Protein AF-0000000068716658 (afdb_homodimer)

Solvent-accessible surface area (backbone atoms only — not comparable to full-atom values): 37260 Å² total; per-residue (Å²): 125,42,76,25,36,26,77,72,32,27,64,42,40,68,68,18,52,50,45,22,52,50,31,42,68,74,45,41,39,39,51,56,35,86,40,67,56,8,45,54,25,34,50,51,48,51,49,38,37,43,51,46,14,58,77,61,71,52,54,46,90,22,57,33,74,37,54,16,35,30,50,24,37,24,38,53,53,52,8,37,49,64,59,41,45,89,74,23,48,32,34,38,37,45,64,56,44,58,47,23,50,44,40,38,53,53,54,40,41,77,72,68,34,46,76,45,67,38,68,40,41,72,54,55,34,56,51,63,65,58,53,60,69,66,60,53,93,35,37,41,38,38,41,46,52,33,26,34,85,56,37,10,20,46,36,60,54,48,62,43,17,57,61,43,66,78,37,81,77,41,42,33,35,32,43,29,41,67,18,62,69,60,48,92,75,56,46,72,86,18,52,46,38,29,38,18,28,27,21,25,52,50,20,8,53,65,46,18,20,33,25,40,39,36,85,89,68,74,56,40,46,73,31,33,34,34,55,32,60,87,43,46,40,26,40,81,70,33,53,28,49,50,48,10,28,40,48,16,47,52,59,45,54,53,64,30,68,61,40,36,51,51,30,36,52,49,43,50,51,51,50,58,55,45,71,72,37,88,60,44,44,72,68,35,39,71,94,42,35,42,43,39,36,41,17,36,12,46,51,86,41,56,30,69,60,52,40,50,58,37,40,77,74,40,32,40,46,36,44,59,52,43,63,47,54,87,47,98,58,65,47,59,47,42,50,54,24,64,46,54,66,62,40,39,56,7,31,31,22,41,15,51,53,72,85,63,48,69,68,53,51,52,52,48,51,54,49,48,67,60,48,51,61,54,54,53,55,68,75,98,125,43,76,24,36,26,76,71,32,27,64,41,39,68,68,18,52,50,45,22,52,50,32,42,69,74,44,42,39,39,52,55,35,88,40,66,54,7,46,53,24,34,50,51,49,52,50,37,36,42,52,47,15,57,76,61,70,55,54,42,91,22,58,32,74,37,55,16,35,29,50,23,38,26,39,53,52,54,8,38,49,63,60,40,46,88,73,23,48,31,35,37,37,47,63,57,45,57,48,23,49,46,40,38,51,53,53,40,41,77,72,68,33,46,75,46,68,39,67,40,40,72,54,55,32,57,51,61,65,60,52,60,70,66,60,53,93,36,38,41,37,40,41,47,51,34,25,33,83,56,36,11,20,46,35,61,54,50,62,43,17,56,61,42,66,80,36,80,75,41,43,35,36,33,43,30,41,67,19,62,68,58,48,93,77,58,46,72,86,18,52,48,38,30,37,18,27,29,22,26,54,50,19,8,54,64,48,19,21,34,27,38,38,36,87,90,68,73,58,40,45,72,32,33,33,34,56,34,61,86,42,47,40,26,41,81,74,34,54,28,50,50,47,9,28,42,49,15,49,52,58,43,56,52,64,30,68,60,40,37,51,50,29,37,53,51,44,50,52,51,50,58,56,45,72,72,38,88,60,44,46,72,67,35,37,70,95,42,36,42,44,38,36,41,18,35,12,46,52,86,40,56,30,69,59,53,38,50,57,37,40,77,73,39,31,40,45,36,45,57,53,43,62,48,53,86,47,99,60,64,46,58,49,42,50,54,23,64,46,54,65,63,40,40,55,7,30,32,23,41,14,50,52,72,85,62,49,66,66,54,50,53,51,49,51,52,49,47,68,62,48,48,63,55,53,54,54,68,75,99

Foldseek 3Di:
DAEQALLQFAAADPVLVVLLVCCVPPLVDFCPDPDVSVVVLVVLVQVLLCLLCVLLVHDSLQKFKFQFQLQQLLLVPVFQCVVCVVQAQEEEEALQDDPSNVVSVVVSVVVPGHYHHAFDALQLEGDLVSVVVSDDRRYQEYEYEQARSAQQFGYPLLSNLVVCVVVVRHAYEYECAQPQLFPDDRCVSSNHQKYKYGQRSQNADHRIIMMGGHPPDGTHAPAADDCPRNRNHDDGDSSSRSSSSSVSSVVSSVVSVVLNVQLQVLQVVLVVLQVPPPQKDWSNDSVRGTSFKTKMFSFLDAQVVVQVLLVVVPYHWAFGNPVCRPPQDFNSSNVSSVNDPRRSRGMIMGGHGSVRDSVSSVVSSVSCVVRSVVRVVVSD/DAEQALLQFAAADPVLVVLLVCCVPPLVDFCPDPDVSVVVLVVLVQVLLCLLCVLLVHDSLQKFKFQFQLQQLLLVPVFQQVVCVVQAQEEEEALQDDPSNVVSVVVSVVVPGHYHHAFDALQLEGDLVSVVVSDDSRYQEYEYEQARSAQQFGYPLLSNLVVCVVVVRHAYEYECAQPQLFPDDRCVSSNHQKYKYGQRSQNADHRIIMMGGHPPDGTHAPAADDCPRNRNHDDGDSSSRSSSSSVSSVVSSVVSVVLNVQLQVLQVVLVVLQVPPPQKAWSNDSVRGTSFKTKMFSFPDAQVVVQVLLVVVPYHWAFENPVCRPPQDFNSSNVSSVNDPRRSRGMIMGGHGSVDDSVSSVVSSVSCVVRSVVRVVVSD

Organism: Bacillus thuringiensis (NCBI:txid1428)

Structure (mmCIF, N/CA/C/O backbone):
data_AF-0000000068716658-model_v1
#
loop_
_entity.id
_entity.type
_entity.pdbx_description
1 polymer 'Cysteine desulfurase NifS'
#
loop_
_atom_site.group_PDB
_atom_site.id
_atom_site.type_symbol
_atom_site.label_atom_id
_atom_site.label_alt_id
_atom_site.label_comp_id
_atom_site.label_asym_id
_atom_site.label_entity_id
_atom_site.label_seq_id
_atom_site.pdbx_PDB_ins_code
_atom_site.Cartn_x
_atom_site.Cartn_y
_atom_site.Cartn_z
_atom_site.occupancy
_atom_site.B_iso_or_equiv
_atom_site.auth_seq_id
_atom_site.auth_comp_id
_atom_site.auth_asym_id
_atom_site.auth_atom_id
_atom_site.pdbx_PDB_model_num
ATOM 1 N N . MET A 1 1 ? -21.547 -16.422 -17.953 1 92.25 1 MET A N 1
ATOM 2 C CA . MET A 1 1 ? -20.172 -16.031 -17.688 1 92.25 1 MET A CA 1
ATOM 3 C C . MET A 1 1 ? -19.438 -17.109 -16.891 1 92.25 1 MET A C 1
ATOM 5 O O . MET A 1 1 ? -19.922 -17.547 -15.844 1 92.25 1 MET A O 1
ATOM 9 N N . ILE A 1 2 ? -18.406 -17.719 -17.469 1 98.12 2 ILE A N 1
ATOM 10 C CA . ILE A 1 2 ? -17.531 -18.672 -16.812 1 98.12 2 ILE A CA 1
ATOM 11 C C . ILE A 1 2 ? -16.172 -18.016 -16.516 1 98.12 2 ILE A C 1
ATOM 13 O O . ILE A 1 2 ? -15.414 -17.719 -17.453 1 98.12 2 ILE A O 1
ATOM 17 N N . TYR A 1 3 ? -15.891 -17.781 -15.242 1 98.06 3 TYR A N 1
ATOM 18 C CA . TYR A 1 3 ? -14.672 -17.094 -14.852 1 98.06 3 TYR A CA 1
ATOM 19 C C . TYR A 1 3 ? -13.633 -18.078 -14.328 1 98.06 3 TYR A C 1
ATOM 21 O O . TYR A 1 3 ? -13.711 -18.531 -13.18 1 98.06 3 TYR A O 1
ATOM 29 N N . PHE A 1 4 ? -12.586 -18.375 -15.141 1 98.5 4 PHE A N 1
ATOM 30 C CA . PHE A 1 4 ? -11.516 -19.297 -14.836 1 98.5 4 PHE A CA 1
ATOM 31 C C . PHE A 1 4 ? -10.172 -18.578 -14.773 1 98.5 4 PHE A C 1
ATOM 33 O O . PHE A 1 4 ? -9.148 -19.125 -15.211 1 98.5 4 PHE A O 1
ATOM 40 N N . ASP A 1 5 ? -10.156 -17.328 -14.32 1 97.81 5 ASP A N 1
ATOM 41 C CA . ASP A 1 5 ? -8.945 -16.531 -14.148 1 97.81 5 ASP A CA 1
ATOM 42 C C . ASP A 1 5 ? -8.805 -16.062 -12.695 1 97.81 5 ASP A C 1
ATOM 44 O O . ASP A 1 5 ? -8.391 -14.93 -12.445 1 97.81 5 ASP A O 1
ATOM 48 N N . ASN A 1 6 ? -9.109 -16.922 -11.742 1 98 6 ASN A N 1
ATOM 49 C CA . ASN A 1 6 ? -9.164 -16.578 -10.328 1 98 6 ASN A CA 1
ATOM 50 C C . ASN A 1 6 ? -7.766 -16.406 -9.734 1 98 6 ASN A C 1
ATOM 52 O O . ASN A 1 6 ? -7.605 -15.828 -8.656 1 98 6 ASN A O 1
ATOM 56 N N . SER A 1 7 ? -6.707 -16.859 -10.422 1 97.38 7 SER A N 1
ATOM 57 C CA . SER A 1 7 ? -5.344 -16.656 -9.945 1 97.38 7 SER A CA 1
ATOM 58 C C . SER A 1 7 ? -4.84 -15.258 -10.289 1 97.38 7 SER A C 1
ATOM 60 O O . SER A 1 7 ? -3.84 -14.797 -9.742 1 97.38 7 SER A O 1
ATOM 62 N N . ALA A 1 8 ? -5.484 -14.594 -11.289 1 96.88 8 ALA A N 1
ATOM 63 C CA . ALA A 1 8 ? -5.223 -13.172 -11.508 1 96.88 8 ALA A CA 1
ATOM 64 C C . ALA A 1 8 ? -5.906 -12.32 -10.438 1 96.88 8 ALA A C 1
ATOM 66 O O . ALA A 1 8 ? -5.289 -11.406 -9.875 1 96.88 8 ALA A O 1
ATOM 67 N N . THR A 1 9 ? -7.145 -12.625 -10.25 1 97.62 9 THR A N 1
ATOM 68 C CA . THR A 1 9 ? -7.898 -11.984 -9.18 1 97.62 9 THR A CA 1
ATOM 69 C C . THR A 1 9 ? -9.258 -12.656 -8.984 1 97.62 9 THR A C 1
ATOM 71 O O . THR A 1 9 ? -9.789 -13.25 -9.922 1 97.62 9 THR A O 1
ATOM 74 N N . THR A 1 10 ? -9.766 -12.633 -7.812 1 98.31 10 THR A N 1
ATOM 75 C CA . THR A 1 10 ? -11.094 -13.148 -7.516 1 98.31 10 THR A CA 1
ATOM 76 C C . THR A 1 10 ? -12.094 -12.008 -7.32 1 98.31 10 THR A C 1
ATOM 78 O O . THR A 1 10 ? -11.695 -10.875 -7.055 1 98.31 10 THR A O 1
ATOM 81 N N . LYS A 1 11 ? -13.336 -12.328 -7.543 1 97.94 11 LYS A N 1
ATOM 82 C CA . LYS A 1 11 ? -14.406 -11.398 -7.184 1 97.94 11 LYS A CA 1
ATOM 83 C C . LYS A 1 11 ? -14.625 -11.359 -5.676 1 97.94 11 LYS A C 1
ATOM 85 O O . LYS A 1 11 ? -14.742 -12.406 -5.035 1 97.94 11 LYS A O 1
ATOM 90 N N . PRO A 1 12 ? -14.68 -10.172 -5.074 1 98.5 12 PRO A N 1
ATOM 91 C CA . PRO A 1 12 ? -14.883 -10.133 -3.625 1 98.5 12 PRO A CA 1
ATOM 92 C C . PRO A 1 12 ? -16.234 -10.727 -3.201 1 98.5 12 PRO A C 1
ATOM 94 O O . PRO A 1 12 ? -17.234 -10.555 -3.9 1 98.5 12 PRO A O 1
ATOM 97 N N . TYR A 1 13 ? -16.188 -11.398 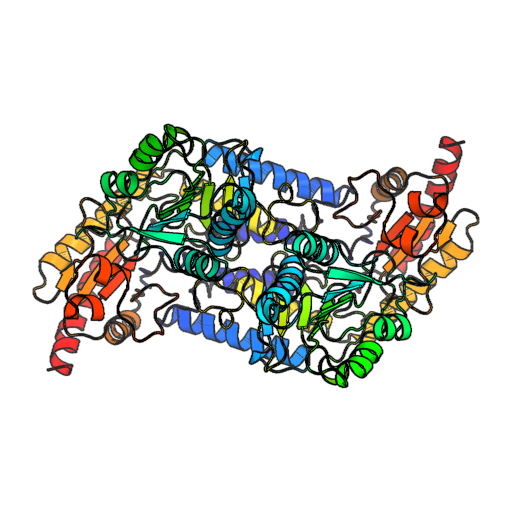-2.01 1 98.5 13 TYR A N 1
ATOM 98 C CA . TYR A 1 13 ? -17.469 -11.773 -1.41 1 98.5 13 TYR A CA 1
ATOM 99 C C . TYR A 1 13 ? -18.328 -10.539 -1.159 1 98.5 13 TYR A C 1
ATOM 101 O O . TYR A 1 13 ? -17.844 -9.516 -0.675 1 98.5 13 TYR A O 1
ATOM 109 N N . PRO A 1 14 ? -19.609 -10.633 -1.474 1 98.12 14 PRO A N 1
ATOM 110 C CA . PRO A 1 14 ? -20.5 -9.508 -1.158 1 98.12 14 PRO A CA 1
ATOM 111 C C . PRO A 1 14 ? -20.469 -9.133 0.321 1 98.12 14 PRO A C 1
ATOM 113 O O . PRO A 1 14 ? -20.547 -7.945 0.661 1 98.12 14 PRO A O 1
ATOM 116 N N . GLU A 1 15 ? -20.359 -10.125 1.189 1 98.5 15 GLU A N 1
ATOM 117 C CA . GLU A 1 15 ? -20.312 -9.883 2.629 1 98.5 15 GLU A CA 1
ATOM 118 C C . GLU A 1 15 ? -19.047 -9.117 3.021 1 98.5 15 GLU A C 1
ATOM 120 O O . GLU A 1 15 ? -19.094 -8.266 3.912 1 98.5 15 GLU A O 1
ATOM 125 N N . ALA A 1 16 ? -17.922 -9.43 2.385 1 98.56 16 ALA A N 1
ATOM 126 C CA . ALA A 1 16 ? -16.688 -8.695 2.633 1 98.56 16 ALA A CA 1
ATOM 127 C C . ALA A 1 16 ? -16.812 -7.242 2.178 1 98.56 16 ALA A C 1
ATOM 129 O O . ALA A 1 16 ? -16.375 -6.324 2.873 1 98.56 16 ALA A O 1
ATOM 130 N N . LEU A 1 17 ? -17.438 -7.012 1.02 1 98.5 17 LEU A N 1
ATOM 131 C CA . LEU A 1 17 ? -17.656 -5.668 0.499 1 98.5 17 LEU A CA 1
ATOM 132 C C . LEU A 1 17 ? -18.562 -4.867 1.42 1 98.5 17 LEU A C 1
ATOM 134 O O . LEU A 1 17 ? -18.344 -3.67 1.63 1 98.5 17 LEU A O 1
ATOM 138 N N . GLN A 1 18 ? -19.562 -5.516 1.939 1 98.38 18 GLN A N 1
ATOM 139 C CA . GLN A 1 18 ? -20.469 -4.855 2.877 1 98.38 18 GLN A CA 1
ATOM 140 C C . GLN A 1 18 ? -19.719 -4.426 4.141 1 98.38 18 GLN A C 1
ATOM 142 O O . GLN A 1 18 ? -19.984 -3.346 4.68 1 98.38 18 GLN A O 1
ATOM 147 N N . SER A 1 19 ? -18.875 -5.301 4.625 1 98.56 19 SER A N 1
ATOM 148 C CA . SER A 1 19 ? -18.047 -4.941 5.777 1 98.56 19 SER A CA 1
ATOM 149 C C . SER A 1 19 ? -17.172 -3.73 5.473 1 98.56 19 SER A C 1
ATOM 151 O O . SER A 1 19 ? -17 -2.859 6.328 1 98.56 19 SER A O 1
ATOM 153 N N . TYR A 1 20 ? -16.656 -3.686 4.258 1 98.75 20 TYR A N 1
ATOM 154 C CA . TYR A 1 20 ? -15.844 -2.545 3.838 1 98.75 20 TYR A CA 1
ATOM 155 C C . TYR A 1 20 ? -16.641 -1.249 3.943 1 98.75 20 TYR A C 1
ATOM 157 O O . TYR A 1 20 ? -16.172 -0.265 4.516 1 98.75 20 TYR A O 1
ATOM 165 N N . VAL A 1 21 ? -17.797 -1.248 3.42 1 98.38 21 VAL A N 1
ATOM 166 C CA . VAL A 1 21 ? -18.656 -0.063 3.354 1 98.38 21 VAL A CA 1
ATOM 167 C C . VAL A 1 21 ? -19 0.403 4.766 1 98.38 21 VAL A C 1
ATOM 169 O O . VAL A 1 21 ? -18.922 1.596 5.066 1 98.38 21 VAL A O 1
ATOM 172 N N . THR A 1 22 ? -19.344 -0.533 5.594 1 98.38 22 THR A N 1
ATOM 173 C CA . THR A 1 22 ? -19.75 -0.213 6.961 1 98.38 22 THR A CA 1
ATOM 174 C C . THR A 1 22 ? -18.594 0.446 7.715 1 98.38 22 THR A C 1
ATOM 176 O O . THR A 1 22 ? -18.781 1.48 8.359 1 98.38 22 THR A O 1
ATOM 179 N N . VAL A 1 23 ? -17.469 -0.123 7.605 1 98.69 23 VAL A N 1
ATOM 180 C CA . VAL A 1 23 ? -16.328 0.365 8.367 1 98.69 23 VAL A CA 1
ATOM 181 C C . VAL A 1 23 ? -15.867 1.707 7.805 1 98.69 23 VAL A C 1
ATOM 183 O O . VAL A 1 23 ? -15.547 2.629 8.562 1 98.69 23 VAL A O 1
ATOM 186 N N . ALA A 1 24 ? -15.836 1.852 6.477 1 98.5 24 ALA A N 1
ATOM 187 C CA . ALA A 1 24 ? -15.398 3.09 5.836 1 98.5 24 ALA A CA 1
ATOM 188 C C . ALA A 1 24 ? -16.328 4.246 6.191 1 98.5 24 ALA A C 1
ATOM 190 O O . ALA A 1 24 ? -15.891 5.391 6.316 1 98.5 24 ALA A O 1
ATOM 191 N N . GLY A 1 25 ? -17.531 3.969 6.363 1 97 25 GLY A N 1
ATOM 192 C CA . GLY A 1 25 ? -18.531 4.996 6.629 1 97 25 GLY A CA 1
ATOM 193 C C . GLY A 1 25 ? -18.703 5.293 8.109 1 97 25 GLY A C 1
ATOM 194 O O . GLY A 1 25 ? -18.688 6.457 8.516 1 97 25 GLY A O 1
ATOM 195 N N . LYS A 1 26 ? -18.734 4.258 8.977 1 96.62 26 LYS A N 1
ATOM 196 C CA . LYS A 1 26 ? -19.125 4.418 10.367 1 96.62 26 LYS A CA 1
ATOM 197 C C . LYS A 1 26 ? -17.906 4.457 11.281 1 96.62 26 LYS A C 1
ATOM 199 O O . LYS A 1 26 ? -17.938 5.078 12.352 1 96.62 26 LYS A O 1
ATOM 204 N N . TYR A 1 27 ? -16.906 3.799 10.969 1 97.38 27 TYR A N 1
ATOM 205 C CA . TYR A 1 27 ? -15.703 3.701 11.789 1 97.38 27 TYR A CA 1
ATOM 206 C C . TYR A 1 27 ? -14.516 4.324 11.07 1 97.38 27 TYR A C 1
ATOM 208 O O . TYR A 1 27 ? -13.453 3.705 10.977 1 97.38 27 TYR A O 1
ATOM 216 N N . PHE A 1 28 ? -14.711 5.559 10.609 1 95.38 28 PHE A N 1
ATOM 217 C CA . PHE A 1 28 ? -13.758 6.184 9.695 1 95.38 28 PHE A CA 1
ATOM 218 C C . PHE A 1 28 ? -12.578 6.77 10.469 1 95.38 28 PHE A C 1
ATOM 220 O O . PHE A 1 28 ? -11.57 7.148 9.875 1 95.38 28 PHE A O 1
ATOM 227 N N . GLY A 1 29 ? -12.609 6.836 11.781 1 95.56 29 GLY A N 1
ATOM 228 C CA . GLY A 1 29 ? -11.57 7.473 12.562 1 95.56 29 GLY A CA 1
ATOM 229 C C . GLY A 1 29 ? -10.203 6.852 12.352 1 95.56 29 GLY A C 1
ATOM 230 O O . GLY A 1 29 ? -10.094 5.695 11.938 1 95.56 29 GLY A O 1
ATOM 231 N N . ASN A 1 30 ? -9.188 7.598 12.57 1 95.19 30 ASN A N 1
ATOM 232 C CA . ASN A 1 30 ? -7.812 7.105 12.555 1 95.19 30 ASN A CA 1
ATOM 233 C C . ASN A 1 30 ? -7.504 6.266 13.797 1 95.19 30 ASN A C 1
ATOM 235 O O . ASN A 1 30 ? -7.598 6.754 14.922 1 95.19 30 ASN A O 1
ATOM 239 N N . PRO A 1 31 ? -7.066 5.066 13.602 1 94.88 31 PRO A N 1
ATOM 240 C CA . PRO A 1 31 ? -6.773 4.227 14.766 1 94.88 31 PRO A CA 1
ATOM 241 C C . PRO A 1 31 ? -5.734 4.855 15.695 1 94.88 31 PRO A C 1
ATOM 243 O O . PRO A 1 31 ? -5.668 4.504 16.875 1 94.88 31 PRO A O 1
ATOM 246 N N . SER A 1 32 ? -4.977 5.789 15.219 1 90.94 32 SER A N 1
ATOM 247 C CA . SER A 1 32 ? -3.916 6.414 16 1 90.94 32 SER A CA 1
ATOM 248 C C . SER A 1 32 ? -4.441 7.602 16.797 1 90.94 32 SER A C 1
ATOM 250 O O . SER A 1 32 ? -3.729 8.156 17.641 1 90.94 32 SER A O 1
ATOM 252 N N . SER A 1 33 ? -5.641 8.047 16.516 1 92.12 33 SER A N 1
ATOM 253 C CA . SER A 1 33 ? -6.211 9.164 17.266 1 92.12 33 SER A CA 1
ATOM 254 C C . SER A 1 33 ? -6.629 8.727 18.672 1 92.12 33 SER A C 1
ATOM 256 O O . SER A 1 33 ? -7.148 7.625 18.859 1 92.12 33 SER A O 1
ATOM 258 N N . ILE A 1 34 ? -6.504 9.578 19.641 1 90.5 34 ILE A N 1
ATOM 259 C CA . ILE A 1 34 ? -6.676 9.18 21.031 1 90.5 34 ILE A CA 1
ATOM 260 C C . ILE A 1 34 ? -8.133 9.359 21.438 1 90.5 34 ILE A C 1
ATOM 262 O O . ILE A 1 34 ? -8.562 8.844 22.469 1 90.5 34 ILE A O 1
ATOM 266 N N . HIS A 1 35 ? -8.898 10.148 20.688 1 93.19 35 HIS A N 1
ATOM 267 C CA . HIS A 1 35 ? -10.305 10.32 21.031 1 93.19 35 HIS A CA 1
ATOM 268 C C . HIS A 1 35 ? -11.102 9.055 20.719 1 93.19 35 HIS A C 1
ATOM 270 O O . HIS A 1 35 ? -10.57 8.109 20.141 1 93.19 35 HIS A O 1
ATOM 276 N N . SER A 1 36 ? -12.359 8.969 20.984 1 93.56 36 SER A N 1
ATOM 277 C CA . SER A 1 36 ? -13.172 7.754 21 1 93.56 36 SER A CA 1
ATOM 278 C C . SER A 1 36 ? -13.336 7.191 19.594 1 93.56 36 SER A C 1
ATOM 280 O O . SER A 1 36 ? -13.398 5.977 19.406 1 93.56 36 SER A O 1
ATOM 282 N N . LEU A 1 37 ? -13.453 8.062 18.578 1 95.06 37 LEU A N 1
ATOM 283 C CA . LEU A 1 37 ? -13.562 7.566 17.219 1 95.06 37 LEU A CA 1
ATOM 284 C C . LEU A 1 37 ? -12.312 6.789 16.828 1 95.06 37 LEU A C 1
ATOM 286 O O . LEU A 1 37 ? -12.406 5.758 16.156 1 95.06 37 LEU A O 1
ATOM 290 N N . GLY A 1 38 ? -11.164 7.285 17.219 1 95.25 38 GLY A N 1
ATOM 291 C CA . GLY A 1 38 ? -9.922 6.547 17.031 1 95.25 38 GLY A CA 1
ATOM 292 C C . GLY A 1 38 ? -9.867 5.258 17.828 1 95.25 38 GLY A C 1
ATOM 293 O O . GLY A 1 38 ? -9.406 4.234 17.328 1 95.25 38 GLY A O 1
ATOM 294 N N . GLY A 1 39 ? -10.359 5.363 19.047 1 95.75 39 GLY A N 1
ATOM 295 C CA . GLY A 1 39 ? -10.398 4.18 19.891 1 95.75 39 GLY A CA 1
ATOM 296 C C . GLY A 1 39 ? -11.25 3.062 19.312 1 95.75 39 GLY A C 1
ATOM 297 O O . GLY A 1 39 ? -10.875 1.89 19.391 1 95.75 39 GLY A O 1
ATOM 298 N N . GLU A 1 40 ? -12.367 3.42 18.766 1 97.06 40 GLU A N 1
ATOM 299 C CA . GLU A 1 40 ? -13.234 2.439 18.141 1 97.06 40 GLU A CA 1
ATOM 300 C C . GLU A 1 40 ? -12.555 1.798 16.922 1 97.06 40 GLU A C 1
ATOM 302 O O . GLU A 1 40 ? -12.625 0.582 16.734 1 97.06 40 GLU A O 1
ATOM 307 N N . ALA A 1 41 ? -11.945 2.633 16.172 1 97.56 41 ALA A N 1
ATOM 308 C CA . ALA A 1 41 ? -11.203 2.143 15.016 1 97.56 41 ALA A CA 1
ATOM 309 C C . ALA A 1 41 ? -10.062 1.222 15.445 1 97.56 41 ALA A C 1
ATOM 311 O O . ALA A 1 41 ? -9.844 0.176 14.836 1 97.56 41 ALA A O 1
ATOM 312 N N . GLU A 1 42 ? -9.367 1.592 16.469 1 97.25 42 GLU A N 1
ATOM 313 C CA . GLU A 1 42 ? -8.266 0.788 16.984 1 97.25 42 GLU A CA 1
ATOM 314 C C . GLU A 1 42 ? -8.758 -0.563 17.5 1 97.25 42 GLU A C 1
ATOM 316 O O . GLU A 1 42 ? -8.094 -1.585 17.297 1 97.25 42 GLU A O 1
ATOM 321 N N . ARG A 1 43 ? -9.867 -0.545 18.172 1 98 43 ARG A N 1
ATOM 322 C CA . ARG A 1 43 ? -10.461 -1.788 18.656 1 98 43 ARG A CA 1
ATOM 323 C C . ARG A 1 43 ? -10.773 -2.734 17.5 1 98 43 ARG A C 1
ATOM 325 O O . ARG A 1 43 ? -10.508 -3.934 17.578 1 98 43 ARG A O 1
ATOM 332 N N . LEU A 1 44 ? -11.312 -2.188 16.453 1 98.38 44 LEU A N 1
ATOM 333 C CA . LEU A 1 44 ? -11.633 -2.99 15.281 1 98.38 44 LEU A CA 1
ATOM 334 C C . LEU A 1 44 ? -10.367 -3.529 14.625 1 98.38 44 LEU A C 1
ATOM 336 O O . LEU A 1 44 ? -10.344 -4.664 14.141 1 98.38 44 LEU A O 1
ATOM 340 N N . LEU A 1 45 ? -9.359 -2.727 14.547 1 98.62 45 LEU A N 1
ATOM 341 C CA . LEU A 1 45 ? -8.07 -3.148 14.023 1 98.62 45 LEU A CA 1
ATOM 342 C C . LEU A 1 45 ? -7.504 -4.309 14.828 1 98.62 45 LEU A C 1
ATOM 344 O O . LEU A 1 45 ? -7.059 -5.309 14.266 1 98.62 45 LEU A O 1
ATOM 348 N N . THR A 1 46 ? -7.539 -4.184 16.125 1 98.56 46 THR A N 1
ATOM 349 C CA . THR A 1 46 ? -7.027 -5.207 17.031 1 98.56 46 THR A CA 1
ATOM 350 C C . THR A 1 46 ? -7.828 -6.496 16.891 1 98.56 46 THR A C 1
ATOM 352 O O . THR A 1 46 ? -7.258 -7.59 16.859 1 98.56 46 THR A O 1
ATOM 355 N N . GLN A 1 47 ? -9.102 -6.359 16.828 1 98.75 47 GLN A N 1
ATOM 356 C CA . GLN A 1 47 ? -9.961 -7.523 16.656 1 98.75 47 GLN A CA 1
ATOM 357 C C . GLN A 1 47 ? -9.65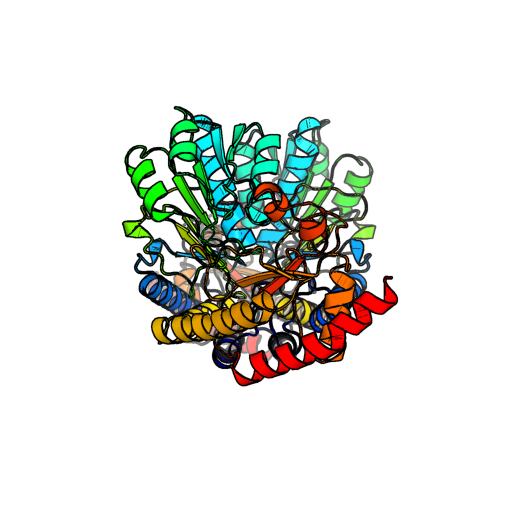6 -8.234 15.336 1 98.75 47 GLN A C 1
ATOM 359 O O . GLN A 1 47 ? -9.594 -9.461 15.289 1 98.75 47 GLN A O 1
ATOM 364 N N . SER A 1 48 ? -9.516 -7.457 14.312 1 98.88 48 SER A N 1
ATOM 365 C CA . SER A 1 48 ? -9.18 -8.023 13.008 1 98.88 48 SER A CA 1
ATOM 366 C C . SER A 1 48 ? -7.852 -8.781 13.055 1 98.88 48 SER A C 1
ATOM 368 O O . SER A 1 48 ? -7.73 -9.867 12.492 1 98.88 48 SER A O 1
ATOM 370 N N . ARG A 1 49 ? -6.875 -8.164 13.672 1 98.81 49 ARG A N 1
ATOM 371 C CA . ARG A 1 49 ? -5.566 -8.797 13.828 1 98.81 49 ARG A CA 1
ATOM 372 C C . ARG A 1 49 ? -5.676 -10.109 14.594 1 98.81 49 ARG A C 1
ATOM 374 O O . ARG A 1 49 ? -5.047 -11.102 14.219 1 98.81 49 ARG A O 1
ATOM 381 N N . THR A 1 50 ? -6.469 -10.156 15.602 1 98.88 50 THR A N 1
ATOM 382 C CA . THR A 1 50 ? -6.676 -11.344 16.422 1 98.88 50 THR A CA 1
ATOM 383 C C . THR A 1 50 ? -7.336 -12.453 15.617 1 98.88 50 THR A C 1
ATOM 385 O O . THR A 1 50 ? -6.914 -13.609 15.68 1 98.88 50 THR A O 1
ATOM 388 N N . ILE A 1 51 ? -8.352 -12.109 14.875 1 98.88 51 ILE A N 1
ATOM 389 C CA . ILE A 1 51 ? -9.07 -13.086 14.07 1 98.88 51 ILE A CA 1
ATOM 390 C C . ILE A 1 51 ? -8.141 -13.648 12.992 1 98.88 51 ILE A C 1
ATOM 392 O O . ILE A 1 51 ? -8.102 -14.867 12.773 1 98.88 51 ILE A O 1
ATOM 396 N N . ALA A 1 52 ? -7.391 -12.781 12.344 1 98.88 52 ALA A N 1
ATOM 397 C CA . ALA A 1 52 ? -6.434 -13.242 11.336 1 98.88 52 ALA A CA 1
ATOM 398 C C . ALA A 1 52 ? -5.426 -14.219 11.945 1 98.88 52 ALA A C 1
ATOM 400 O O . ALA A 1 52 ? -5.117 -15.25 11.352 1 98.88 52 ALA A O 1
ATOM 401 N N . ALA A 1 53 ? -4.914 -13.852 13.102 1 98.88 53 ALA A N 1
ATOM 402 C CA . ALA A 1 53 ? -3.943 -14.688 13.805 1 98.88 53 ALA A CA 1
ATOM 403 C C . ALA A 1 53 ? -4.535 -16.062 14.125 1 98.88 53 ALA A C 1
ATOM 405 O O . ALA A 1 53 ? -3.869 -17.078 13.961 1 98.88 53 ALA A O 1
ATOM 406 N N . GLN A 1 54 ? -5.754 -16.062 14.555 1 98.75 54 GLN A N 1
ATOM 407 C CA . GLN A 1 54 ? -6.438 -17.312 14.875 1 98.75 54 GLN A CA 1
ATOM 408 C C . GLN A 1 54 ? -6.586 -18.188 13.641 1 98.75 54 GLN A C 1
ATOM 410 O O . GLN A 1 54 ? -6.34 -19.391 13.688 1 98.75 54 GLN A O 1
ATOM 415 N N . LEU A 1 55 ? -6.961 -17.578 12.562 1 98.56 55 LEU A N 1
ATOM 416 C CA . LEU A 1 55 ? -7.184 -18.312 11.32 1 98.56 55 LEU A CA 1
ATOM 417 C C . LEU A 1 55 ? -5.883 -18.906 10.797 1 98.56 55 LEU A C 1
ATOM 419 O O . LEU A 1 55 ? -5.891 -19.984 10.18 1 98.56 55 LEU A O 1
ATOM 423 N N . LEU A 1 56 ? -4.754 -18.25 11.086 1 98.56 56 LEU A N 1
ATOM 424 C CA . LEU A 1 56 ? -3.453 -18.703 10.602 1 98.56 56 LEU A CA 1
ATOM 425 C C . LEU A 1 56 ? -2.719 -19.484 11.68 1 98.56 56 LEU A C 1
ATOM 427 O O . LEU A 1 56 ? -1.613 -19.984 11.445 1 98.56 56 LEU A O 1
ATOM 431 N N . HIS A 1 57 ? -3.285 -19.609 12.891 1 98.44 57 HIS A N 1
ATOM 432 C CA . HIS A 1 57 ? -2.736 -20.328 14.031 1 98.44 57 HIS A CA 1
ATOM 433 C C . HIS A 1 57 ? -1.394 -19.75 14.453 1 98.44 57 HIS A C 1
ATOM 435 O O . HIS A 1 57 ? -0.42 -20.484 14.633 1 98.44 57 HIS A O 1
ATOM 441 N N . VAL A 1 58 ? -1.365 -18.438 14.562 1 98.75 58 VAL A N 1
ATOM 442 C CA . VAL A 1 58 ? -0.187 -17.719 15.031 1 98.75 58 VAL A CA 1
ATOM 443 C C . VAL A 1 58 ? -0.599 -16.672 16.062 1 98.75 58 VAL A C 1
ATOM 445 O O . VAL A 1 58 ? -1.756 -16.641 16.484 1 98.75 58 VAL A O 1
ATOM 448 N N . LYS A 1 59 ? 0.352 -15.797 16.531 1 98.75 59 LYS A N 1
ATOM 449 C CA . LYS A 1 59 ? 0.069 -14.75 17.516 1 98.75 59 LYS A CA 1
ATOM 450 C C . LYS A 1 59 ? -0.34 -13.453 16.812 1 98.75 59 LYS A C 1
ATOM 452 O O . LYS A 1 59 ? 0.174 -13.125 15.75 1 98.75 59 LYS A O 1
ATOM 457 N N . PRO A 1 60 ? -1.254 -12.727 17.438 1 98.62 60 PRO A N 1
ATOM 458 C CA . PRO A 1 60 ? -1.634 -11.43 16.859 1 98.62 60 PRO A CA 1
ATOM 459 C C . PRO A 1 60 ? -0.433 -10.531 16.594 1 98.62 60 PRO A C 1
ATOM 461 O O . PRO A 1 60 ? -0.409 -9.805 15.594 1 98.62 60 PRO A O 1
ATOM 464 N N . SER A 1 61 ? 0.608 -10.594 17.406 1 98.19 61 SER A N 1
ATOM 465 C CA . SER A 1 61 ? 1.793 -9.758 17.266 1 98.19 61 SER A CA 1
ATOM 466 C C . SER A 1 61 ? 2.59 -10.125 16.016 1 98.19 61 SER A C 1
ATOM 468 O O . SER A 1 61 ? 3.48 -9.383 15.602 1 98.19 61 SER A O 1
ATOM 470 N N . GLU A 1 62 ? 2.23 -11.227 15.391 1 98.81 62 GLU A N 1
ATOM 471 C CA . GLU A 1 62 ? 2.965 -11.719 14.227 1 98.81 62 GLU A CA 1
ATOM 472 C C . GLU A 1 62 ? 2.258 -11.344 12.93 1 98.81 62 GLU A C 1
ATOM 474 O O . GLU A 1 62 ? 2.697 -11.727 11.844 1 98.81 62 GLU A O 1
ATOM 479 N N . ILE A 1 63 ? 1.179 -10.609 13.055 1 98.88 63 ILE A N 1
ATOM 480 C CA . ILE A 1 63 ? 0.375 -10.211 11.906 1 98.88 63 ILE A CA 1
ATOM 481 C C . ILE A 1 63 ? 0.681 -8.766 11.531 1 98.88 63 ILE A C 1
ATOM 483 O O . ILE A 1 63 ? 0.469 -7.852 12.336 1 98.88 63 ILE A O 1
ATOM 487 N N . ILE A 1 64 ? 1.134 -8.523 10.266 1 98.88 64 ILE A N 1
ATOM 488 C CA . ILE A 1 64 ? 1.335 -7.191 9.719 1 98.88 64 ILE A CA 1
ATOM 489 C C . ILE A 1 64 ? 0.463 -7 8.477 1 98.88 64 ILE A C 1
ATOM 491 O O . ILE A 1 64 ? 0.601 -7.738 7.496 1 98.88 64 ILE A O 1
ATOM 495 N N . PHE A 1 65 ? -0.394 -6.043 8.5 1 98.88 65 PHE A N 1
ATOM 496 C CA . PHE A 1 65 ? -1.252 -5.789 7.344 1 98.88 65 PHE A CA 1
ATOM 497 C C . PHE A 1 65 ? -0.518 -4.961 6.297 1 98.88 65 PHE A C 1
ATOM 499 O O . PHE A 1 65 ? 0.225 -4.035 6.637 1 98.88 65 PHE A O 1
ATOM 506 N N . THR A 1 66 ? -0.642 -5.32 5.031 1 98.69 66 THR A N 1
ATOM 507 C CA . THR A 1 66 ? -0.017 -4.648 3.895 1 98.69 66 THR A CA 1
ATOM 508 C C . THR A 1 66 ? -1.052 -4.328 2.82 1 98.69 66 THR A C 1
ATOM 510 O O . THR A 1 66 ? -2.24 -4.605 2.992 1 98.69 66 THR A O 1
ATOM 513 N N . SER A 1 67 ? -0.6 -3.746 1.737 1 98.62 67 SER A N 1
ATOM 514 C CA . SER A 1 67 ? -1.522 -3.367 0.672 1 98.62 67 SER A CA 1
ATOM 515 C C . SER A 1 67 ? -1.643 -4.469 -0.374 1 98.62 67 SER A C 1
ATOM 517 O O . SER A 1 67 ? -2.318 -4.297 -1.39 1 98.62 67 SER A O 1
ATOM 519 N N . GLY A 1 68 ? -0.998 -5.633 -0.176 1 98.44 68 GLY A N 1
ATOM 520 C CA . GLY A 1 68 ? -1.085 -6.734 -1.122 1 98.44 68 GLY A CA 1
ATOM 521 C C . GLY A 1 68 ? 0.088 -7.691 -1.033 1 98.44 68 GLY A C 1
ATOM 522 O O . GLY A 1 68 ? 1.02 -7.469 -0.257 1 98.44 68 GLY A O 1
ATOM 523 N N . GLY A 1 69 ? 0.023 -8.711 -1.834 1 98.56 69 GLY A N 1
ATOM 524 C CA . GLY A 1 69 ? 1.078 -9.711 -1.856 1 98.56 69 GLY A CA 1
ATOM 525 C C . GLY A 1 69 ? 2.418 -9.148 -2.299 1 98.56 69 GLY A C 1
ATOM 526 O O . GLY A 1 69 ? 3.461 -9.516 -1.75 1 98.56 69 GLY A O 1
ATOM 527 N N . THR A 1 70 ? 2.418 -8.234 -3.273 1 98.69 70 THR A N 1
ATOM 528 C CA . THR A 1 70 ? 3.646 -7.617 -3.76 1 98.69 70 THR A CA 1
ATOM 529 C C . THR A 1 70 ? 4.34 -6.84 -2.646 1 98.69 70 THR A C 1
ATOM 531 O O . THR A 1 70 ? 5.551 -6.969 -2.449 1 98.69 70 THR A O 1
ATOM 534 N N . GLU A 1 71 ? 3.57 -6.086 -1.899 1 98.81 71 GLU A N 1
ATOM 535 C CA . GLU A 1 71 ? 4.164 -5.348 -0.789 1 98.81 71 GLU A CA 1
ATOM 536 C C . GLU A 1 71 ? 4.695 -6.297 0.283 1 98.81 71 GLU A C 1
ATOM 538 O O . GLU A 1 71 ? 5.777 -6.082 0.829 1 98.81 71 GLU A O 1
ATOM 543 N N . GLY A 1 72 ? 3.912 -7.328 0.615 1 98.88 72 GLY A N 1
ATOM 544 C CA . GLY A 1 72 ? 4.371 -8.312 1.583 1 98.88 72 GLY A CA 1
ATOM 545 C C . GLY A 1 72 ? 5.68 -8.969 1.188 1 98.88 72 GLY A C 1
ATOM 546 O O . GLY A 1 72 ? 6.594 -9.086 2.006 1 98.88 72 GLY A O 1
ATOM 547 N N . ASN A 1 73 ? 5.801 -9.414 -0.086 1 98.94 73 ASN A N 1
ATOM 548 C CA . ASN A 1 73 ? 7.012 -10.055 -0.592 1 98.94 73 ASN A CA 1
ATOM 549 C C . ASN A 1 73 ? 8.211 -9.109 -0.54 1 98.94 73 ASN A C 1
ATOM 551 O O . ASN A 1 73 ? 9.289 -9.492 -0.089 1 98.94 73 ASN A O 1
ATOM 555 N N . ASN A 1 74 ? 7.992 -7.891 -1.012 1 98.94 74 ASN A N 1
ATOM 556 C CA . ASN A 1 74 ? 9.086 -6.926 -1.004 1 98.94 74 ASN A CA 1
ATOM 557 C C . ASN A 1 74 ? 9.547 -6.605 0.417 1 98.94 74 ASN A C 1
ATOM 559 O O . ASN A 1 74 ? 10.742 -6.535 0.689 1 98.94 74 ASN A O 1
ATOM 563 N N . LEU A 1 75 ? 8.578 -6.363 1.32 1 98.88 75 LEU A N 1
ATOM 564 C CA . LEU A 1 75 ? 8.914 -6.066 2.709 1 98.88 75 LEU A CA 1
ATOM 565 C C . LEU A 1 75 ? 9.695 -7.211 3.336 1 98.88 75 LEU A C 1
ATOM 567 O O . LEU A 1 75 ? 10.703 -6.984 4.012 1 98.88 75 LEU A O 1
ATOM 571 N N . ALA A 1 76 ? 9.258 -8.438 3.127 1 98.94 76 ALA A N 1
ATOM 572 C CA . ALA A 1 76 ? 9.922 -9.609 3.695 1 98.94 76 ALA A CA 1
ATOM 573 C C . ALA A 1 76 ? 11.352 -9.742 3.168 1 98.94 76 ALA A C 1
ATOM 575 O O . ALA A 1 76 ? 12.297 -9.852 3.947 1 98.94 76 ALA A O 1
ATOM 576 N N . ILE A 1 77 ? 11.492 -9.695 1.881 1 98.94 77 ILE A N 1
ATOM 577 C CA . ILE A 1 77 ? 12.758 -10.016 1.22 1 98.94 77 ILE A CA 1
ATOM 578 C C . ILE A 1 77 ? 13.75 -8.875 1.417 1 98.94 77 ILE A C 1
ATOM 580 O O . ILE A 1 77 ? 14.844 -9.078 1.955 1 98.94 77 ILE A O 1
ATOM 584 N N . LYS A 1 78 ? 13.375 -7.695 1.058 1 98.81 78 LYS A N 1
ATOM 585 C CA . LYS A 1 78 ? 14.281 -6.559 1.172 1 98.81 78 LYS A CA 1
ATOM 586 C C . LYS A 1 78 ? 14.523 -6.191 2.633 1 98.81 78 LYS A C 1
ATOM 588 O O . LYS A 1 78 ? 15.633 -5.812 3.012 1 98.81 78 LYS A O 1
ATOM 593 N N . GLY A 1 79 ? 13.453 -6.254 3.43 1 98.69 79 GLY A N 1
ATOM 594 C CA . GLY A 1 79 ? 13.602 -5.953 4.844 1 98.69 79 GLY A CA 1
ATOM 595 C C . GLY A 1 79 ? 14.602 -6.848 5.543 1 98.69 79 GLY A C 1
ATOM 596 O O . GLY A 1 79 ? 15.453 -6.363 6.301 1 98.69 79 GLY A O 1
ATOM 597 N N . ILE A 1 80 ? 14.508 -8.156 5.273 1 98.81 80 ILE A N 1
ATOM 598 C CA . ILE A 1 80 ? 15.422 -9.109 5.898 1 98.81 80 ILE A CA 1
ATOM 599 C C . ILE A 1 80 ? 16.828 -8.906 5.352 1 98.81 80 ILE A C 1
ATOM 601 O O . ILE A 1 80 ? 17.797 -8.898 6.113 1 98.81 80 ILE A O 1
ATOM 605 N N . ALA A 1 81 ? 16.969 -8.773 4.031 1 98.75 81 ALA A N 1
ATOM 606 C CA . ALA A 1 81 ? 18.281 -8.602 3.41 1 98.75 81 ALA A CA 1
ATOM 607 C C . ALA A 1 81 ? 19 -7.395 3.988 1 98.75 81 ALA A C 1
ATOM 609 O O . ALA A 1 81 ? 20.156 -7.5 4.402 1 98.75 81 ALA A O 1
ATOM 610 N N . MET A 1 82 ? 18.312 -6.273 4.109 1 97.88 82 MET A N 1
ATOM 611 C CA . MET A 1 82 ? 18.938 -5.039 4.574 1 97.88 82 MET A CA 1
ATOM 612 C C . MET A 1 82 ? 19.266 -5.113 6.062 1 97.88 82 MET A C 1
ATOM 614 O O . MET A 1 82 ? 20.328 -4.668 6.5 1 97.88 82 MET A O 1
ATOM 618 N N . ARG A 1 83 ? 18.359 -5.676 6.797 1 97.56 83 ARG A N 1
ATOM 619 C CA . ARG A 1 83 ? 18.547 -5.785 8.242 1 97.56 83 ARG A CA 1
ATOM 620 C C . ARG A 1 83 ? 19.781 -6.617 8.562 1 97.56 83 ARG A C 1
ATOM 622 O O . ARG A 1 83 ? 20.484 -6.352 9.547 1 97.56 83 ARG A O 1
ATOM 629 N N . ASN A 1 84 ? 20.047 -7.605 7.762 1 97.94 84 ASN A N 1
ATOM 630 C CA . ASN A 1 84 ? 21.094 -8.57 8.086 1 97.94 84 ASN A CA 1
ATOM 631 C C . ASN A 1 84 ? 22.297 -8.422 7.16 1 97.94 84 ASN A C 1
ATOM 633 O O . ASN A 1 84 ? 23.125 -9.32 7.074 1 97.94 84 ASN A O 1
ATOM 637 N N . ARG A 1 85 ? 22.391 -7.305 6.484 1 96.25 85 ARG A N 1
ATOM 638 C CA . ARG A 1 85 ? 23.391 -7.125 5.422 1 96.25 85 ARG A CA 1
ATOM 639 C C . ARG A 1 85 ? 24.797 -7.188 5.977 1 96.25 85 ARG A C 1
ATOM 641 O O . ARG A 1 85 ? 25.75 -7.508 5.25 1 96.25 85 ARG A O 1
ATOM 648 N N . SER A 1 86 ? 25.016 -6.902 7.242 1 96.5 86 SER A N 1
ATOM 649 C CA . SER A 1 86 ? 26.344 -6.949 7.859 1 96.5 86 SER A CA 1
ATOM 650 C C . SER A 1 86 ? 26.766 -8.383 8.164 1 96.5 86 SER A C 1
ATOM 652 O O . SER A 1 86 ? 27.953 -8.68 8.242 1 96.5 86 SER A O 1
ATOM 654 N N . ARG A 1 87 ? 25.828 -9.25 8.289 1 97 87 ARG A N 1
ATOM 655 C CA . ARG A 1 87 ? 26.109 -10.641 8.617 1 97 87 ARG A CA 1
ATOM 656 C C . ARG A 1 87 ? 26.438 -11.445 7.367 1 97 87 ARG A C 1
ATOM 658 O O . ARG A 1 87 ? 27.266 -12.359 7.406 1 97 87 ARG A O 1
ATOM 665 N N . GLY A 1 88 ? 25.734 -11.156 6.285 1 97.81 88 GLY A N 1
ATOM 666 C CA . GLY A 1 88 ? 25.938 -11.859 5.027 1 97.81 88 GLY A CA 1
ATOM 667 C C . GLY A 1 88 ? 25.219 -11.211 3.859 1 97.81 88 GLY A C 1
ATOM 668 O O . GLY A 1 88 ? 24.297 -10.406 4.055 1 97.81 88 GLY A O 1
ATOM 669 N N . LYS A 1 89 ? 25.625 -11.633 2.699 1 98.06 89 LYS A N 1
ATOM 670 C CA . LYS A 1 89 ? 25.047 -11.031 1.506 1 98.06 89 LYS A CA 1
ATOM 671 C C . LYS A 1 89 ? 24.547 -12.094 0.537 1 98.06 89 LYS A C 1
ATOM 673 O O . LYS A 1 89 ? 24.109 -11.781 -0.574 1 98.06 89 LYS A O 1
ATOM 678 N N . HIS A 1 90 ? 24.594 -13.367 0.972 1 98.88 90 HIS A N 1
ATOM 679 C CA . HIS A 1 90 ? 24.094 -14.438 0.116 1 98.88 90 HIS A CA 1
ATOM 680 C C . HIS A 1 90 ? 22.625 -14.742 0.418 1 98.88 90 HIS A C 1
ATOM 682 O O . HIS A 1 90 ? 22.25 -14.906 1.581 1 98.88 90 HIS A O 1
ATOM 688 N N . ILE A 1 91 ? 21.812 -14.781 -0.604 1 98.94 91 ILE A N 1
ATOM 689 C CA . ILE A 1 91 ? 20.391 -15.078 -0.478 1 98.94 91 ILE A CA 1
ATOM 690 C C . ILE A 1 91 ? 19.969 -16.062 -1.561 1 98.94 91 ILE A C 1
ATOM 692 O O . ILE A 1 91 ? 20.578 -16.125 -2.631 1 98.94 91 ILE A O 1
ATOM 696 N N . ILE A 1 92 ? 18.938 -16.891 -1.303 1 98.94 92 ILE A N 1
ATOM 697 C CA . ILE A 1 92 ? 18.547 -18 -2.168 1 98.94 92 ILE A CA 1
ATOM 698 C C . ILE A 1 92 ? 17.078 -17.875 -2.531 1 98.94 92 ILE A C 1
ATOM 700 O O . ILE A 1 92 ? 16.234 -17.562 -1.678 1 98.94 92 ILE A O 1
ATOM 704 N N . THR A 1 93 ? 16.75 -18.094 -3.738 1 98.88 93 THR A N 1
ATOM 705 C CA . THR A 1 93 ? 15.391 -18.203 -4.234 1 98.88 93 THR A CA 1
ATOM 706 C C . THR A 1 93 ? 15.312 -19.188 -5.395 1 98.88 93 THR A C 1
ATOM 708 O O . THR A 1 93 ? 16.172 -20.047 -5.535 1 98.88 93 THR A O 1
ATOM 711 N N . THR A 1 94 ? 14.227 -19.188 -6.148 1 98.56 94 THR A N 1
ATOM 712 C CA . THR A 1 94 ? 14.086 -20.125 -7.258 1 98.56 94 THR A CA 1
ATOM 713 C C . THR A 1 94 ? 13.844 -19.375 -8.57 1 98.56 94 THR A C 1
ATOM 715 O O . THR A 1 94 ? 13.492 -18.188 -8.555 1 98.56 94 THR A O 1
ATOM 718 N N . ASN A 1 95 ? 13.977 -20.062 -9.633 1 96.44 95 ASN A N 1
ATOM 719 C CA . ASN A 1 95 ? 13.781 -19.484 -10.961 1 96.44 95 ASN A CA 1
ATOM 720 C C . ASN A 1 95 ? 12.305 -19.375 -11.32 1 96.44 95 ASN A C 1
ATOM 722 O O . ASN A 1 95 ? 11.953 -18.797 -12.344 1 96.44 95 ASN A O 1
ATOM 726 N N . ILE A 1 96 ? 11.43 -19.781 -10.453 1 97.38 96 ILE A N 1
ATOM 727 C CA . ILE A 1 96 ? 10.023 -19.859 -10.852 1 97.38 96 ILE A CA 1
ATOM 728 C C . ILE A 1 96 ? 9.188 -18.938 -9.977 1 97.38 96 ILE A C 1
ATOM 730 O O . ILE A 1 96 ? 7.961 -19.062 -9.93 1 97.38 96 ILE A O 1
ATOM 734 N N . GLU A 1 97 ? 9.852 -18.047 -9.305 1 98.19 97 GLU A N 1
ATOM 735 C CA . GLU A 1 97 ? 9.156 -17.172 -8.375 1 98.19 97 GLU A CA 1
ATOM 736 C C . GLU A 1 97 ? 8.227 -16.219 -9.109 1 98.19 97 GLU A C 1
ATOM 738 O O . GLU A 1 97 ? 8.461 -15.891 -10.281 1 98.19 97 GLU A O 1
ATOM 743 N N . HIS A 1 98 ? 7.152 -15.828 -8.414 1 97.5 98 HIS A N 1
ATOM 744 C CA . HIS A 1 98 ? 6.344 -14.711 -8.891 1 97.5 98 HIS A CA 1
ATOM 745 C C . HIS A 1 98 ? 7.203 -13.469 -9.125 1 97.5 98 HIS A C 1
ATOM 747 O O . HIS A 1 98 ? 8.242 -13.297 -8.484 1 97.5 98 HIS A O 1
ATOM 753 N N . ALA A 1 99 ? 6.777 -12.617 -9.984 1 96.62 99 ALA A N 1
ATOM 754 C CA . ALA A 1 99 ? 7.52 -11.414 -10.367 1 96.62 99 ALA A CA 1
ATOM 755 C C . ALA A 1 99 ? 7.867 -10.57 -9.141 1 96.62 99 ALA A C 1
ATOM 757 O O . ALA A 1 99 ? 8.938 -9.969 -9.086 1 96.62 99 ALA A O 1
ATOM 758 N N . SER A 1 100 ? 6.98 -10.453 -8.156 1 97.94 100 SER A N 1
ATOM 759 C CA . SER A 1 100 ? 7.195 -9.617 -6.98 1 97.94 100 SER A CA 1
ATOM 760 C C . SER A 1 100 ? 8.344 -10.148 -6.125 1 97.94 100 SER A C 1
ATOM 762 O O . SER A 1 100 ? 8.922 -9.406 -5.328 1 97.94 100 SER A O 1
ATOM 764 N N . VAL A 1 101 ? 8.641 -11.422 -6.219 1 98.69 101 VAL A N 1
ATOM 765 C CA . VAL A 1 101 ? 9.789 -12 -5.535 1 98.69 101 VAL A CA 1
ATOM 766 C C . VAL A 1 101 ? 11.016 -11.93 -6.438 1 98.69 101 VAL A C 1
ATOM 768 O O . VAL A 1 101 ? 12.07 -11.445 -6.023 1 98.69 101 VAL A O 1
ATOM 771 N N . PHE A 1 102 ? 10.859 -12.367 -7.652 1 98 102 PHE A N 1
ATOM 772 C CA . PHE A 1 102 ? 11.961 -12.453 -8.602 1 98 102 PHE A CA 1
ATOM 773 C C . PHE A 1 102 ? 12.617 -11.086 -8.789 1 98 102 PHE A C 1
ATOM 775 O O . PHE A 1 102 ? 13.844 -10.961 -8.719 1 98 102 PHE A O 1
ATOM 782 N N . GLU A 1 103 ? 11.844 -10.055 -8.992 1 97.75 103 GLU A N 1
ATOM 783 C CA . GLU A 1 103 ? 12.367 -8.719 -9.25 1 97.75 103 GLU A CA 1
ATOM 784 C C . GLU A 1 103 ? 12.953 -8.102 -7.988 1 97.75 103 GLU A C 1
ATOM 786 O O . GLU A 1 103 ? 13.883 -7.297 -8.055 1 97.75 103 GLU A O 1
ATOM 791 N N . ALA A 1 104 ? 12.422 -8.422 -6.836 1 98.56 104 ALA A N 1
ATOM 792 C CA . ALA A 1 104 ? 13.023 -7.977 -5.582 1 98.56 104 ALA A CA 1
ATOM 793 C C . ALA A 1 104 ? 14.453 -8.492 -5.445 1 98.56 104 ALA A C 1
ATOM 795 O O . ALA A 1 104 ? 15.359 -7.75 -5.055 1 98.56 104 ALA A O 1
ATOM 796 N N . TYR A 1 105 ? 14.633 -9.773 -5.781 1 98.75 105 TYR A N 1
ATOM 797 C CA . TYR A 1 105 ? 15.969 -10.359 -5.719 1 98.75 105 TYR A CA 1
ATOM 798 C C . TYR A 1 105 ? 16.891 -9.719 -6.75 1 98.75 105 TYR A C 1
ATOM 800 O O . TYR A 1 105 ? 18.078 -9.477 -6.473 1 98.75 105 TYR A O 1
ATOM 808 N N . LYS A 1 106 ? 16.375 -9.438 -7.941 1 98.19 106 LYS A N 1
ATOM 809 C CA . LYS A 1 106 ? 17.172 -8.766 -8.961 1 98.19 106 LYS A CA 1
ATOM 810 C C . LYS A 1 106 ? 17.656 -7.398 -8.469 1 98.19 106 LYS A C 1
ATOM 812 O O . LYS A 1 106 ? 18.797 -7.02 -8.695 1 98.19 106 LYS A O 1
ATOM 817 N N . GLN A 1 107 ? 16.812 -6.672 -7.809 1 97.69 107 GLN A N 1
ATOM 818 C CA . GLN A 1 107 ? 17.188 -5.367 -7.266 1 97.69 107 GLN A CA 1
ATOM 819 C C . GLN A 1 107 ? 18.266 -5.504 -6.195 1 97.69 107 GLN A C 1
ATOM 821 O O . GLN A 1 107 ? 19.156 -4.66 -6.098 1 97.69 107 GLN A O 1
ATOM 826 N N . LEU A 1 108 ? 18.094 -6.508 -5.391 1 98.44 108 LEU A N 1
ATOM 827 C CA . LEU A 1 108 ? 19.078 -6.723 -4.34 1 98.44 108 LEU A CA 1
ATOM 828 C C . LEU A 1 108 ? 20.438 -7.078 -4.934 1 98.44 108 LEU A C 1
ATOM 830 O O . LEU A 1 108 ? 21.484 -6.699 -4.387 1 98.44 108 LEU A O 1
ATOM 834 N N . GLU A 1 109 ? 20.453 -7.801 -6.094 1 98.5 109 GLU A N 1
ATOM 835 C CA . GLU A 1 109 ? 21.719 -8.047 -6.797 1 98.5 109 GLU A CA 1
ATOM 836 C C . GLU A 1 109 ? 22.406 -6.734 -7.172 1 98.5 109 GLU A C 1
ATOM 838 O O . GLU A 1 109 ? 23.625 -6.602 -7.027 1 98.5 109 GLU A O 1
ATOM 843 N N . GLU A 1 110 ? 21.625 -5.785 -7.574 1 95.88 110 GLU A N 1
ATOM 844 C CA . GLU A 1 110 ? 22.156 -4.48 -7.945 1 95.88 110 GLU A CA 1
ATOM 845 C C . GLU A 1 110 ? 22.75 -3.762 -6.738 1 95.88 110 GLU A C 1
ATOM 847 O O . GLU A 1 110 ? 23.594 -2.869 -6.895 1 95.88 110 GLU A O 1
ATOM 852 N N . LEU A 1 111 ? 22.344 -4.18 -5.594 1 94.81 111 LEU A N 1
ATOM 853 C CA . LEU A 1 111 ? 22.812 -3.541 -4.371 1 94.81 111 LEU A CA 1
ATOM 854 C C . LEU A 1 111 ? 23.969 -4.336 -3.754 1 94.81 111 LEU A C 1
ATOM 856 O O . LEU A 1 111 ? 24.359 -4.074 -2.617 1 94.81 111 LEU A O 1
ATOM 860 N N . GLY A 1 112 ? 24.375 -5.402 -4.438 1 96.94 112 GLY A N 1
ATOM 861 C CA . GLY A 1 112 ? 25.594 -6.082 -4.027 1 96.94 112 GLY A CA 1
ATOM 862 C C . GLY A 1 112 ? 25.344 -7.426 -3.373 1 96.94 112 GLY A C 1
ATOM 863 O O . GLY A 1 112 ? 26.281 -8.086 -2.918 1 96.94 112 GLY A O 1
ATOM 864 N N . PHE A 1 113 ? 24.125 -7.879 -3.322 1 98.69 113 PHE A N 1
ATOM 865 C CA . PHE A 1 113 ? 23.844 -9.203 -2.789 1 98.69 113 PHE A CA 1
ATOM 866 C C . PHE A 1 113 ? 24.141 -10.281 -3.824 1 98.69 113 PHE A C 1
ATOM 868 O O . PHE A 1 113 ? 24.078 -10.031 -5.027 1 98.69 113 PHE A O 1
ATOM 875 N N . ASP A 1 114 ? 24.516 -11.391 -3.338 1 98.81 114 ASP A N 1
ATOM 876 C CA . ASP A 1 114 ? 24.734 -12.57 -4.168 1 98.81 114 ASP A CA 1
ATOM 877 C C . ASP A 1 114 ? 23.531 -13.5 -4.133 1 98.81 114 ASP A C 1
ATOM 879 O O . ASP A 1 114 ? 23.188 -14.047 -3.084 1 98.81 114 ASP A O 1
ATOM 883 N N . VAL A 1 115 ? 22.938 -13.719 -5.266 1 98.88 115 VAL A N 1
ATOM 884 C CA . VAL A 1 115 ? 21.688 -14.477 -5.301 1 98.88 115 VAL A CA 1
ATOM 885 C C . VAL A 1 115 ? 21.922 -15.836 -5.961 1 98.88 115 VAL A C 1
ATOM 887 O O . VAL A 1 115 ? 22.516 -15.914 -7.031 1 98.88 115 VAL A O 1
ATOM 890 N N . THR A 1 116 ? 21.5 -16.875 -5.355 1 98.88 116 THR A N 1
ATOM 891 C CA . THR A 1 116 ? 21.406 -18.188 -5.98 1 98.88 116 THR A CA 1
ATOM 892 C C . THR A 1 116 ? 19.969 -18.484 -6.41 1 98.88 116 THR A C 1
ATOM 894 O O . THR A 1 116 ? 19.062 -18.5 -5.578 1 98.88 116 THR A O 1
ATOM 897 N N . TYR A 1 117 ? 19.797 -18.672 -7.645 1 98.69 117 TYR A N 1
ATOM 898 C CA . TYR A 1 117 ? 18.516 -19.109 -8.195 1 98.69 117 TYR A CA 1
ATOM 899 C C . TYR A 1 117 ? 18.5 -20.609 -8.391 1 98.69 117 TYR A C 1
ATOM 901 O O . TYR A 1 117 ? 19.172 -21.141 -9.266 1 98.69 117 TYR A O 1
ATOM 909 N N . LEU A 1 118 ? 17.672 -21.281 -7.664 1 98.81 118 LEU A N 1
ATOM 910 C CA . LEU A 1 118 ? 17.609 -22.734 -7.715 1 98.81 118 LEU A CA 1
ATOM 911 C C . LEU A 1 118 ? 16.781 -23.203 -8.914 1 98.81 118 LEU A C 1
ATOM 913 O O . LEU A 1 118 ? 15.766 -22.594 -9.242 1 98.81 118 LEU A O 1
ATOM 917 N N . PRO A 1 119 ? 17.203 -24.219 -9.586 1 98.25 119 PRO A N 1
ATOM 918 C CA . PRO A 1 119 ? 16.391 -24.828 -10.641 1 98.25 119 PRO A CA 1
ATOM 919 C C . PRO A 1 119 ? 15.242 -25.656 -10.086 1 98.25 119 PRO A C 1
ATOM 921 O O . PRO A 1 119 ? 15.164 -25.891 -8.883 1 98.25 119 PRO A O 1
ATOM 924 N N . VAL A 1 120 ? 14.352 -26 -10.945 1 98.56 120 VAL A N 1
ATOM 925 C CA . VAL A 1 120 ? 13.266 -26.922 -10.609 1 98.56 120 VAL A CA 1
ATOM 926 C C . VAL A 1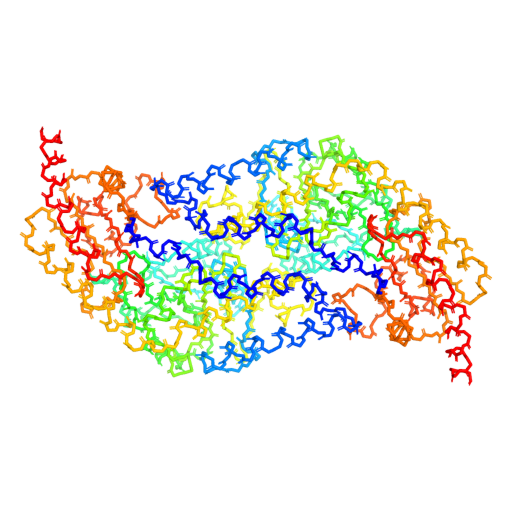 120 ? 13.297 -28.125 -11.547 1 98.56 120 VAL A C 1
ATOM 928 O O . VAL A 1 120 ? 13.953 -28.094 -12.594 1 98.56 120 VAL A O 1
ATOM 931 N N . ASN A 1 121 ? 12.633 -29.219 -11.156 1 98.44 121 ASN A N 1
ATOM 932 C CA . ASN A 1 121 ? 12.5 -30.391 -12.016 1 98.44 121 ASN A CA 1
ATOM 933 C C . ASN A 1 121 ? 11.359 -30.219 -13.016 1 98.44 121 ASN A C 1
ATOM 935 O O . ASN A 1 121 ? 10.766 -29.141 -13.117 1 98.44 121 ASN A O 1
ATOM 939 N N . GLU A 1 122 ? 11.047 -31.25 -13.758 1 97.5 122 GLU A N 1
ATOM 940 C CA . GLU A 1 122 ? 10.047 -31.203 -14.82 1 97.5 122 GLU A CA 1
ATOM 941 C C . GLU A 1 122 ? 8.648 -30.984 -14.25 1 97.5 122 GLU A C 1
ATOM 943 O O . GLU A 1 122 ? 7.719 -30.641 -14.992 1 97.5 122 GLU A O 1
ATOM 948 N N . HIS A 1 123 ? 8.508 -31.125 -12.914 1 97.94 123 HIS A N 1
ATOM 949 C CA . HIS A 1 123 ? 7.219 -30.922 -12.25 1 97.94 123 HIS A CA 1
ATOM 950 C C . HIS A 1 123 ? 7.117 -29.531 -11.664 1 97.94 123 HIS A C 1
ATOM 952 O O . HIS A 1 123 ? 6.105 -29.172 -11.047 1 97.94 123 HIS A O 1
ATOM 958 N N . GLY A 1 124 ? 8.195 -28.688 -11.828 1 98.31 124 GLY A N 1
ATOM 959 C CA . GLY A 1 124 ? 8.219 -27.344 -11.297 1 98.31 124 GLY A CA 1
ATOM 960 C C . GLY A 1 124 ? 8.508 -27.297 -9.805 1 98.31 124 GLY A C 1
ATOM 961 O O . GLY A 1 124 ? 8.117 -26.344 -9.125 1 98.31 124 GLY A O 1
ATOM 962 N N . VAL A 1 125 ? 9.156 -28.281 -9.273 1 98.69 125 VAL A N 1
ATOM 963 C CA . VAL A 1 125 ? 9.375 -28.406 -7.832 1 98.69 125 VAL A CA 1
ATOM 964 C C . VAL A 1 125 ? 10.867 -28.328 -7.52 1 98.69 125 VAL A C 1
ATOM 966 O O . VAL A 1 125 ? 11.68 -28.953 -8.195 1 98.69 125 VAL A O 1
ATOM 969 N N . VAL A 1 126 ? 11.234 -27.578 -6.555 1 98.5 126 VAL A N 1
ATOM 970 C CA . VAL A 1 126 ? 12.617 -27.422 -6.129 1 98.5 126 VAL A CA 1
ATOM 971 C C . VAL A 1 126 ? 13.039 -28.625 -5.289 1 98.5 126 VAL A C 1
ATOM 973 O O . VAL A 1 126 ? 12.227 -29.188 -4.547 1 98.5 126 VAL A O 1
ATOM 976 N N . SER A 1 127 ? 14.312 -29 -5.383 1 98.12 127 SER A N 1
ATOM 977 C CA . SER A 1 127 ? 14.859 -30.078 -4.566 1 98.12 127 SER A CA 1
ATOM 978 C C . SER A 1 127 ? 15.367 -29.547 -3.227 1 98.12 127 SER A C 1
ATOM 980 O O . SER A 1 127 ? 16.109 -28.578 -3.18 1 98.12 127 SER A O 1
ATOM 982 N N . VAL A 1 128 ? 14.953 -30.266 -2.17 1 98.62 128 VAL A N 1
ATOM 983 C CA . VAL A 1 128 ? 15.461 -29.906 -0.849 1 98.62 128 VAL A CA 1
ATOM 984 C C . VAL A 1 128 ? 16.984 -30.031 -0.833 1 98.62 128 VAL A C 1
ATOM 986 O O . VAL A 1 128 ? 17.672 -29.219 -0.207 1 98.62 128 VAL A O 1
ATOM 989 N N . GLU A 1 129 ? 17.484 -31 -1.577 1 98.56 129 GLU A N 1
ATOM 990 C CA . GLU A 1 129 ? 18.922 -31.219 -1.663 1 98.56 129 GLU A CA 1
ATOM 991 C C . GLU A 1 129 ? 19.625 -30.047 -2.354 1 98.56 129 GLU A C 1
ATOM 993 O O . GLU A 1 129 ? 20.75 -29.703 -2.01 1 98.56 129 GLU A O 1
ATOM 998 N N . ASP A 1 130 ? 19.031 -29.516 -3.332 1 98.69 130 ASP A N 1
ATOM 999 C CA . ASP A 1 130 ? 19.594 -28.344 -4.008 1 98.69 130 ASP A CA 1
ATOM 1000 C C . ASP A 1 130 ? 19.672 -27.141 -3.066 1 98.69 130 ASP A C 1
ATOM 1002 O O . ASP A 1 130 ? 20.609 -26.359 -3.127 1 98.69 130 ASP A O 1
ATOM 1006 N N . VAL A 1 131 ? 18.656 -27 -2.199 1 98.88 131 VAL A N 1
ATOM 1007 C CA . VAL A 1 131 ? 18.688 -25.953 -1.193 1 98.88 131 VAL A CA 1
ATOM 1008 C C . VAL A 1 131 ? 19.875 -26.156 -0.264 1 98.88 131 VAL A C 1
ATOM 1010 O O . VAL A 1 131 ? 20.656 -25.234 -0.03 1 98.88 131 VAL A O 1
ATOM 1013 N N . LYS A 1 132 ? 19.984 -27.344 0.203 1 98.75 132 LYS A N 1
ATOM 1014 C CA . LYS A 1 132 ? 21.062 -27.688 1.122 1 98.75 132 LYS A CA 1
ATOM 1015 C C . LYS A 1 132 ? 22.438 -27.375 0.511 1 98.75 132 LYS A C 1
ATOM 1017 O O . LYS A 1 132 ? 23.281 -26.766 1.162 1 98.75 132 LYS A O 1
ATOM 1022 N N . ARG A 1 133 ? 22.609 -27.75 -0.718 1 98.69 133 ARG A N 1
ATOM 1023 C CA . ARG A 1 133 ? 23.891 -27.562 -1.403 1 98.69 133 ARG A CA 1
ATOM 1024 C C . ARG A 1 133 ? 24.188 -26.094 -1.635 1 98.69 133 ARG A C 1
ATOM 1026 O O . ARG A 1 133 ? 25.359 -25.688 -1.703 1 98.69 133 ARG A O 1
ATOM 1033 N N . ALA A 1 134 ? 23.172 -25.297 -1.687 1 98.81 134 ALA A N 1
ATOM 1034 C CA . ALA A 1 134 ? 23.328 -23.875 -2 1 98.81 134 ALA A CA 1
ATOM 1035 C C . ALA A 1 134 ? 23.672 -23.062 -0.746 1 98.81 134 ALA A C 1
ATOM 1037 O O . ALA A 1 134 ? 24.125 -21.922 -0.835 1 98.81 134 ALA A O 1
ATOM 1038 N N . LEU A 1 135 ? 23.438 -23.641 0.423 1 98.75 135 LEU A N 1
ATOM 1039 C CA . LEU A 1 135 ? 23.672 -22.922 1.668 1 98.75 135 LEU A CA 1
ATOM 1040 C C . LEU A 1 135 ? 25.156 -22.609 1.846 1 98.75 135 LEU A C 1
ATOM 1042 O O . LEU A 1 135 ? 26 -23.438 1.517 1 98.75 135 LEU A O 1
ATOM 1046 N N . ARG A 1 136 ? 25.359 -21.469 2.273 1 98.5 136 ARG A N 1
ATOM 1047 C CA . ARG A 1 136 ? 26.688 -20.984 2.627 1 98.5 136 ARG A CA 1
ATOM 1048 C C . ARG A 1 136 ? 26.688 -20.391 4.035 1 98.5 136 ARG A C 1
ATOM 1050 O O . ARG A 1 136 ? 25.625 -20.188 4.633 1 98.5 136 ARG A O 1
ATOM 1057 N N . GLU A 1 137 ? 27.891 -20.047 4.555 1 97.75 137 GLU A N 1
ATOM 1058 C CA . GLU A 1 137 ? 28.031 -19.453 5.879 1 97.75 137 GLU A CA 1
ATOM 1059 C C . GLU A 1 137 ? 27.406 -18.062 5.918 1 97.75 137 GLU A C 1
ATOM 1061 O O . GLU A 1 137 ? 26.891 -17.625 6.949 1 97.75 137 GLU A O 1
ATOM 1066 N N . ASP A 1 138 ? 27.438 -17.422 4.762 1 98.44 138 ASP A N 1
ATOM 1067 C CA . ASP A 1 138 ? 26.953 -16.031 4.742 1 98.44 138 ASP A CA 1
ATOM 1068 C C . ASP A 1 138 ? 25.531 -15.961 4.199 1 98.44 138 ASP A C 1
ATOM 1070 O O . ASP A 1 138 ? 25.047 -14.875 3.871 1 98.44 138 ASP A O 1
ATOM 1074 N N . THR A 1 139 ? 24.844 -17.141 4.043 1 98.88 139 THR A N 1
ATOM 1075 C CA . THR A 1 139 ? 23.438 -17.125 3.637 1 98.88 139 THR A CA 1
ATOM 1076 C C . THR A 1 139 ? 22.562 -16.531 4.742 1 98.88 139 THR A C 1
ATOM 1078 O O . THR A 1 139 ? 22.656 -16.953 5.898 1 98.88 139 THR A O 1
ATOM 1081 N N . ILE A 1 140 ? 21.719 -15.578 4.34 1 98.88 140 ILE A N 1
ATOM 1082 C CA . ILE A 1 140 ? 20.938 -14.922 5.391 1 98.88 140 ILE A CA 1
ATOM 1083 C C . ILE A 1 140 ? 19.453 -15.094 5.113 1 98.88 140 ILE A C 1
ATOM 1085 O O . ILE A 1 140 ? 18.609 -14.844 5.988 1 98.88 140 ILE A O 1
ATOM 1089 N N . LEU A 1 141 ? 19.062 -15.5 3.898 1 98.94 141 LEU A N 1
ATOM 1090 C CA . LEU A 1 141 ? 17.656 -15.562 3.527 1 98.94 141 LEU A CA 1
ATOM 1091 C C . LEU A 1 141 ? 17.406 -16.625 2.465 1 98.94 141 LEU A C 1
ATOM 1093 O O . LEU A 1 141 ? 18.172 -16.734 1.497 1 98.94 141 LEU A O 1
ATOM 1097 N N . VAL A 1 142 ? 16.406 -17.438 2.641 1 98.94 142 VAL A N 1
ATOM 1098 C CA . VAL A 1 142 ? 15.828 -18.344 1.646 1 98.94 142 VAL A CA 1
ATOM 1099 C C . VAL A 1 142 ? 14.359 -18 1.419 1 98.94 142 VAL A C 1
ATOM 1101 O O . VAL A 1 142 ? 13.578 -17.906 2.371 1 98.94 142 VAL A O 1
ATOM 1104 N N . SER A 1 143 ? 13.977 -17.703 0.208 1 98.94 143 SER A N 1
ATOM 1105 C CA . SER A 1 143 ? 12.594 -17.406 -0.152 1 98.94 143 SER A CA 1
ATOM 1106 C C . SER A 1 143 ? 12.094 -18.359 -1.228 1 98.94 143 SER A C 1
ATOM 1108 O O . SER A 1 143 ? 12.672 -18.453 -2.311 1 98.94 143 SER A O 1
ATOM 1110 N N . ILE A 1 144 ? 11.016 -19.078 -0.964 1 98.88 144 ILE A N 1
ATOM 1111 C CA . ILE A 1 144 ? 10.445 -20.078 -1.859 1 98.88 144 ILE A CA 1
ATOM 1112 C C . ILE A 1 144 ? 8.938 -19.875 -1.988 1 98.88 144 ILE A C 1
ATOM 1114 O O . ILE A 1 144 ? 8.242 -19.734 -0.983 1 98.88 144 ILE A O 1
ATOM 1118 N N . ILE A 1 145 ? 8.469 -19.812 -3.18 1 98.81 145 ILE A N 1
ATOM 1119 C CA . ILE A 1 145 ? 7.031 -19.734 -3.41 1 98.81 145 ILE A CA 1
ATOM 1120 C C . ILE A 1 145 ? 6.375 -21.047 -2.973 1 98.81 145 ILE A C 1
ATOM 1122 O O . ILE A 1 145 ? 6.938 -22.125 -3.162 1 98.81 145 ILE A O 1
ATOM 1126 N N . HIS A 1 146 ? 5.168 -20.984 -2.365 1 98.88 146 HIS A N 1
ATOM 1127 C CA . HIS A 1 146 ? 4.465 -22.188 -1.935 1 98.88 146 HIS A CA 1
ATOM 1128 C C . HIS A 1 146 ? 3.752 -22.859 -3.105 1 98.88 146 HIS A C 1
ATOM 1130 O O . HIS A 1 146 ? 4.004 -24.031 -3.406 1 98.88 146 HIS A O 1
ATOM 1136 N N . VAL A 1 147 ? 2.898 -22.109 -3.748 1 98.81 147 VAL A N 1
ATOM 1137 C CA . VAL A 1 147 ? 2.168 -22.562 -4.926 1 98.81 147 VAL A CA 1
ATOM 1138 C C . VAL A 1 147 ? 2.48 -21.656 -6.113 1 98.81 147 VAL A C 1
ATOM 1140 O O . VAL A 1 147 ? 2.24 -20.453 -6.055 1 98.81 147 VAL A O 1
ATOM 1143 N N . ASN A 1 148 ? 3.045 -22.25 -7.141 1 98.38 148 ASN A N 1
ATOM 1144 C CA . ASN A 1 148 ? 3.354 -21.453 -8.32 1 98.38 148 ASN A CA 1
ATOM 1145 C C . ASN A 1 148 ? 2.086 -20.922 -8.992 1 98.38 148 ASN A C 1
ATOM 1147 O O . ASN A 1 148 ? 1.126 -21.672 -9.188 1 98.38 148 ASN A O 1
ATOM 1151 N N . ASN A 1 149 ? 2.1 -19.703 -9.328 1 97.06 149 ASN A N 1
ATOM 1152 C CA . ASN A 1 149 ? 0.898 -19.016 -9.805 1 97.06 149 ASN A CA 1
ATOM 1153 C C . ASN A 1 149 ? 0.605 -19.359 -11.266 1 97.06 149 ASN A C 1
ATOM 1155 O O . ASN A 1 149 ? -0.449 -19 -11.789 1 97.06 149 ASN A O 1
ATOM 1159 N N . GLU A 1 150 ? 1.413 -20.047 -11.977 1 96.56 150 GLU A N 1
ATOM 1160 C CA . GLU A 1 150 ? 1.189 -20.406 -13.375 1 96.56 150 GLU A CA 1
ATOM 1161 C C . GLU A 1 150 ? 0.793 -21.859 -13.516 1 96.56 150 GLU A C 1
ATOM 1163 O O . GLU A 1 150 ? -0.184 -22.188 -14.195 1 96.56 150 GLU A O 1
ATOM 1168 N N . THR A 1 151 ? 1.546 -22.734 -12.766 1 97.62 151 THR A N 1
ATOM 1169 C CA . THR A 1 151 ? 1.378 -24.156 -13.008 1 97.62 151 THR A CA 1
ATOM 1170 C C . THR A 1 151 ? 0.667 -24.828 -11.828 1 97.62 151 THR A C 1
ATOM 1172 O O . THR A 1 151 ? 0.194 -25.969 -11.945 1 97.62 151 THR A O 1
ATOM 1175 N N . GLY A 1 152 ? 0.651 -24.141 -10.703 1 98.44 152 GLY A N 1
ATOM 1176 C CA . GLY A 1 152 ? 0.043 -24.734 -9.516 1 98.44 152 GLY A CA 1
ATOM 1177 C C . GLY A 1 152 ? 0.985 -25.641 -8.75 1 98.44 152 GLY A C 1
ATOM 1178 O O . GLY A 1 152 ? 0.61 -26.203 -7.719 1 98.44 152 GLY A O 1
ATOM 1179 N N . ALA A 1 153 ? 2.238 -25.75 -9.18 1 98.69 153 ALA A N 1
ATOM 1180 C CA . ALA A 1 153 ? 3.186 -26.641 -8.516 1 98.69 153 ALA A CA 1
ATOM 1181 C C . ALA A 1 153 ? 3.361 -26.266 -7.047 1 98.69 153 ALA A C 1
ATOM 1183 O O . ALA A 1 153 ? 3.578 -25.094 -6.727 1 98.69 153 ALA A O 1
ATOM 1184 N N . ILE A 1 154 ? 3.182 -27.219 -6.164 1 98.88 154 ILE A N 1
ATOM 1185 C CA . ILE A 1 154 ? 3.354 -27.016 -4.727 1 98.88 154 ILE A CA 1
ATOM 1186 C C . ILE A 1 154 ? 4.805 -27.297 -4.34 1 98.88 154 ILE A C 1
ATOM 1188 O O . ILE A 1 154 ? 5.328 -28.375 -4.629 1 98.88 154 ILE A O 1
ATOM 1192 N N . GLN A 1 155 ? 5.488 -26.375 -3.752 1 98.88 155 GLN A N 1
ATOM 1193 C CA . GLN A 1 155 ? 6.879 -26.531 -3.334 1 98.88 155 GLN A CA 1
ATOM 1194 C C . GLN A 1 155 ? 6.969 -27.188 -1.958 1 98.88 155 GLN A C 1
ATOM 1196 O O . GLN A 1 155 ? 6.055 -27.062 -1.141 1 98.88 155 GLN A O 1
ATOM 1201 N N . PRO A 1 156 ? 8.031 -27.891 -1.709 1 98.69 156 PRO A N 1
ATOM 1202 C CA . PRO A 1 156 ? 8.195 -28.594 -0.433 1 98.69 156 PRO A CA 1
ATOM 1203 C C . PRO A 1 156 ? 8.68 -27.672 0.686 1 98.69 156 PRO A C 1
ATOM 1205 O O . PRO A 1 156 ? 9.727 -27.938 1.292 1 98.69 156 PRO A O 1
ATOM 1208 N N . VAL A 1 157 ? 7.879 -26.688 1.059 1 98.56 157 VAL A N 1
ATOM 1209 C CA . VAL A 1 157 ? 8.312 -25.641 1.978 1 98.56 157 VAL A CA 1
ATOM 1210 C C . VAL A 1 157 ? 8.438 -26.203 3.389 1 98.56 157 VAL A C 1
ATOM 1212 O O . VAL A 1 157 ? 9.289 -25.766 4.168 1 98.56 157 VAL A O 1
ATOM 1215 N N . ALA A 1 158 ? 7.578 -27.203 3.781 1 98.62 158 ALA A N 1
ATOM 1216 C CA . ALA A 1 158 ? 7.707 -27.812 5.102 1 98.62 158 ALA A CA 1
ATOM 1217 C C . ALA A 1 158 ? 9.047 -28.531 5.242 1 98.62 158 ALA A C 1
ATOM 1219 O O . ALA A 1 158 ? 9.719 -28.406 6.273 1 98.62 158 ALA A O 1
ATOM 1220 N N . GLU A 1 159 ? 9.438 -29.281 4.23 1 98.75 159 GLU A N 1
ATOM 1221 C CA . GLU A 1 159 ? 10.719 -30 4.23 1 98.75 159 GLU A CA 1
ATOM 1222 C C . GLU A 1 159 ? 11.891 -29.016 4.242 1 98.75 159 GLU A C 1
ATOM 1224 O O . GLU A 1 159 ? 12.883 -29.25 4.938 1 98.75 159 GLU A O 1
ATOM 1229 N N . ILE A 1 160 ? 11.797 -27.969 3.48 1 98.88 160 ILE A N 1
ATOM 1230 C CA . ILE A 1 160 ? 12.844 -26.953 3.449 1 98.88 160 ILE A CA 1
ATOM 1231 C C . ILE A 1 160 ? 12.938 -26.281 4.812 1 98.88 160 ILE A C 1
ATOM 1233 O O . ILE A 1 160 ? 14.039 -26 5.301 1 98.88 160 ILE A O 1
ATOM 1237 N N . GLY A 1 161 ? 11.773 -25.984 5.402 1 98.81 161 GLY A N 1
ATOM 1238 C CA . GLY A 1 161 ? 11.773 -25.438 6.746 1 98.81 161 GLY A CA 1
ATOM 1239 C C . GLY A 1 161 ? 12.484 -26.312 7.754 1 98.81 161 GLY A C 1
ATOM 1240 O O . GLY A 1 161 ? 13.234 -25.812 8.602 1 98.81 161 GLY A O 1
ATOM 1241 N N . THR A 1 162 ? 12.227 -27.562 7.68 1 98.62 162 THR A N 1
ATOM 1242 C CA . THR A 1 162 ? 12.898 -28.516 8.562 1 98.62 162 THR A CA 1
ATOM 1243 C C . THR A 1 162 ? 14.414 -28.469 8.359 1 98.62 162 THR A C 1
ATOM 1245 O O . THR A 1 162 ? 15.172 -28.453 9.328 1 98.62 162 THR A O 1
ATOM 1248 N N . LEU A 1 163 ? 14.828 -28.484 7.133 1 98.69 163 LEU A N 1
ATOM 1249 C CA . LEU A 1 163 ? 16.25 -28.344 6.82 1 98.69 163 LEU A CA 1
ATOM 1250 C C . LEU A 1 163 ? 16.828 -27.078 7.453 1 98.69 163 LEU A C 1
ATOM 1252 O O . LEU A 1 163 ? 17.875 -27.125 8.086 1 98.69 163 LEU A O 1
ATOM 1256 N N . LEU A 1 164 ? 16.125 -25.938 7.363 1 98.69 164 LEU A N 1
ATOM 1257 C CA . LEU A 1 164 ? 16.625 -24.625 7.77 1 98.69 164 LEU A CA 1
ATOM 1258 C C . LEU A 1 164 ? 16.578 -24.484 9.289 1 98.69 164 LEU A C 1
ATOM 1260 O O . LEU A 1 164 ? 17.234 -23.594 9.844 1 98.69 164 LEU A O 1
ATOM 1264 N N . SER A 1 165 ? 15.773 -25.328 9.938 1 98 165 SER A N 1
ATOM 1265 C CA . SER A 1 165 ? 15.719 -25.297 11.398 1 98 165 SER A CA 1
ATOM 1266 C C . SER A 1 165 ? 17.094 -25.547 12.008 1 98 165 SER A C 1
ATOM 1268 O O . SER A 1 165 ? 17.359 -25.141 13.133 1 98 165 SER A O 1
ATOM 1270 N N . ASN A 1 166 ? 17.984 -26.156 11.242 1 97.38 166 ASN A N 1
ATOM 1271 C CA . ASN A 1 166 ? 19.344 -26.422 11.68 1 97.38 166 ASN A CA 1
ATOM 1272 C C . ASN A 1 166 ? 20.266 -25.234 11.375 1 97.38 166 ASN A C 1
ATOM 1274 O O . ASN A 1 166 ? 21.453 -25.25 11.719 1 97.38 166 ASN A O 1
ATOM 1278 N N . HIS A 1 167 ? 19.75 -24.234 10.797 1 97.81 167 HIS A N 1
ATOM 1279 C CA . HIS A 1 167 ? 20.469 -23.016 10.445 1 97.81 167 HIS A CA 1
ATOM 1280 C C . HIS A 1 167 ? 19.734 -21.781 10.961 1 97.81 167 HIS A C 1
ATOM 1282 O O . HIS A 1 167 ? 19.25 -20.969 10.172 1 97.81 167 HIS A O 1
ATOM 1288 N N . PRO A 1 168 ? 19.797 -21.469 12.227 1 94.38 168 PRO A N 1
ATOM 1289 C CA . PRO A 1 168 ? 18.922 -20.484 12.867 1 94.38 168 PRO A CA 1
ATOM 1290 C C . PRO A 1 168 ? 19.219 -19.047 12.414 1 94.38 168 PRO A C 1
ATOM 1292 O O . PRO A 1 168 ? 18.391 -18.156 12.617 1 94.38 168 PRO A O 1
ATOM 1295 N N . LYS A 1 169 ? 20.312 -18.844 11.781 1 95.75 169 LYS A N 1
ATOM 1296 C CA . LYS A 1 169 ? 20.656 -17.5 11.328 1 95.75 169 LYS A CA 1
ATOM 1297 C C . LYS A 1 169 ? 19.984 -17.188 9.992 1 95.75 169 LYS A C 1
ATOM 1299 O O . LYS A 1 169 ? 19.922 -16.031 9.578 1 95.75 169 LYS A O 1
ATOM 1304 N N . ILE A 1 170 ? 19.547 -18.203 9.32 1 98.69 170 ILE A N 1
ATOM 1305 C CA . ILE A 1 170 ? 18.922 -18.031 8.008 1 98.69 170 ILE A CA 1
ATOM 1306 C C . ILE A 1 170 ? 17.422 -17.844 8.172 1 98.69 170 ILE A C 1
ATOM 1308 O O . ILE A 1 170 ? 16.75 -18.641 8.836 1 98.69 170 ILE A O 1
ATOM 1312 N N . ARG A 1 171 ? 16.891 -16.734 7.641 1 98.88 171 ARG A N 1
ATOM 1313 C CA . ARG A 1 171 ? 15.445 -16.516 7.66 1 98.88 171 ARG A CA 1
ATOM 1314 C C . ARG A 1 171 ? 14.781 -17.188 6.469 1 98.88 171 ARG A C 1
ATOM 1316 O O . ARG A 1 171 ? 15.344 -17.234 5.371 1 98.88 171 ARG A O 1
ATOM 1323 N N . PHE A 1 172 ? 13.586 -17.703 6.68 1 98.94 172 PHE A N 1
ATOM 1324 C CA . PHE A 1 172 ? 12.836 -18.438 5.672 1 98.94 172 PHE A CA 1
ATOM 1325 C C . PHE A 1 172 ? 11.539 -17.719 5.324 1 98.94 172 PHE A C 1
ATOM 1327 O O . PHE A 1 172 ? 10.641 -17.609 6.164 1 98.94 172 PHE A O 1
ATOM 1334 N N . HIS A 1 173 ? 11.453 -17.219 4.102 1 98.94 173 HIS A N 1
ATOM 1335 C CA . HIS A 1 173 ? 10.258 -16.562 3.588 1 98.94 173 HIS A CA 1
ATOM 1336 C C . HIS A 1 173 ? 9.508 -17.469 2.617 1 98.94 173 HIS A C 1
ATOM 1338 O O . HIS A 1 173 ? 10.117 -18.141 1.789 1 98.94 173 HIS A O 1
ATOM 1344 N N . VAL A 1 174 ? 8.188 -17.469 2.725 1 99 174 VAL A N 1
ATOM 1345 C CA . VAL A 1 174 ? 7.328 -18.219 1.816 1 99 174 VAL A CA 1
ATOM 1346 C C . VAL A 1 174 ? 6.262 -17.297 1.225 1 99 174 VAL A C 1
ATOM 1348 O O . VAL A 1 174 ? 5.547 -16.625 1.959 1 99 174 VAL A O 1
ATOM 1351 N N . ASP A 1 175 ? 6.203 -17.234 -0.085 1 98.94 175 ASP A N 1
ATOM 1352 C CA . ASP A 1 175 ? 5.09 -16.609 -0.787 1 98.94 175 ASP A CA 1
ATOM 1353 C C . ASP A 1 175 ? 3.889 -17.547 -0.869 1 98.94 175 ASP A C 1
ATOM 1355 O O . ASP A 1 175 ? 3.863 -18.453 -1.699 1 98.94 175 ASP A O 1
ATOM 1359 N N . HIS A 1 176 ? 2.896 -17.281 -0.079 1 98.88 176 HIS A N 1
ATOM 1360 C CA . HIS A 1 176 ? 1.745 -18.172 0.054 1 98.88 176 HIS A CA 1
ATOM 1361 C C . HIS A 1 176 ? 0.502 -17.562 -0.583 1 98.88 176 HIS A C 1
ATOM 1363 O O . HIS A 1 176 ? -0.62 -17.984 -0.298 1 98.88 176 HIS A O 1
ATOM 1369 N N . VAL A 1 177 ? 0.637 -16.641 -1.484 1 98.81 177 VAL A N 1
ATOM 1370 C CA . VAL A 1 177 ? -0.424 -15.844 -2.088 1 98.81 177 VAL A CA 1
ATOM 1371 C C . VAL A 1 177 ? -1.423 -16.75 -2.793 1 98.81 177 VAL A C 1
ATOM 1373 O O . VAL A 1 177 ? -2.635 -16.609 -2.623 1 98.81 177 VAL A O 1
ATOM 1376 N N . GLN A 1 178 ? -0.936 -17.719 -3.535 1 98.56 178 GLN A N 1
ATOM 1377 C CA . GLN A 1 178 ? -1.841 -18.609 -4.258 1 98.56 178 GLN A CA 1
ATOM 1378 C C . GLN A 1 178 ? -2.23 -19.812 -3.406 1 98.56 178 GLN A C 1
ATOM 1380 O O . GLN A 1 178 ? -3.176 -20.531 -3.736 1 98.56 178 GLN A O 1
ATOM 1385 N N . GLY A 1 179 ? -1.576 -20.062 -2.291 1 98.69 179 GLY A N 1
ATOM 1386 C CA . GLY A 1 179 ? -1.79 -21.266 -1.5 1 98.69 179 GLY A CA 1
ATOM 1387 C C . GLY A 1 179 ? -2.859 -21.094 -0.437 1 98.69 179 GLY A C 1
ATOM 1388 O O . GLY A 1 179 ? -3.521 -22.062 -0.057 1 98.69 179 GLY A O 1
ATOM 1389 N N . ILE A 1 180 ? -3.037 -19.891 0.066 1 98.5 180 ILE A N 1
ATOM 1390 C CA . ILE A 1 180 ? -3.93 -19.625 1.188 1 98.5 180 ILE A CA 1
ATOM 1391 C C . ILE A 1 180 ? -5.348 -20.062 0.833 1 98.5 180 ILE A C 1
ATOM 1393 O O . ILE A 1 180 ? -5.887 -19.672 -0.204 1 98.5 180 ILE A O 1
ATOM 1397 N N . GLY A 1 181 ? -5.926 -20.875 1.61 1 97.44 181 GLY A N 1
ATOM 1398 C CA . GLY A 1 181 ? -7.285 -21.359 1.424 1 97.44 181 GLY A CA 1
ATOM 1399 C C . GLY A 1 181 ? -7.383 -22.484 0.425 1 97.44 181 GLY A C 1
ATOM 1400 O O . GLY A 1 181 ? -8.477 -23.016 0.174 1 97.44 181 GLY A O 1
ATOM 1401 N N . LYS A 1 182 ? -6.273 -22.938 -0.167 1 98.19 182 LYS A N 1
ATOM 1402 C CA . LYS A 1 182 ? -6.289 -23.969 -1.192 1 98.19 182 LYS A CA 1
ATOM 1403 C C . LYS A 1 182 ? -5.352 -25.125 -0.826 1 98.19 182 LYS A C 1
ATOM 1405 O O . LYS A 1 182 ? -5.645 -26.281 -1.112 1 98.19 182 LYS A O 1
ATOM 1410 N N . VAL A 1 183 ? -4.172 -24.828 -0.324 1 98.25 183 VAL A N 1
ATOM 1411 C CA . VAL A 1 183 ? -3.172 -25.797 0.088 1 98.25 183 VAL A CA 1
ATOM 1412 C C . VAL A 1 183 ? -2.807 -25.578 1.555 1 98.25 183 VAL A C 1
ATOM 1414 O O . VAL A 1 183 ? -2.334 -24.5 1.928 1 98.25 183 VAL A O 1
ATOM 1417 N N . PRO A 1 184 ? -3.064 -26.516 2.393 1 96.81 184 PRO A N 1
ATOM 1418 C CA . PRO A 1 184 ? -2.766 -26.359 3.818 1 96.81 184 PRO A CA 1
ATOM 1419 C C . PRO A 1 184 ? -1.295 -26.047 4.082 1 96.81 184 PRO A C 1
ATOM 1421 O O . PRO A 1 184 ? -0.414 -26.609 3.42 1 96.81 184 PRO A O 1
ATOM 1424 N N . LEU A 1 185 ? -1.053 -25.188 5.051 1 98 185 LEU A N 1
ATOM 1425 C CA . LEU A 1 185 ? 0.294 -24.797 5.465 1 98 185 LEU A CA 1
ATOM 1426 C C . LEU A 1 185 ? 0.319 -24.406 6.934 1 98 185 LEU A C 1
ATOM 1428 O O . LEU A 1 185 ? -0.36 -23.453 7.336 1 98 185 LEU A O 1
ATOM 1432 N N . ASP A 1 186 ? 1.007 -25.141 7.723 1 98.44 186 ASP A N 1
ATOM 1433 C CA . ASP A 1 186 ? 1.242 -24.766 9.117 1 98.44 186 ASP A CA 1
ATOM 1434 C C . ASP A 1 186 ? 2.521 -23.953 9.258 1 98.44 186 ASP A C 1
ATOM 1436 O O . ASP A 1 186 ? 3.623 -24.469 9.094 1 98.44 186 ASP A O 1
ATOM 1440 N N . LEU A 1 187 ? 2.391 -22.766 9.633 1 98.81 187 LEU A N 1
ATOM 1441 C CA . LEU A 1 187 ? 3.512 -21.828 9.617 1 98.81 187 LEU A CA 1
ATOM 1442 C C . LEU A 1 187 ? 4.551 -22.203 10.664 1 98.81 187 LEU A C 1
ATOM 1444 O O . LEU A 1 187 ? 5.754 -22.203 10.383 1 98.81 187 LEU A O 1
ATOM 1448 N N . TYR A 1 188 ? 4.098 -22.547 11.867 1 98.69 188 TYR A N 1
ATOM 1449 C CA . TYR A 1 188 ? 5.02 -22.922 12.938 1 98.69 188 TYR A CA 1
ATOM 1450 C C . TYR A 1 188 ? 5.68 -24.266 12.656 1 98.69 188 TYR A C 1
ATOM 1452 O O . TYR A 1 188 ? 6.906 -24.391 12.727 1 98.69 188 TYR A O 1
ATOM 1460 N N . ALA A 1 189 ? 4.875 -25.266 12.234 1 98.56 189 ALA A N 1
ATOM 1461 C CA . ALA A 1 189 ? 5.387 -26.609 12.008 1 98.56 189 ALA A CA 1
ATOM 1462 C C . ALA A 1 189 ? 6.375 -26.625 10.844 1 98.56 189 ALA A C 1
ATOM 1464 O O . ALA A 1 189 ? 7.293 -27.453 10.812 1 98.56 189 ALA A O 1
ATOM 1465 N N . SER A 1 190 ? 6.23 -25.688 9.93 1 98.75 190 SER A N 1
ATOM 1466 C CA . SER A 1 190 ? 7.09 -25.609 8.75 1 98.75 190 SER A CA 1
ATOM 1467 C C . SER A 1 190 ? 8.266 -24.672 8.984 1 98.75 190 SER A C 1
ATOM 1469 O O . SER A 1 190 ? 9.016 -24.359 8.055 1 98.75 190 SER A O 1
ATOM 1471 N N . HIS A 1 191 ? 8.406 -24.141 10.164 1 98.62 191 HIS A N 1
ATOM 1472 C CA . HIS A 1 191 ? 9.523 -23.281 10.57 1 98.62 191 HIS A CA 1
ATOM 1473 C C . HIS A 1 191 ? 9.641 -22.062 9.656 1 98.62 191 HIS A C 1
ATOM 1475 O O . HIS A 1 191 ? 10.75 -21.672 9.273 1 98.62 191 HIS A O 1
ATOM 1481 N N . ILE A 1 192 ? 8.539 -21.562 9.273 1 98.88 192 ILE A N 1
ATOM 1482 C CA . ILE A 1 192 ? 8.5 -20.375 8.414 1 98.88 192 ILE A CA 1
ATOM 1483 C C . ILE A 1 192 ? 8.648 -19.125 9.266 1 98.88 192 ILE A C 1
ATOM 1485 O O . ILE A 1 192 ? 7.996 -18.984 10.297 1 98.88 192 ILE A O 1
ATOM 1489 N N . ASP A 1 193 ? 9.531 -18.188 8.812 1 98.94 193 ASP A N 1
ATOM 1490 C CA . ASP A 1 193 ? 9.758 -16.938 9.547 1 98.94 193 ASP A CA 1
ATOM 1491 C C . ASP A 1 193 ? 8.875 -15.812 9.016 1 98.94 193 ASP A C 1
ATOM 1493 O O . ASP A 1 193 ? 8.469 -14.93 9.773 1 98.94 193 ASP A O 1
ATOM 1497 N N . LEU A 1 194 ? 8.672 -15.789 7.734 1 98.94 194 LEU A N 1
ATOM 1498 C CA . LEU A 1 194 ? 7.852 -14.789 7.062 1 98.94 194 LEU A CA 1
ATOM 1499 C C . LEU A 1 194 ? 6.969 -15.43 6 1 98.94 194 LEU A C 1
ATOM 1501 O O . LEU A 1 194 ? 7.41 -16.328 5.285 1 98.94 194 LEU A O 1
ATOM 1505 N N . CYS A 1 195 ? 5.727 -14.969 5.867 1 98.94 195 CYS A N 1
ATOM 1506 C CA . CYS A 1 195 ? 4.789 -15.523 4.895 1 98.94 195 CYS A CA 1
ATOM 1507 C C . CYS A 1 195 ? 3.852 -14.445 4.371 1 98.94 195 CYS A C 1
ATOM 1509 O O . CYS A 1 195 ? 3.197 -13.75 5.152 1 98.94 195 CYS A O 1
ATOM 1511 N N . SER A 1 196 ? 3.75 -14.328 3.088 1 98.94 196 SER A N 1
ATOM 1512 C CA . SER A 1 196 ? 2.93 -13.289 2.467 1 98.94 196 SER A CA 1
ATOM 1513 C C . SER A 1 196 ? 1.621 -13.867 1.937 1 98.94 196 SER A C 1
ATOM 1515 O O . SER A 1 196 ? 1.608 -14.945 1.334 1 98.94 196 SER A O 1
ATOM 1517 N N . ILE A 1 197 ? 0.515 -13.188 2.104 1 98.75 197 ILE A N 1
ATOM 1518 C CA . ILE A 1 197 ? -0.761 -13.508 1.472 1 98.75 197 ILE A CA 1
ATOM 1519 C C . ILE A 1 197 ? -1.399 -12.234 0.925 1 98.75 197 ILE A C 1
ATOM 1521 O O . ILE A 1 197 ? -1.006 -11.125 1.299 1 98.75 197 ILE A O 1
ATOM 1525 N N . SER A 1 198 ? -2.334 -12.352 0.001 1 98.69 198 SER A N 1
ATOM 1526 C CA . SER A 1 198 ? -2.963 -11.227 -0.678 1 98.69 198 SER A CA 1
ATOM 1527 C C . SER A 1 198 ? -4.477 -11.383 -0.73 1 98.69 198 SER A C 1
ATOM 1529 O O . SER A 1 198 ? -4.984 -12.422 -1.169 1 98.69 198 SER A O 1
ATOM 1531 N N . GLY A 1 199 ? -5.203 -10.383 -0.373 1 98.69 199 GLY A N 1
ATOM 1532 C CA . GLY A 1 199 ? -6.645 -10.445 -0.202 1 98.69 199 GLY A CA 1
ATOM 1533 C C . GLY A 1 199 ? -7.383 -10.766 -1.487 1 98.69 199 GLY A C 1
ATOM 1534 O O . GLY A 1 199 ? -8.281 -11.609 -1.497 1 98.69 199 GLY A O 1
ATOM 1535 N N . HIS A 1 200 ? -6.977 -10.188 -2.604 1 98 200 HIS A N 1
ATOM 1536 C CA . HIS A 1 200 ? -7.758 -10.305 -3.83 1 98 200 HIS A CA 1
ATOM 1537 C C . HIS A 1 200 ? -7.57 -11.672 -4.477 1 98 200 HIS A C 1
ATOM 1539 O O . HIS A 1 200 ? -8.055 -11.906 -5.586 1 98 200 HIS A O 1
ATOM 1545 N N . LYS A 1 201 ? -6.887 -12.609 -3.775 1 98.44 201 LYS A N 1
ATOM 1546 C CA . LYS A 1 201 ? -6.758 -13.977 -4.277 1 98.44 201 LYS A CA 1
ATOM 1547 C C . LYS A 1 201 ? -7.703 -14.922 -3.543 1 98.44 201 LYS A C 1
ATOM 1549 O O . LYS A 1 201 ? -7.812 -16.094 -3.896 1 98.44 201 LYS A O 1
ATOM 1554 N N . PHE A 1 202 ? -8.336 -14.43 -2.514 1 98.38 202 PHE A N 1
ATOM 1555 C CA . PHE A 1 202 ? -9.312 -15.242 -1.804 1 98.38 202 PHE A CA 1
ATOM 1556 C C . PHE A 1 202 ? -10.586 -14.445 -1.537 1 98.38 202 PHE A C 1
ATOM 1558 O O . PHE A 1 202 ? -11.102 -14.453 -0.417 1 98.38 202 PHE A O 1
ATOM 1565 N N . HIS A 1 203 ? -10.977 -13.695 -2.535 1 98.5 203 HIS A N 1
ATOM 1566 C CA . HIS A 1 203 ? -12.281 -13.062 -2.658 1 98.5 203 HIS A CA 1
ATOM 1567 C C . HIS A 1 203 ? -12.422 -11.891 -1.688 1 98.5 203 HIS A C 1
ATOM 1569 O O . HIS A 1 203 ? -13.516 -11.633 -1.174 1 98.5 203 HIS A O 1
ATOM 1575 N N . SER A 1 204 ? -11.352 -11.25 -1.321 1 98.56 204 SER A N 1
ATOM 1576 C CA . SER A 1 204 ? -11.375 -9.969 -0.632 1 98.56 204 SER A CA 1
ATOM 1577 C C . SER A 1 204 ? -11.18 -8.812 -1.61 1 98.56 204 SER A C 1
ATOM 1579 O O . SER A 1 204 ? -11.109 -9.023 -2.822 1 98.56 204 SER A O 1
ATOM 1581 N N . VAL A 1 205 ? -11.203 -7.613 -1.086 1 98.38 205 VAL A N 1
ATOM 1582 C CA . VAL A 1 205 ? -11.055 -6.406 -1.896 1 98.38 205 VAL A CA 1
ATOM 1583 C C . VAL A 1 205 ? -9.586 -6.207 -2.264 1 98.38 205 VAL A C 1
ATOM 1585 O O . VAL A 1 205 ? -8.695 -6.699 -1.571 1 98.38 205 VAL A O 1
ATOM 1588 N N . LYS A 1 206 ? -9.32 -5.559 -3.379 1 98.06 206 LYS A N 1
ATOM 1589 C CA . LYS A 1 206 ? -7.969 -5.191 -3.795 1 98.06 206 LYS A CA 1
ATOM 1590 C C . LYS A 1 206 ? -7.348 -4.188 -2.83 1 98.06 206 LYS A C 1
ATOM 1592 O O . LYS A 1 206 ? -8.062 -3.463 -2.135 1 98.06 206 LYS A O 1
ATOM 1597 N N . GLY A 1 207 ? -6 -4.164 -2.768 1 98.19 207 GLY A N 1
ATOM 1598 C CA . GLY A 1 207 ? -5.301 -3.219 -1.914 1 98.19 207 GLY A CA 1
ATOM 1599 C C . GLY A 1 207 ? -5.109 -3.723 -0.496 1 98.19 207 GLY A C 1
ATOM 1600 O O . GLY A 1 207 ? -4.875 -2.936 0.422 1 98.19 207 GLY A O 1
ATOM 1601 N N . THR A 1 208 ? -5.262 -5.023 -0.31 1 98.75 208 THR A N 1
ATOM 1602 C CA . THR A 1 208 ? -5.105 -5.59 1.025 1 98.75 208 THR A CA 1
ATOM 1603 C C . THR A 1 208 ? -4.191 -6.812 0.99 1 98.75 208 THR A C 1
ATOM 1605 O O . THR A 1 208 ? -4.184 -7.559 0.008 1 98.75 208 THR A O 1
ATOM 1608 N N . GLY A 1 209 ? -3.432 -7.008 2.006 1 98.81 209 GLY A N 1
ATOM 1609 C CA . GLY A 1 209 ? -2.535 -8.133 2.205 1 98.81 209 GLY A CA 1
ATOM 1610 C C . GLY A 1 209 ? -2.084 -8.297 3.645 1 98.81 209 GLY A C 1
ATOM 1611 O O . GLY A 1 209 ? -2.443 -7.488 4.504 1 98.81 209 GLY A O 1
ATOM 1612 N N . LEU A 1 210 ? -1.424 -9.32 3.889 1 98.81 210 LEU A N 1
ATOM 1613 C CA . LEU A 1 210 ? -0.927 -9.648 5.223 1 98.81 210 LEU A CA 1
ATOM 1614 C C . LEU A 1 210 ? 0.434 -10.328 5.141 1 98.81 210 LEU A C 1
ATOM 1616 O O . LEU A 1 210 ? 0.645 -11.211 4.301 1 98.81 210 LEU A O 1
ATOM 1620 N N . LEU A 1 211 ? 1.354 -9.859 5.938 1 98.94 211 LEU A N 1
ATOM 1621 C CA . LEU A 1 211 ? 2.645 -10.508 6.129 1 98.94 211 LEU A CA 1
ATOM 1622 C C . LEU A 1 211 ? 2.768 -11.07 7.539 1 98.94 211 LEU A C 1
ATOM 1624 O O . LEU A 1 211 ? 2.686 -10.328 8.523 1 98.94 211 LEU A O 1
ATOM 1628 N N . TYR A 1 212 ? 2.873 -12.367 7.574 1 98.94 212 TYR A N 1
ATOM 1629 C CA . TYR A 1 212 ? 3.252 -13.008 8.828 1 98.94 212 TYR A CA 1
ATOM 1630 C C . TYR A 1 212 ? 4.738 -12.828 9.109 1 98.94 212 TYR A C 1
ATOM 1632 O O . TYR A 1 212 ? 5.574 -13.078 8.234 1 98.94 212 TYR A O 1
ATOM 1640 N N . ILE A 1 213 ? 5.078 -12.344 10.281 1 98.94 213 ILE A N 1
ATOM 1641 C CA . ILE A 1 213 ? 6.441 -12.25 10.781 1 98.94 213 ILE A CA 1
ATOM 1642 C C . ILE A 1 213 ? 6.547 -12.969 12.125 1 98.94 213 ILE A C 1
ATOM 1644 O O . ILE A 1 213 ? 5.984 -12.516 13.125 1 98.94 213 ILE A O 1
ATOM 1648 N N . ARG A 1 214 ? 7.266 -13.977 12.125 1 98.81 214 ARG A N 1
ATOM 1649 C CA . ARG A 1 214 ? 7.395 -14.758 13.352 1 98.81 214 ARG A CA 1
ATOM 1650 C C . ARG A 1 214 ? 7.977 -13.914 14.477 1 98.81 214 ARG A C 1
ATOM 1652 O O . ARG A 1 214 ? 8.891 -13.117 14.258 1 98.81 214 ARG A O 1
ATOM 1659 N N . ASP A 1 215 ? 7.488 -14.133 15.672 1 97.75 215 ASP A N 1
ATOM 1660 C CA . ASP A 1 215 ? 8.016 -13.422 16.828 1 97.75 215 ASP A CA 1
ATOM 1661 C C . ASP A 1 215 ? 9.531 -13.57 16.922 1 97.75 215 ASP A C 1
ATOM 1663 O O . ASP A 1 215 ? 10.062 -14.664 16.734 1 97.75 215 ASP A O 1
ATOM 1667 N N . GLY A 1 216 ? 10.188 -12.453 17.156 1 96.75 216 GLY A N 1
ATOM 1668 C CA . GLY A 1 216 ? 11.633 -12.469 17.281 1 96.75 216 GLY A CA 1
ATOM 1669 C C . GLY A 1 216 ? 12.359 -12.125 16 1 96.75 216 GLY A C 1
ATOM 1670 O O . GLY A 1 216 ? 13.531 -11.75 16.016 1 96.75 216 GLY A O 1
ATOM 1671 N N . VAL A 1 217 ? 11.719 -12.297 14.852 1 98.06 217 VAL A N 1
ATOM 1672 C CA . VAL A 1 217 ? 12.305 -11.93 13.57 1 98.06 217 VAL A CA 1
ATOM 1673 C C . VAL A 1 217 ? 12.227 -10.414 13.383 1 98.06 217 VAL A C 1
ATOM 1675 O O . VAL A 1 217 ? 11.172 -9.812 13.586 1 98.06 217 VAL A O 1
ATOM 1678 N N . ARG A 1 218 ? 13.32 -9.781 13.039 1 96.88 218 ARG A N 1
ATOM 1679 C CA . ARG A 1 218 ? 13.383 -8.352 12.781 1 96.88 218 ARG A CA 1
ATOM 1680 C C . ARG A 1 218 ? 13.719 -8.062 11.32 1 96.88 218 ARG A C 1
ATOM 1682 O O . ARG A 1 218 ? 14.523 -8.773 10.719 1 96.88 218 ARG A O 1
ATOM 1689 N N . LEU A 1 219 ? 13 -7.113 10.773 1 96.81 219 LEU A N 1
ATOM 1690 C CA . LEU A 1 219 ? 13.32 -6.664 9.422 1 96.81 219 LEU A CA 1
ATOM 1691 C C . LEU A 1 219 ? 13.242 -5.145 9.328 1 96.81 219 LEU A C 1
ATOM 1693 O O . LEU A 1 219 ? 12.664 -4.488 10.195 1 96.81 219 LEU A O 1
ATOM 1697 N N . ASP A 1 220 ? 13.969 -4.547 8.398 1 97.56 220 ASP A N 1
ATOM 1698 C CA . ASP A 1 220 ? 13.906 -3.111 8.148 1 97.56 220 ASP A CA 1
ATOM 1699 C C . ASP A 1 220 ? 12.672 -2.756 7.316 1 97.56 220 ASP A C 1
ATOM 1701 O O . ASP A 1 220 ? 12.383 -3.412 6.312 1 97.56 220 ASP A O 1
ATOM 1705 N N . PRO A 1 221 ? 11.961 -1.747 7.703 1 98.06 221 PRO A N 1
ATOM 1706 C CA . PRO A 1 221 ? 10.781 -1.352 6.922 1 98.06 221 PRO A CA 1
ATOM 1707 C C . PRO A 1 221 ? 11.148 -0.782 5.551 1 98.06 221 PRO A C 1
ATOM 1709 O O . PRO A 1 221 ? 12.195 -0.144 5.406 1 98.06 221 PRO A O 1
ATOM 1712 N N . ILE A 1 222 ? 10.305 -1.047 4.609 1 97.94 222 ILE A N 1
ATOM 1713 C CA . ILE A 1 222 ? 10.461 -0.376 3.324 1 97.94 222 ILE A CA 1
ATOM 1714 C C . ILE A 1 222 ? 9.672 0.932 3.322 1 97.94 222 ILE A C 1
ATOM 1716 O O . ILE A 1 222 ? 10.078 1.907 2.686 1 97.94 222 ILE A O 1
ATOM 1720 N N . LEU A 1 223 ? 8.555 0.95 4.004 1 98.12 223 LEU A N 1
ATOM 1721 C CA . LEU A 1 223 ? 7.789 2.158 4.277 1 98.12 223 LEU A CA 1
ATOM 1722 C C . LEU A 1 223 ? 8.031 2.646 5.703 1 98.12 223 LEU A C 1
ATOM 1724 O O . LEU A 1 223 ? 7.375 2.186 6.641 1 98.12 223 LEU A O 1
ATOM 1728 N N . SER A 1 224 ? 8.891 3.568 5.824 1 97.06 224 SER A N 1
ATOM 1729 C CA . SER A 1 224 ? 9.203 4.137 7.133 1 97.06 224 SER A CA 1
ATOM 1730 C C . SER A 1 224 ? 8.352 5.363 7.422 1 97.06 224 SER A C 1
ATOM 1732 O O . SER A 1 224 ? 7.914 6.055 6.496 1 97.06 224 SER A O 1
ATOM 1734 N N . GLY A 1 225 ? 8.055 5.625 8.641 1 95.75 225 GLY A N 1
ATOM 1735 C CA . GLY A 1 225 ? 7.223 6.738 9.07 1 95.75 225 GLY A CA 1
ATOM 1736 C C . GLY A 1 225 ? 6.762 6.617 10.508 1 95.75 225 GLY A C 1
ATOM 1737 O O . GLY A 1 225 ? 7.578 6.441 11.414 1 95.75 225 GLY A O 1
ATOM 1738 N N . GLY A 1 226 ? 5.441 6.586 10.656 1 91.94 226 GLY A N 1
ATOM 1739 C CA . GLY A 1 226 ? 4.852 6.512 11.977 1 91.94 226 GLY A CA 1
ATOM 1740 C C . GLY A 1 226 ? 4.977 5.137 12.609 1 91.94 226 GLY A C 1
ATOM 1741 O O . GLY A 1 226 ? 5.758 4.305 12.148 1 91.94 226 GLY A O 1
ATOM 1742 N N . GLN A 1 227 ? 4.227 4.926 13.617 1 89.12 227 GLN A N 1
ATOM 1743 C CA . GLN A 1 227 ? 4.406 3.752 14.469 1 89.12 227 GLN A CA 1
ATOM 1744 C C . GLN A 1 227 ? 3.461 2.625 14.055 1 89.12 227 GLN A C 1
ATOM 1746 O O . GLN A 1 227 ? 3.408 1.582 14.711 1 89.12 227 GLN A O 1
ATOM 1751 N N . GLN A 1 228 ? 2.748 2.818 13.031 1 90.56 228 GLN A N 1
ATOM 1752 C CA . GLN A 1 228 ? 1.751 1.839 12.617 1 90.56 228 GLN A CA 1
ATOM 1753 C C . GLN A 1 228 ? 2.391 0.479 12.352 1 90.56 228 GLN A C 1
ATOM 1755 O O . GLN A 1 228 ? 3.576 0.398 12.023 1 90.56 228 GLN A O 1
ATOM 1760 N N . GLU A 1 229 ? 1.605 -0.632 12.523 1 94.94 229 GLU A N 1
ATOM 1761 C CA . GLU A 1 229 ? 1.994 -2.006 12.219 1 94.94 229 GLU A CA 1
ATOM 1762 C C . GLU A 1 229 ? 3.355 -2.342 12.82 1 94.94 229 GLU A C 1
ATOM 1764 O O . GLU A 1 229 ? 4.246 -2.83 12.117 1 94.94 229 GLU A O 1
ATOM 1769 N N . LEU A 1 230 ? 3.576 -1.934 14.031 1 91.75 230 LEU A N 1
ATOM 1770 C CA . LEU A 1 230 ? 4.762 -2.256 14.82 1 91.75 230 LEU A CA 1
ATOM 1771 C C . LEU A 1 230 ? 6.012 -1.661 14.188 1 91.75 230 LEU A C 1
ATOM 1773 O O . LEU A 1 230 ? 7.102 -2.229 14.305 1 91.75 230 LEU A O 1
ATOM 1777 N N . LYS A 1 231 ? 5.816 -0.592 13.32 1 93.38 231 LYS A N 1
ATOM 1778 C CA . LYS A 1 231 ? 6.871 0.174 12.664 1 93.38 231 LYS A CA 1
ATOM 1779 C C . LYS A 1 231 ? 7.461 -0.599 11.484 1 93.38 231 LYS A C 1
ATOM 1781 O O . LYS A 1 231 ? 8.43 -0.154 10.867 1 93.38 231 LYS A O 1
ATOM 1786 N N . TYR A 1 232 ? 6.812 -1.759 11.156 1 96.19 232 TYR A N 1
ATOM 1787 C CA . TYR A 1 232 ? 7.254 -2.514 9.984 1 96.19 232 TYR A CA 1
ATOM 1788 C C . TYR A 1 232 ? 6.637 -1.948 8.711 1 96.19 232 TYR A C 1
ATOM 1790 O O . TYR A 1 232 ? 7.203 -2.098 7.621 1 96.19 232 TYR A O 1
ATOM 1798 N N . ARG A 1 233 ? 5.504 -1.409 8.891 1 97.44 233 ARG A N 1
ATOM 1799 C CA . ARG A 1 233 ? 4.766 -0.854 7.758 1 97.44 233 ARG A CA 1
ATOM 1800 C C . ARG A 1 233 ? 4.008 0.406 8.164 1 97.44 233 ARG A C 1
ATOM 1802 O O . ARG A 1 233 ? 2.811 0.351 8.453 1 97.44 233 ARG A O 1
ATOM 1809 N N . SER A 1 234 ? 4.617 1.556 8 1 96.88 234 SER A N 1
ATOM 1810 C CA . SER A 1 234 ? 4.031 2.822 8.43 1 96.88 234 SER A CA 1
ATOM 1811 C C . SER A 1 234 ? 2.953 3.289 7.457 1 96.88 234 SER A C 1
ATOM 1813 O O . SER A 1 234 ? 2.875 2.801 6.328 1 96.88 234 SER A O 1
ATOM 1815 N N . GLY A 1 235 ? 2.133 4.254 7.938 1 96.12 235 GLY A N 1
ATOM 1816 C CA . GLY A 1 235 ? 1.004 4.793 7.199 1 96.12 235 GLY A CA 1
ATOM 1817 C C . GLY A 1 235 ? -0.337 4.43 7.805 1 96.12 235 GLY A C 1
ATOM 1818 O O . GLY A 1 235 ? -0.516 3.316 8.305 1 96.12 235 GLY A O 1
ATOM 1819 N N . THR A 1 236 ? -1.246 5.34 7.691 1 95.88 236 THR A N 1
ATOM 1820 C CA . THR A 1 236 ? -2.574 5.086 8.242 1 95.88 236 THR A CA 1
ATOM 1821 C C . THR A 1 236 ? -3.125 3.758 7.73 1 95.88 236 THR A C 1
ATOM 1823 O O . THR A 1 236 ? -3.115 3.498 6.523 1 95.88 236 THR A O 1
ATOM 1826 N N . GLU A 1 237 ? -3.535 2.924 8.664 1 97.81 237 GLU A N 1
ATOM 1827 C CA . GLU A 1 237 ? -4.031 1.597 8.312 1 97.81 237 GLU A CA 1
ATOM 1828 C C . GLU A 1 237 ? -5.312 1.687 7.484 1 97.81 237 GLU A C 1
ATOM 1830 O O . GLU A 1 237 ? -6.188 2.5 7.777 1 97.81 237 GLU A O 1
ATOM 1835 N N . ASN A 1 238 ? -5.363 0.931 6.441 1 98.56 238 ASN A N 1
ATOM 1836 C CA . ASN A 1 238 ? -6.574 0.769 5.648 1 98.56 238 ASN A CA 1
ATOM 1837 C C . ASN A 1 238 ? -7.598 -0.112 6.359 1 98.56 238 ASN A C 1
ATOM 1839 O O . ASN A 1 238 ? -7.898 -1.216 5.902 1 98.56 238 ASN A O 1
ATOM 1843 N N . LEU A 1 239 ? -8.172 0.411 7.43 1 98.81 239 LEU A N 1
ATOM 1844 C CA . LEU A 1 239 ? -9.008 -0.367 8.336 1 98.81 239 LEU A CA 1
ATOM 1845 C C . LEU A 1 239 ? -10.172 -1.003 7.59 1 98.81 239 LEU A C 1
ATOM 1847 O O . LEU A 1 239 ? -10.461 -2.189 7.77 1 98.81 239 LEU A O 1
ATOM 1851 N N . PRO A 1 240 ? -10.953 -0.226 6.719 1 98.88 240 PRO A N 1
ATOM 1852 C CA . PRO A 1 240 ? -12.031 -0.894 5.984 1 98.88 240 PRO A CA 1
ATOM 1853 C C . PRO A 1 240 ? -11.539 -2.08 5.16 1 98.88 240 PRO A C 1
ATOM 1855 O O . PRO A 1 240 ? -12.18 -3.133 5.137 1 98.88 240 PRO A O 1
ATOM 1858 N N . GLY A 1 241 ? -10.406 -1.921 4.488 1 98.88 241 GLY A N 1
ATOM 1859 C CA . GLY A 1 241 ? -9.828 -3.018 3.729 1 98.88 241 GLY A CA 1
ATOM 1860 C C . GLY A 1 241 ? -9.414 -4.191 4.594 1 98.88 241 GLY A C 1
ATOM 1861 O O . GLY A 1 241 ? -9.641 -5.348 4.234 1 98.88 241 GLY A O 1
ATOM 1862 N N . ILE A 1 242 ? -8.805 -3.887 5.742 1 98.94 242 ILE A N 1
ATOM 1863 C CA . ILE A 1 242 ? -8.328 -4.906 6.672 1 98.94 242 ILE A CA 1
ATOM 1864 C C . ILE A 1 242 ? -9.508 -5.734 7.172 1 98.94 242 ILE A C 1
ATOM 1866 O O . ILE A 1 242 ? -9.469 -6.965 7.141 1 98.94 242 ILE A O 1
ATOM 1870 N N . VAL A 1 243 ? -10.547 -5.074 7.574 1 98.94 243 VAL A N 1
ATOM 1871 C CA . VAL A 1 243 ? -11.727 -5.758 8.102 1 98.94 243 VAL A CA 1
ATOM 1872 C C . VAL A 1 243 ? -12.359 -6.613 7.004 1 98.94 243 VAL A C 1
ATOM 1874 O O . VAL A 1 243 ? -12.734 -7.762 7.246 1 98.94 243 VAL A O 1
ATOM 1877 N N . ALA A 1 244 ? -12.461 -6.066 5.836 1 98.94 244 ALA A N 1
ATOM 1878 C CA . ALA A 1 244 ? -13.016 -6.812 4.707 1 98.94 244 ALA A CA 1
ATOM 1879 C C . ALA A 1 244 ? -12.172 -8.047 4.406 1 98.94 244 ALA A C 1
ATOM 1881 O O . ALA A 1 244 ? -12.711 -9.125 4.133 1 98.94 244 ALA A O 1
ATOM 1882 N N . MET A 1 245 ? -10.875 -7.91 4.43 1 98.88 245 MET A N 1
ATOM 1883 C CA . MET A 1 245 ? -9.977 -9.016 4.113 1 98.88 245 MET A CA 1
ATOM 1884 C C . MET A 1 245 ? -10.109 -10.133 5.145 1 98.88 245 MET A C 1
ATOM 1886 O O . MET A 1 245 ? -10.164 -11.312 4.789 1 98.88 245 MET A O 1
ATOM 1890 N N . VAL A 1 246 ? -10.141 -9.742 6.406 1 98.94 246 VAL A N 1
ATOM 1891 C CA . VAL A 1 246 ? -10.227 -10.734 7.469 1 98.94 246 VAL A CA 1
ATOM 1892 C C . VAL A 1 246 ? -11.57 -11.461 7.383 1 98.94 246 VAL A C 1
ATOM 1894 O O . VAL A 1 246 ? -11.641 -12.672 7.602 1 98.94 246 VAL A O 1
ATOM 1897 N N . LYS A 1 247 ? -12.656 -10.695 7.035 1 98.88 247 LYS A N 1
ATOM 1898 C CA . LYS A 1 247 ? -13.953 -11.32 6.797 1 98.88 247 LYS A CA 1
ATOM 1899 C C . LYS A 1 247 ? -13.875 -12.336 5.66 1 98.88 247 LYS A C 1
ATOM 1901 O O . LYS A 1 247 ? -14.383 -13.453 5.781 1 98.88 247 LYS A O 1
ATOM 1906 N N . ALA A 1 248 ? -13.258 -11.992 4.609 1 98.88 248 ALA A N 1
ATOM 1907 C CA . ALA A 1 248 ? -13.109 -12.883 3.459 1 98.88 248 ALA A CA 1
ATOM 1908 C C . ALA A 1 248 ? -12.273 -14.109 3.816 1 98.88 248 ALA A C 1
ATOM 1910 O O . ALA A 1 248 ? -12.594 -15.227 3.404 1 98.88 248 ALA A O 1
ATOM 1911 N N . LEU A 1 249 ? -11.188 -13.883 4.562 1 98.88 249 LEU A N 1
ATOM 1912 C CA . LEU A 1 249 ? -10.336 -14.992 4.977 1 98.88 249 LEU A CA 1
ATOM 1913 C C . LEU A 1 249 ? -11.109 -15.992 5.82 1 98.88 249 LEU A C 1
ATOM 1915 O O . LEU A 1 249 ? -10.992 -17.203 5.617 1 98.88 249 LEU A O 1
ATOM 1919 N N . ARG A 1 250 ? -11.859 -15.461 6.746 1 98.75 250 ARG A N 1
ATOM 1920 C CA . ARG A 1 250 ? -12.695 -16.328 7.582 1 98.75 250 ARG A CA 1
ATOM 1921 C C . ARG A 1 250 ? -13.648 -17.156 6.734 1 98.75 250 ARG A C 1
ATOM 1923 O O . ARG A 1 250 ? -13.758 -18.359 6.922 1 98.75 250 ARG A O 1
ATOM 1930 N N . MET A 1 251 ? -14.305 -16.531 5.793 1 98.5 251 MET A N 1
ATOM 1931 C CA . MET A 1 251 ? -15.258 -17.203 4.918 1 98.5 251 MET A CA 1
ATOM 1932 C C . MET A 1 251 ? -14.555 -18.234 4.047 1 98.5 251 MET A C 1
ATOM 1934 O O . MET A 1 251 ? -15.102 -19.312 3.791 1 98.5 251 MET A O 1
ATOM 1938 N N . THR A 1 252 ? -13.375 -17.938 3.6 1 98.19 252 THR A N 1
ATOM 1939 C CA . THR A 1 252 ? -12.586 -18.828 2.764 1 98.19 252 THR A CA 1
ATOM 1940 C C . THR A 1 252 ? -12.156 -20.062 3.545 1 98.19 252 THR A C 1
ATOM 1942 O O . THR A 1 252 ? -12.133 -21.172 3 1 98.19 252 THR A O 1
ATOM 1945 N N . MET A 1 253 ? -11.852 -19.875 4.805 1 97.69 253 MET A N 1
ATOM 1946 C CA . MET A 1 253 ? -11.336 -20.953 5.637 1 97.69 253 MET A CA 1
ATOM 1947 C C . MET A 1 253 ? -12.477 -21.828 6.164 1 97.69 253 MET A C 1
ATOM 1949 O O . MET A 1 253 ? -12.242 -22.953 6.605 1 97.69 253 MET A O 1
ATOM 1953 N N . GLU A 1 254 ? -13.672 -21.297 6.066 1 96 254 GLU A N 1
ATOM 1954 C CA . GLU A 1 254 ? -14.828 -22.094 6.457 1 96 254 GLU A CA 1
ATOM 1955 C C . GLU A 1 254 ? -15.07 -23.234 5.473 1 96 254 GLU A C 1
ATOM 1957 O O . GLU A 1 254 ? -15.117 -23.031 4.262 1 96 254 GLU A O 1
ATOM 1962 N N . GLN A 1 255 ? -15.164 -24.469 5.922 1 93.88 255 GLN A N 1
ATOM 1963 C CA . GLN A 1 255 ? -15.383 -25.656 5.113 1 93.88 255 GLN A CA 1
ATOM 1964 C C . GLN A 1 255 ? -14.32 -25.797 4.027 1 93.88 255 GLN A C 1
ATOM 1966 O O . GLN A 1 255 ? -14.633 -26.109 2.877 1 93.88 255 GLN A O 1
ATOM 1971 N N . VAL A 1 256 ? -13.117 -25.469 4.414 1 97 256 VAL A N 1
ATOM 1972 C CA . VAL A 1 256 ? -12.023 -25.391 3.455 1 97 256 VAL A CA 1
ATOM 1973 C C . VAL A 1 256 ? -11.766 -26.781 2.861 1 97 256 VAL A C 1
ATOM 1975 O O . VAL A 1 256 ? -11.445 -26.906 1.677 1 97 256 VAL A O 1
ATOM 1978 N N . LYS A 1 257 ? -11.953 -27.875 3.609 1 96.81 257 LYS A N 1
ATOM 1979 C CA . LYS A 1 257 ? -11.727 -29.219 3.115 1 96.81 257 LYS A CA 1
ATOM 1980 C C . LYS A 1 257 ? -12.703 -29.562 1.994 1 96.81 257 LYS A C 1
ATOM 1982 O O . LYS A 1 257 ? -12.305 -30.125 0.968 1 96.81 257 LYS A O 1
ATOM 1987 N N . GLU A 1 258 ? -13.953 -29.203 2.219 1 97.69 258 GLU A N 1
ATOM 1988 C CA . GLU A 1 258 ? -14.977 -29.453 1.207 1 97.69 258 GLU A CA 1
ATOM 1989 C C . GLU A 1 258 ? -14.727 -28.625 -0.049 1 97.69 258 GLU A C 1
ATOM 1991 O O . GLU A 1 258 ? -14.898 -29.109 -1.168 1 97.69 258 GLU A O 1
ATOM 1996 N N . LYS A 1 259 ? -14.359 -27.406 0.154 1 98 259 LYS A N 1
ATOM 1997 C CA . LYS A 1 259 ? -14.062 -26.516 -0.972 1 98 259 LYS A CA 1
ATOM 1998 C C . LYS A 1 259 ? -12.883 -27.047 -1.79 1 98 259 LYS A C 1
ATOM 2000 O O . LYS A 1 259 ? -12.922 -27.016 -3.021 1 98 259 LYS A O 1
ATOM 2005 N N . VAL A 1 260 ? -11.867 -27.5 -1.121 1 98.19 260 VAL A N 1
ATOM 2006 C CA . VAL A 1 260 ? -10.68 -28.031 -1.783 1 98.19 260 VAL A CA 1
ATOM 2007 C C . VAL A 1 260 ? -11.031 -29.312 -2.541 1 98.19 260 VAL A C 1
ATOM 2009 O O . VAL A 1 260 ? -10.602 -29.516 -3.676 1 98.19 260 VAL A O 1
ATOM 2012 N N . ALA A 1 261 ? -11.797 -30.172 -1.942 1 98.25 261 ALA A N 1
ATOM 2013 C CA . ALA A 1 261 ? -12.242 -31.391 -2.604 1 98.25 261 ALA A CA 1
ATOM 2014 C C . ALA A 1 261 ? -13.047 -31.078 -3.863 1 98.25 261 ALA A C 1
ATOM 2016 O O . ALA A 1 261 ? -12.906 -31.75 -4.883 1 98.25 261 ALA A O 1
ATOM 2017 N N . HIS A 1 262 ? -13.922 -30.078 -3.723 1 98.62 262 HIS A N 1
ATOM 2018 C CA . HIS A 1 262 ? -14.711 -29.625 -4.867 1 98.62 262 HIS A CA 1
ATOM 2019 C C . HIS A 1 262 ? -13.805 -29.156 -6.004 1 98.62 262 HIS A C 1
ATOM 2021 O O . HIS A 1 262 ? -13.992 -29.547 -7.156 1 98.62 262 HIS A O 1
ATOM 2027 N N . LEU A 1 263 ? -12.805 -28.359 -5.695 1 98.75 263 LEU A N 1
ATOM 2028 C CA . LEU A 1 263 ? -11.852 -27.875 -6.684 1 98.75 263 LEU A CA 1
ATOM 2029 C C . LEU A 1 263 ? -11.109 -29.031 -7.336 1 98.75 263 LEU A C 1
ATOM 2031 O O . LEU A 1 263 ? -10.883 -29.031 -8.547 1 98.75 263 LEU A O 1
ATOM 2035 N N . GLN A 1 264 ? -10.727 -30 -6.547 1 98.44 264 GLN A N 1
ATOM 2036 C CA . GLN A 1 264 ? -10.039 -31.172 -7.062 1 98.44 264 GLN A CA 1
ATOM 2037 C C . GLN A 1 264 ? -10.914 -31.922 -8.07 1 98.44 264 GLN A C 1
ATOM 2039 O O . GLN A 1 264 ? -10.414 -32.406 -9.086 1 98.44 264 GLN A O 1
ATOM 2044 N N . SER A 1 265 ? -12.148 -32.031 -7.77 1 98.62 265 SER A N 1
ATOM 2045 C CA . SER A 1 265 ? -13.062 -32.719 -8.672 1 98.62 265 SER A CA 1
ATOM 2046 C C . SER A 1 265 ? -13.188 -31.984 -10 1 98.62 265 SER A C 1
ATOM 2048 O O . SER A 1 265 ? -13.227 -32.625 -11.062 1 98.62 265 SER A O 1
ATOM 2050 N N . LEU A 1 266 ? -13.312 -30.641 -9.922 1 98.81 266 LEU A N 1
ATOM 2051 C CA . LEU A 1 266 ? -13.391 -29.844 -11.141 1 98.81 266 LEU A CA 1
ATOM 2052 C C . LEU A 1 266 ? -12.109 -29.984 -11.961 1 98.81 266 LEU A C 1
ATOM 2054 O O . LEU A 1 266 ? -12.164 -30.156 -13.18 1 98.81 266 LEU A O 1
ATOM 2058 N N . GLN A 1 267 ? -10.953 -29.875 -11.312 1 98.75 267 GLN A N 1
ATOM 2059 C CA . GLN A 1 267 ? -9.664 -30 -11.977 1 98.75 267 GLN A CA 1
ATOM 2060 C C . GLN A 1 267 ? -9.516 -31.375 -12.633 1 98.75 267 GLN A C 1
ATOM 2062 O O . GLN A 1 267 ? -9.016 -31.484 -13.758 1 98.75 267 GLN A O 1
ATOM 2067 N N . ALA A 1 268 ? -9.938 -32.438 -11.922 1 98.31 268 ALA A N 1
ATOM 2068 C CA . ALA A 1 268 ? -9.852 -33.812 -12.445 1 98.31 268 ALA A CA 1
ATOM 2069 C C . ALA A 1 268 ? -10.664 -33.969 -13.719 1 98.31 268 ALA A C 1
ATOM 2071 O O . ALA A 1 268 ? -10.242 -34.625 -14.656 1 98.31 268 ALA A O 1
ATOM 2072 N N . GLU A 1 269 ? -11.828 -33.375 -13.695 1 98.62 269 GLU A N 1
ATOM 2073 C CA . GLU A 1 269 ? -12.664 -33.438 -14.891 1 98.62 269 GLU A CA 1
ATOM 2074 C C . GLU A 1 269 ? -11.992 -32.75 -16.078 1 98.62 269 GLU A C 1
ATOM 2076 O O . GLU A 1 269 ? -11.992 -33.25 -17.188 1 98.62 269 GLU A O 1
ATOM 2081 N N . LEU A 1 270 ? -11.406 -31.594 -15.844 1 98.75 270 LEU A N 1
ATOM 2082 C CA . LEU A 1 270 ? -10.703 -30.859 -16.891 1 98.75 270 LEU A CA 1
ATOM 2083 C C . LEU A 1 270 ? -9.523 -31.672 -17.422 1 98.75 270 LEU A C 1
ATOM 2085 O O . LEU A 1 270 ? -9.281 -31.703 -18.625 1 98.75 270 LEU A O 1
ATOM 2089 N N . VAL A 1 271 ? -8.789 -32.25 -16.5 1 98.5 271 VAL A N 1
ATOM 2090 C CA . VAL A 1 271 ? -7.625 -33.062 -16.859 1 98.5 271 VAL A CA 1
ATOM 2091 C C . VAL A 1 271 ? -8.062 -34.219 -17.734 1 98.5 271 VAL A C 1
ATOM 2093 O O . VAL A 1 271 ? -7.441 -34.5 -18.766 1 98.5 271 VAL A O 1
ATOM 2096 N N . SER A 1 272 ? -9.094 -34.906 -17.328 1 98.12 272 SER A N 1
ATOM 2097 C CA . SER A 1 272 ? -9.625 -36 -18.109 1 98.12 272 SER A CA 1
ATOM 2098 C C . SER A 1 272 ? -10.016 -35.562 -19.516 1 98.12 272 SER A C 1
ATOM 2100 O O . SER A 1 272 ? -9.711 -36.25 -20.5 1 98.12 272 SER A O 1
ATOM 2102 N N . PHE A 1 273 ? -10.625 -34.469 -19.609 1 98.25 273 PHE A N 1
ATOM 2103 C CA . PHE A 1 273 ? -11.07 -33.906 -20.875 1 98.25 273 PHE A CA 1
ATOM 2104 C C . PHE A 1 273 ? -9.875 -33.594 -21.781 1 98.25 273 PHE A C 1
ATOM 2106 O O . PHE A 1 273 ? -9.859 -34.031 -22.938 1 98.25 273 PHE A O 1
ATOM 2113 N N . PHE A 1 274 ? -8.852 -32.938 -21.234 1 97.94 274 PHE A N 1
ATOM 2114 C CA . PHE A 1 274 ? -7.727 -32.469 -22.047 1 97.94 274 PHE A CA 1
ATOM 2115 C C . PHE A 1 274 ? -6.844 -33.656 -22.453 1 97.94 274 PHE A C 1
ATOM 2117 O O . PHE A 1 274 ? -6.188 -33.625 -23.5 1 97.94 274 PHE A O 1
ATOM 2124 N N . LYS A 1 275 ? -6.785 -34.688 -21.672 1 96.38 275 LYS A N 1
ATOM 2125 C CA . LYS A 1 275 ? -6.004 -35.875 -21.984 1 96.38 275 LYS A CA 1
ATOM 2126 C C . LYS A 1 275 ? -6.52 -36.562 -23.25 1 96.38 275 LYS A C 1
ATOM 2128 O O . LYS A 1 275 ? -5.766 -37.25 -23.953 1 96.38 275 LYS A O 1
ATOM 2133 N N . GLU A 1 276 ? -7.727 -36.312 -23.562 1 94.81 276 GLU A N 1
ATOM 2134 C CA . GLU A 1 276 ? -8.352 -36.938 -24.719 1 94.81 276 GLU A CA 1
ATOM 2135 C C . GLU A 1 276 ? -8.102 -36.125 -25.984 1 94.81 276 GLU A C 1
ATOM 2137 O O . GLU A 1 276 ? -8.406 -36.594 -27.094 1 94.81 276 GLU A O 1
ATOM 2142 N N . MET A 1 277 ? -7.539 -35.031 -25.797 1 93 277 MET A N 1
ATOM 2143 C CA . MET A 1 277 ? -7.305 -34.156 -26.953 1 93 277 MET A CA 1
ATOM 2144 C C . MET A 1 277 ? -5.875 -34.281 -27.453 1 93 277 MET A C 1
ATOM 2146 O O . MET A 1 277 ? -4.918 -34.156 -26.688 1 93 277 MET A O 1
ATOM 2150 N N . GLU A 1 278 ? -5.625 -34.562 -28.688 1 87.62 278 GLU A N 1
ATOM 2151 C CA . GLU A 1 278 ? -4.32 -34.844 -29.281 1 87.62 278 GLU A CA 1
ATOM 2152 C C . GLU A 1 278 ? -3.447 -33.594 -29.312 1 87.62 278 GLU A C 1
ATOM 2154 O O . GLU A 1 278 ? -2.234 -33.656 -29.109 1 87.62 278 GLU A O 1
ATOM 2159 N N . ASP A 1 279 ? -3.912 -32.406 -29.453 1 88.19 279 ASP A N 1
ATOM 2160 C CA . ASP A 1 279 ? -3.121 -31.219 -29.688 1 88.19 279 ASP A CA 1
ATOM 2161 C C . ASP A 1 279 ? -2.988 -30.391 -28.406 1 88.19 279 ASP A C 1
ATOM 2163 O O . ASP A 1 279 ? -2.668 -29.203 -28.438 1 88.19 279 ASP A O 1
ATOM 2167 N N . VAL A 1 280 ? -3.26 -31.109 -27.297 1 95.75 280 VAL A N 1
ATOM 2168 C CA . VAL A 1 280 ? -3.197 -30.391 -26.031 1 95.75 280 VAL A CA 1
ATOM 2169 C C . VAL A 1 280 ? -2.174 -31.047 -25.109 1 95.75 280 VAL A C 1
ATOM 2171 O O . VAL A 1 280 ? -2.113 -32.281 -25.016 1 95.75 280 VAL A O 1
ATOM 2174 N N . THR A 1 281 ? -1.302 -30.266 -24.578 1 96.12 281 THR A N 1
ATOM 2175 C CA . THR A 1 281 ? -0.349 -30.703 -23.578 1 96.12 281 THR A CA 1
ATOM 2176 C C . THR A 1 281 ? -0.699 -30.125 -22.203 1 96.12 281 THR A C 1
ATOM 2178 O O . THR A 1 281 ? -0.913 -28.922 -22.078 1 96.12 281 THR A O 1
ATOM 2181 N N . ILE A 1 282 ? -0.817 -30.938 -21.234 1 97.88 282 ILE A N 1
ATOM 2182 C CA . ILE A 1 282 ? -0.995 -30.484 -19.859 1 97.88 282 ILE A CA 1
ATOM 2183 C C . ILE A 1 282 ? 0.368 -30.234 -19.219 1 97.88 282 ILE A C 1
ATOM 2185 O O . ILE A 1 282 ? 1.163 -31.156 -19.047 1 97.88 282 ILE A O 1
ATOM 2189 N N . ASN A 1 283 ? 0.675 -29 -18.875 1 97.19 283 ASN A N 1
ATOM 2190 C CA . ASN A 1 283 ? 1.967 -28.641 -18.297 1 97.19 283 ASN A CA 1
ATOM 2191 C C . ASN A 1 283 ? 1.987 -28.828 -16.797 1 97.19 283 ASN A C 1
ATOM 2193 O O . ASN A 1 283 ? 3.055 -28.984 -16.188 1 97.19 283 ASN A O 1
ATOM 2197 N N . THR A 1 284 ? 0.803 -28.781 -16.141 1 97.5 284 THR A N 1
ATOM 2198 C CA . THR A 1 284 ? 0.675 -29 -14.711 1 97.5 284 THR A CA 1
ATOM 2199 C C . THR A 1 284 ? 0.889 -30.469 -14.359 1 97.5 284 THR A C 1
ATOM 2201 O O . THR A 1 284 ? 0.232 -31.344 -14.93 1 97.5 284 THR A O 1
ATOM 2204 N N . SER A 1 285 ? 1.835 -30.688 -13.461 1 96.81 285 SER A N 1
ATOM 2205 C CA . SER A 1 285 ? 1.993 -32.031 -12.922 1 96.81 285 SER A CA 1
ATOM 2206 C C . SER A 1 285 ? 1.014 -32.281 -11.781 1 96.81 285 SER A C 1
ATOM 2208 O O . SER A 1 285 ? 1.267 -31.891 -10.633 1 96.81 285 SER A O 1
ATOM 2210 N N . LEU A 1 286 ? 0.056 -33.062 -12.016 1 95.38 286 LEU A N 1
ATOM 2211 C CA . LEU A 1 286 ? -1.104 -33.219 -11.141 1 95.38 286 LEU A CA 1
ATOM 2212 C C . LEU A 1 286 ? -0.695 -33.75 -9.773 1 95.38 286 LEU A C 1
ATOM 2214 O O . LEU A 1 286 ? -1.273 -33.375 -8.75 1 95.38 286 LEU A O 1
ATOM 2218 N N . ALA A 1 287 ? 0.287 -34.562 -9.711 1 95.38 287 ALA A N 1
ATOM 2219 C CA . ALA A 1 287 ? 0.729 -35.156 -8.453 1 95.38 287 ALA A CA 1
ATOM 2220 C C . ALA A 1 287 ? 1.291 -34.094 -7.508 1 95.38 287 ALA A C 1
ATOM 2222 O O . ALA A 1 287 ? 1.35 -34.312 -6.293 1 95.38 287 ALA A O 1
ATOM 2223 N N . TYR A 1 288 ? 1.663 -32.938 -8.039 1 96.5 288 TYR A N 1
ATOM 2224 C CA . TYR A 1 288 ? 2.307 -31.859 -7.27 1 96.5 288 TYR A CA 1
ATOM 2225 C C . TYR A 1 288 ? 1.521 -30.562 -7.375 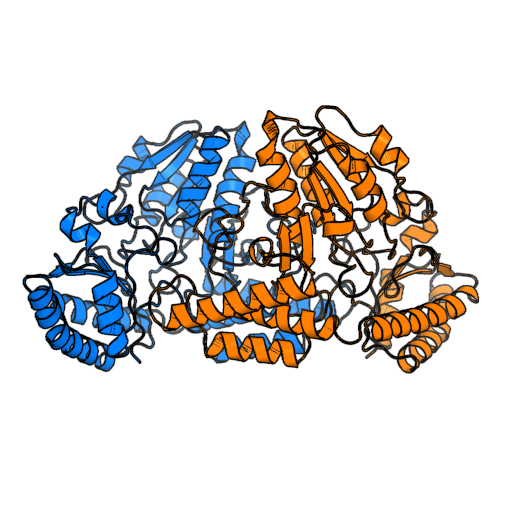1 96.5 288 TYR A C 1
ATOM 2227 O O . TYR A 1 288 ? 2.062 -29.484 -7.121 1 96.5 288 TYR A O 1
ATOM 2235 N N . ALA A 1 289 ? 0.289 -30.688 -7.738 1 96.94 289 ALA A N 1
ATOM 2236 C CA . ALA A 1 289 ? -0.389 -29.469 -8.148 1 96.94 289 ALA A CA 1
ATOM 2237 C C . ALA A 1 289 ? -1.453 -29.062 -7.137 1 96.94 289 ALA A C 1
ATOM 2239 O O . ALA A 1 289 ? -2.117 -29.906 -6.547 1 96.94 289 ALA A O 1
ATOM 2240 N N . ALA A 1 290 ? -1.573 -27.734 -6.938 1 98.69 290 ALA A N 1
ATOM 2241 C CA . ALA A 1 290 ? -2.713 -27.188 -6.219 1 98.69 290 ALA A CA 1
ATOM 2242 C C . ALA A 1 290 ? -4.02 -27.469 -6.945 1 98.69 290 ALA A C 1
ATOM 2244 O O . ALA A 1 290 ? -4.035 -27.641 -8.172 1 98.69 290 ALA A O 1
ATOM 2245 N N . PRO A 1 291 ? -5.082 -27.562 -6.281 1 98.69 291 PRO A N 1
ATOM 2246 C CA . PRO A 1 291 ? -6.34 -28.047 -6.863 1 98.69 291 PRO A CA 1
ATOM 2247 C C . PRO A 1 291 ? -7 -27.016 -7.773 1 98.69 291 PRO A C 1
ATOM 2249 O O . PRO A 1 291 ? -7.934 -27.344 -8.508 1 98.69 291 PRO A O 1
ATOM 2252 N N . HIS A 1 292 ? -6.547 -25.75 -7.762 1 98.62 292 HIS A N 1
ATOM 2253 C CA . HIS A 1 292 ? -7.336 -24.703 -8.414 1 98.62 292 HIS A CA 1
ATOM 2254 C C . HIS A 1 292 ? -6.652 -24.203 -9.68 1 98.62 292 HIS A C 1
ATOM 2256 O O . HIS A 1 292 ? -7.18 -23.328 -10.367 1 98.62 292 HIS A O 1
ATOM 2262 N N . ILE A 1 293 ? -5.469 -24.719 -10 1 98.56 293 ILE A N 1
ATOM 2263 C CA . ILE A 1 293 ? -4.75 -24.203 -11.164 1 98.56 293 ILE A CA 1
ATOM 2264 C C . ILE A 1 293 ? -4.445 -25.344 -12.125 1 98.56 293 ILE A C 1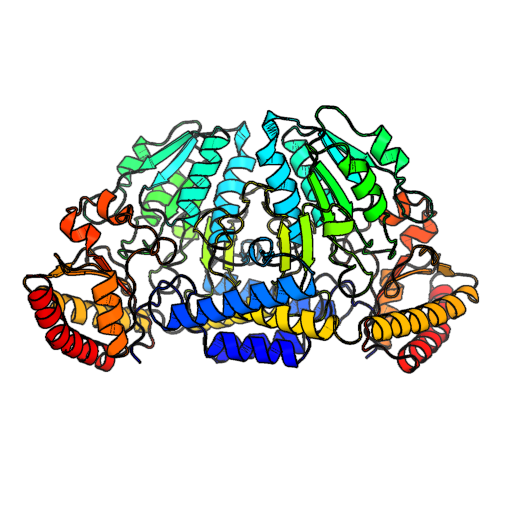
ATOM 2266 O O . ILE A 1 293 ? -4.016 -26.422 -11.711 1 98.56 293 ILE A O 1
ATOM 2270 N N . LEU A 1 294 ? -4.688 -25.156 -13.367 1 98.5 294 LEU A N 1
ATOM 2271 C CA . LEU A 1 294 ? -4.324 -26.047 -14.461 1 98.5 294 LEU A CA 1
ATOM 2272 C C . LEU A 1 294 ? -3.727 -25.281 -15.625 1 98.5 294 LEU A C 1
ATOM 2274 O O . LEU A 1 294 ? -4.348 -24.344 -16.141 1 98.5 294 LEU A O 1
ATOM 2278 N N . ASN A 1 295 ? -2.529 -25.609 -15.992 1 98.12 295 ASN A N 1
ATOM 2279 C CA . ASN A 1 295 ? -1.846 -25.016 -17.141 1 98.12 295 ASN A CA 1
ATOM 2280 C C . ASN A 1 295 ? -1.812 -25.969 -18.328 1 98.12 295 ASN A C 1
ATOM 2282 O O . ASN A 1 295 ? -1.356 -27.094 -18.203 1 98.12 295 ASN A O 1
ATOM 2286 N N . VAL A 1 296 ? -2.311 -25.531 -19.453 1 97.88 296 VAL A N 1
ATOM 2287 C CA . VAL A 1 296 ? -2.369 -26.375 -20.641 1 97.88 296 VAL A CA 1
ATOM 2288 C C . VAL A 1 296 ? -1.885 -25.594 -21.859 1 97.88 296 VAL A C 1
ATOM 2290 O O . VAL A 1 296 ? -1.91 -24.359 -21.859 1 97.88 296 VAL A O 1
ATOM 2293 N N . SER A 1 297 ? -1.382 -26.297 -22.859 1 96.75 297 SER A N 1
ATOM 2294 C CA . SER A 1 297 ? -0.932 -25.703 -24.109 1 96.75 297 SER A CA 1
ATOM 2295 C C . SER A 1 297 ? -1.707 -26.25 -25.297 1 96.75 297 SER A C 1
ATOM 2297 O O . SER A 1 297 ? -1.753 -27.469 -25.5 1 96.75 297 SER A O 1
ATOM 2299 N N . PHE A 1 298 ? -2.35 -25.375 -25.984 1 96 298 PHE A N 1
ATOM 2300 C CA . PHE A 1 298 ? -2.848 -25.719 -27.312 1 96 298 PHE A CA 1
ATOM 2301 C C . PHE A 1 298 ? -1.767 -25.516 -28.375 1 96 298 PHE A C 1
ATOM 2303 O O . PHE A 1 298 ? -1.746 -24.5 -29.062 1 96 298 PHE A O 1
ATOM 2310 N N . VAL A 1 299 ? -0.99 -26.547 -28.516 1 95 299 VAL A N 1
ATOM 2311 C CA . VAL A 1 299 ? 0.266 -26.438 -29.25 1 95 299 VAL A CA 1
ATOM 2312 C C . VAL A 1 299 ? -0.01 -25.969 -30.672 1 95 299 VAL A C 1
ATOM 2314 O O . VAL A 1 299 ? -0.842 -26.547 -31.375 1 95 299 VAL A O 1
ATOM 2317 N N . GLY A 1 300 ? 0.711 -24.891 -31.047 1 92.81 300 GLY A N 1
ATOM 2318 C CA . GLY A 1 300 ? 0.569 -24.375 -32.406 1 92.81 300 GLY A CA 1
ATOM 2319 C C . GLY A 1 300 ? -0.314 -23.141 -32.469 1 92.81 300 GLY A C 1
ATOM 2320 O O . GLY A 1 300 ? -0.299 -22.406 -33.469 1 92.81 300 GLY A O 1
ATOM 2321 N N . LEU A 1 301 ? -1.061 -22.891 -31.469 1 94.25 301 LEU A N 1
ATOM 2322 C CA . LEU A 1 301 ? -1.916 -21.719 -31.406 1 94.25 301 LEU A CA 1
ATOM 2323 C C . LEU A 1 301 ? -1.309 -20.641 -30.516 1 94.25 301 LEU A C 1
ATOM 2325 O O . LEU A 1 301 ? -0.727 -20.953 -29.469 1 94.25 301 LEU A O 1
ATOM 2329 N N . LYS A 1 302 ? -1.426 -19.422 -30.922 1 92.44 302 LYS A N 1
ATOM 2330 C CA . LYS A 1 302 ? -1.058 -18.328 -30.031 1 92.44 302 LYS A CA 1
ATOM 2331 C C . LYS A 1 302 ? -2.012 -18.234 -28.844 1 92.44 302 LYS A C 1
ATOM 2333 O O . LYS A 1 302 ? -3.232 -18.25 -29.016 1 92.44 302 LYS A O 1
ATOM 2338 N N . PRO A 1 303 ? -1.452 -18.156 -27.688 1 93.88 303 PRO A N 1
ATOM 2339 C CA . PRO A 1 303 ? -2.312 -18.156 -26.5 1 93.88 303 PRO A CA 1
ATOM 2340 C C . PRO A 1 303 ? -3.318 -17 -26.516 1 93.88 303 PRO A C 1
ATOM 2342 O O . PRO A 1 303 ? -4.449 -17.172 -26.047 1 93.88 303 PRO A O 1
ATOM 2345 N N . GLU A 1 304 ? -2.984 -15.812 -27 1 92.94 304 GLU A N 1
ATOM 2346 C CA . GLU A 1 304 ? -3.881 -14.656 -27.047 1 92.94 304 GLU A CA 1
ATOM 2347 C C . GLU A 1 304 ? -5.094 -14.945 -27.922 1 92.94 304 GLU A C 1
ATOM 2349 O O . GLU A 1 304 ? -6.203 -14.492 -27.625 1 92.94 304 GLU A O 1
ATOM 2354 N N . VAL A 1 305 ? -4.859 -15.641 -28.969 1 94.06 305 VAL A N 1
ATOM 2355 C CA . VAL A 1 305 ? -5.941 -16 -29.875 1 94.06 305 VAL A CA 1
ATOM 2356 C C . VAL A 1 305 ? -6.922 -16.938 -29.156 1 94.06 305 VAL A C 1
ATOM 2358 O O . VAL A 1 305 ? -8.141 -16.766 -29.281 1 94.06 305 VAL A O 1
ATOM 2361 N N . VAL A 1 306 ? -6.387 -17.891 -28.422 1 95.56 306 VAL A N 1
ATOM 2362 C CA . VAL A 1 306 ? -7.211 -18.828 -27.672 1 95.56 306 VAL A CA 1
ATOM 2363 C C . VAL A 1 306 ? -8.039 -18.094 -26.625 1 95.56 306 VAL A C 1
ATOM 2365 O O . VAL A 1 306 ? -9.242 -18.328 -26.5 1 95.56 306 VAL A O 1
ATOM 2368 N N . VAL A 1 307 ? -7.434 -17.203 -25.859 1 95.81 307 VAL A N 1
ATOM 2369 C CA . VAL A 1 307 ? -8.094 -16.453 -24.797 1 95.81 307 VAL A CA 1
ATOM 2370 C C . VAL A 1 307 ? -9.242 -15.633 -25.391 1 95.81 307 VAL A C 1
ATOM 2372 O O . VAL A 1 307 ? -10.344 -15.609 -24.828 1 95.81 307 VAL A O 1
ATOM 2375 N N . HIS A 1 308 ? -9.047 -15 -26.531 1 94.81 308 HIS A N 1
ATOM 2376 C CA . HIS A 1 308 ? -10.062 -14.164 -27.156 1 94.81 308 HIS A CA 1
ATOM 2377 C C . HIS A 1 308 ? -11.195 -15.016 -27.719 1 94.81 308 HIS A C 1
ATOM 2379 O O . HIS A 1 308 ? -12.359 -14.625 -27.656 1 94.81 308 HIS A O 1
ATOM 2385 N N . ALA A 1 309 ? -10.844 -16.125 -28.281 1 95.94 309 ALA A N 1
ATOM 2386 C CA . ALA A 1 309 ? -11.867 -17.016 -28.812 1 95.94 309 ALA A CA 1
ATOM 2387 C C . ALA A 1 309 ? -12.797 -17.516 -27.703 1 95.94 309 ALA A C 1
ATOM 2389 O O . ALA A 1 309 ? -14.008 -17.578 -27.891 1 95.94 309 ALA A O 1
ATOM 2390 N N . LEU A 1 310 ? -12.211 -17.844 -26.594 1 97.25 310 LEU A N 1
ATOM 2391 C CA . LEU A 1 310 ? -13 -18.344 -25.469 1 97.25 310 LEU A CA 1
ATOM 2392 C C . LEU A 1 310 ? -13.875 -17.219 -24.891 1 97.25 310 LEU A C 1
ATOM 2394 O O . LEU A 1 310 ? -15.016 -17.469 -24.5 1 97.25 310 LEU A O 1
ATOM 2398 N N . GLU A 1 311 ? -13.336 -16.031 -24.828 1 95.94 311 GLU A N 1
ATOM 2399 C CA . GLU A 1 311 ? -14.078 -14.914 -24.25 1 95.94 311 GLU A CA 1
ATOM 2400 C C . GLU A 1 311 ? -15.32 -14.602 -25.078 1 95.94 311 GLU A C 1
ATOM 2402 O O . GLU A 1 311 ? -16.344 -14.164 -24.531 1 95.94 311 GLU A O 1
ATOM 2407 N N . GLU A 1 312 ? -15.258 -14.805 -26.359 1 96.44 312 GLU A N 1
ATOM 2408 C CA . GLU A 1 312 ? -16.422 -14.617 -27.219 1 96.44 312 GLU A CA 1
ATOM 2409 C C . GLU A 1 312 ? -17.578 -15.508 -26.781 1 96.44 312 GLU A C 1
ATOM 2411 O O . GLU A 1 312 ? -18.75 -15.203 -27.062 1 96.44 312 GLU A O 1
ATOM 2416 N N . HIS A 1 313 ? -17.219 -16.578 -26.125 1 97.31 313 HIS A N 1
ATOM 2417 C CA . HIS A 1 313 ? -18.25 -17.5 -25.641 1 97.31 313 HIS A CA 1
ATOM 2418 C C . HIS A 1 313 ? -18.484 -17.297 -24.141 1 97.31 313 HIS A C 1
ATOM 2420 O O . HIS A 1 313 ? -19.094 -18.141 -23.484 1 97.31 313 HIS A O 1
ATOM 2426 N N . GLY A 1 314 ? -17.875 -16.25 -23.547 1 97.38 314 GLY A N 1
ATOM 2427 C CA . GLY A 1 314 ? -18.141 -15.898 -22.156 1 97.38 314 GLY A CA 1
ATOM 2428 C C . GLY A 1 314 ? -17.25 -16.641 -21.172 1 97.38 314 GLY A C 1
ATOM 2429 O O . GLY A 1 314 ? -17.562 -16.75 -19.984 1 97.38 314 GLY A O 1
ATOM 2430 N N . VAL A 1 315 ? -16.109 -17.266 -21.656 1 98.38 315 VAL A N 1
ATOM 2431 C CA . VAL A 1 315 ? -15.156 -17.953 -20.812 1 98.38 315 VAL A CA 1
ATOM 2432 C C . VAL A 1 315 ? -13.891 -17.109 -20.656 1 98.38 315 VAL A C 1
ATOM 2434 O O . VAL A 1 315 ? -13.305 -16.688 -21.656 1 98.38 315 VAL A O 1
ATOM 2437 N N . TYR A 1 316 ? -13.477 -16.906 -19.422 1 97.94 316 TYR A N 1
ATOM 2438 C CA . TYR A 1 316 ? -12.328 -16.047 -19.172 1 97.94 316 TYR A CA 1
ATOM 2439 C C . TYR A 1 316 ? -11.188 -16.844 -18.547 1 97.94 316 TYR A C 1
ATOM 2441 O O . TYR A 1 316 ? -11.32 -17.375 -17.438 1 97.94 316 TYR A O 1
ATOM 2449 N N . VAL A 1 317 ? -10.102 -16.938 -19.234 1 97.44 317 VAL A N 1
ATOM 2450 C CA . VAL A 1 317 ? -8.875 -17.594 -18.797 1 97.44 317 VAL A CA 1
ATOM 2451 C C . VAL A 1 317 ? -7.688 -16.656 -19 1 97.44 317 VAL A C 1
ATOM 2453 O O . VAL A 1 317 ? -7.859 -15.508 -19.406 1 97.44 317 VAL A O 1
ATOM 2456 N N . SER A 1 318 ? -6.516 -17.172 -18.625 1 95.06 318 SER A N 1
ATOM 2457 C CA . SER A 1 318 ? -5.34 -16.312 -18.75 1 95.06 318 SER A CA 1
ATOM 2458 C C . SER A 1 318 ? -4.203 -17.031 -19.469 1 95.06 318 SER A C 1
ATOM 2460 O O . SER A 1 318 ? -4.227 -18.25 -19.625 1 95.06 318 SER A O 1
ATOM 2462 N N . THR A 1 319 ? -3.34 -16.281 -20.109 1 85.88 319 THR A N 1
ATOM 2463 C CA . THR A 1 319 ? -2.129 -16.859 -20.688 1 85.88 319 THR A CA 1
ATOM 2464 C C . THR A 1 319 ? -1.08 -17.094 -19.594 1 85.88 319 THR A C 1
ATOM 2466 O O . THR A 1 319 ? -1.348 -17.766 -18.609 1 85.88 319 THR A O 1
ATOM 2469 N N . LYS A 1 320 ? 0.029 -16.188 -19.562 1 68.81 320 LYS A N 1
ATOM 2470 C CA . LYS A 1 320 ? 1.068 -16.234 -18.547 1 68.81 320 LYS A CA 1
ATOM 2471 C C . LYS A 1 320 ? 0.573 -15.633 -17.234 1 68.81 320 LYS A C 1
ATOM 2473 O O . LYS A 1 320 ? -0.62 -15.695 -16.922 1 68.81 320 LYS A O 1
ATOM 2478 N N . SER A 1 321 ? 1.525 -15.266 -16.562 1 53.91 321 SER A N 1
ATOM 2479 C CA . SER A 1 321 ? 1.127 -14.422 -15.445 1 53.91 321 SER A CA 1
ATOM 2480 C C . SER A 1 321 ? 0.596 -13.078 -15.93 1 53.91 321 SER A C 1
ATOM 2482 O O . SER A 1 321 ? 1.044 -12.562 -16.953 1 53.91 321 SER A O 1
ATOM 2484 N N . ALA A 1 322 ? -0.598 -12.711 -15.43 1 41.78 322 ALA A N 1
ATOM 2485 C CA . ALA A 1 322 ? -1.213 -11.445 -15.828 1 41.78 322 ALA A CA 1
ATOM 2486 C C . ALA A 1 322 ? -0.182 -10.32 -15.867 1 41.78 322 ALA A C 1
ATOM 2488 O O . ALA A 1 322 ? -0.204 -9.484 -16.766 1 41.78 322 ALA A O 1
ATOM 2489 N N . CYS A 1 323 ? 0.711 -10.32 -15.055 1 46.03 323 CYS A N 1
ATOM 2490 C CA . CYS A 1 323 ? 1.674 -9.234 -14.883 1 46.03 323 CYS A CA 1
ATOM 2491 C C . CYS A 1 323 ? 2.707 -9.242 -16 1 46.03 323 CYS A C 1
ATOM 2493 O O . CYS A 1 323 ? 3.43 -8.266 -16.203 1 46.03 323 CYS A O 1
ATOM 2495 N N . SER A 1 324 ? 2.701 -10.43 -16.797 1 45.97 324 SER A N 1
ATOM 2496 C CA . SER A 1 324 ? 3.676 -10.578 -17.875 1 45.97 324 SER A CA 1
ATOM 2497 C C . SER A 1 324 ? 2.988 -10.797 -19.219 1 45.97 324 SER A C 1
ATOM 2499 O O . SER A 1 324 ? 3.65 -11.07 -20.219 1 45.97 324 SER A O 1
ATOM 2501 N N . SER A 1 325 ? 1.757 -10.773 -19.312 1 43.81 325 SER A N 1
ATOM 2502 C CA . SER A 1 325 ? 0.967 -11.188 -20.453 1 43.81 325 SER A CA 1
ATOM 2503 C C . SER A 1 325 ? 1.213 -10.273 -21.656 1 43.81 325 SER A C 1
ATOM 2505 O O . SER A 1 325 ? 1.061 -10.688 -22.797 1 43.81 325 SER A O 1
ATOM 2507 N N . LYS A 1 326 ? 1.684 -9.102 -21.438 1 53.81 326 LYS A N 1
ATOM 2508 C CA . LYS A 1 326 ? 1.862 -8.148 -22.531 1 53.81 326 LYS A CA 1
ATOM 2509 C C . LYS A 1 326 ? 3.242 -8.289 -23.156 1 53.81 326 LYS A C 1
ATOM 2511 O O . LYS A 1 326 ? 3.502 -7.727 -24.219 1 53.81 326 LYS A O 1
ATOM 2516 N N . ALA A 1 327 ? 4.098 -9.055 -22.578 1 54.25 327 ALA A N 1
ATOM 2517 C CA . ALA A 1 327 ? 5.43 -9.242 -23.141 1 54.25 327 ALA A CA 1
ATOM 2518 C C . ALA A 1 327 ? 5.492 -10.508 -23.984 1 54.25 327 ALA A C 1
ATOM 2520 O O . ALA A 1 327 ? 5.004 -11.562 -23.578 1 54.25 327 ALA A O 1
ATOM 2521 N N . ASN A 1 328 ? 5.867 -10.352 -25.141 1 56.69 328 ASN A N 1
ATOM 2522 C CA . ASN A 1 328 ? 6.016 -11.445 -26.078 1 56.69 328 ASN A CA 1
ATOM 2523 C C . ASN A 1 328 ? 7.109 -12.422 -25.656 1 56.69 328 ASN A C 1
ATOM 2525 O O . ASN A 1 328 ? 7.957 -12.805 -26.453 1 56.69 328 ASN A O 1
ATOM 2529 N N . GLU A 1 329 ? 7.082 -12.672 -24.375 1 72.88 329 GLU A N 1
ATOM 2530 C CA . GLU A 1 329 ? 8.125 -13.586 -23.922 1 72.88 329 GLU A CA 1
ATOM 2531 C C . GLU A 1 329 ? 7.527 -14.852 -23.312 1 72.88 329 GLU A C 1
ATOM 2533 O O . GLU A 1 329 ? 6.434 -14.812 -22.75 1 72.88 329 GLU A O 1
ATOM 2538 N N . VAL A 1 330 ? 8.164 -15.898 -23.641 1 85.88 330 VAL A N 1
ATOM 2539 C CA . VAL A 1 330 ? 7.785 -17.219 -23.141 1 85.88 330 VAL A CA 1
ATOM 2540 C C . VAL A 1 330 ? 7.91 -17.25 -21.625 1 85.88 330 VAL A C 1
ATOM 2542 O O . VAL A 1 330 ? 8.734 -16.531 -21.047 1 85.88 330 VAL A O 1
ATOM 2545 N N . SER A 1 331 ? 7.035 -17.969 -21.016 1 90.75 331 SER A N 1
ATOM 2546 C CA . SER A 1 331 ? 7.008 -18.094 -19.562 1 90.75 331 SER A CA 1
ATOM 2547 C C . SER A 1 331 ? 8.352 -18.578 -19.031 1 90.75 331 SER A C 1
ATOM 2549 O O . SER A 1 331 ? 8.828 -19.656 -19.406 1 90.75 331 SER A O 1
ATOM 2551 N N . ARG A 1 332 ? 8.922 -17.812 -18.141 1 91.69 332 ARG A N 1
ATOM 2552 C CA . ARG A 1 332 ? 10.148 -18.203 -17.453 1 91.69 332 ARG A CA 1
ATOM 2553 C C . ARG A 1 332 ? 9.938 -19.484 -16.656 1 91.69 332 ARG A C 1
ATOM 2555 O O . ARG A 1 332 ? 10.828 -20.328 -16.562 1 91.69 332 ARG A O 1
ATOM 2562 N N . VAL A 1 333 ? 8.75 -19.688 -16.141 1 95.5 333 VAL A N 1
ATOM 2563 C CA . VAL A 1 333 ? 8.398 -20.828 -15.305 1 95.5 333 VAL A CA 1
ATOM 2564 C C . VAL A 1 333 ? 8.398 -22.109 -16.141 1 95.5 333 VAL A C 1
ATOM 2566 O O . VAL A 1 333 ? 9.062 -23.078 -15.781 1 95.5 333 VAL A O 1
ATOM 2569 N N . LEU A 1 334 ? 7.715 -22.078 -17.281 1 96.25 334 LEU A N 1
ATOM 2570 C CA . LEU A 1 334 ? 7.609 -23.266 -18.125 1 96.25 334 LEU A CA 1
ATOM 2571 C C . LEU A 1 334 ? 8.969 -23.625 -18.719 1 96.25 334 LEU A C 1
ATOM 2573 O O . LEU A 1 334 ? 9.312 -24.812 -18.812 1 96.25 334 LEU A O 1
ATOM 2577 N N . VAL A 1 335 ? 9.719 -22.578 -19.047 1 94.44 335 VAL A N 1
ATOM 2578 C CA . VAL A 1 335 ? 11.062 -22.812 -19.578 1 94.44 335 VAL A CA 1
ATOM 2579 C C . VAL A 1 335 ? 11.93 -23.469 -18.5 1 94.44 335 VAL A C 1
ATOM 2581 O O . VAL A 1 335 ? 12.672 -24.406 -18.781 1 94.44 335 VAL A O 1
ATOM 2584 N N . SER A 1 336 ? 11.812 -23.047 -17.297 1 95.75 336 SER A N 1
ATOM 2585 C CA . SER A 1 336 ? 12.586 -23.578 -16.188 1 95.75 336 SER A CA 1
ATOM 2586 C C . SER A 1 336 ? 12.227 -25.047 -15.914 1 95.75 336 SER A C 1
ATOM 2588 O O . SER A 1 336 ? 13.047 -25.812 -15.406 1 95.75 336 SER A O 1
ATOM 2590 N N . MET A 1 337 ? 11.023 -25.438 -16.266 1 97 337 MET A N 1
ATOM 2591 C CA . MET A 1 337 ? 10.547 -26.797 -16.062 1 97 337 MET A CA 1
ATOM 2592 C C . MET A 1 337 ? 10.992 -27.719 -17.188 1 97 337 MET A C 1
ATOM 2594 O O . MET A 1 337 ? 10.797 -28.922 -17.125 1 97 337 MET A O 1
ATOM 2598 N N . GLY A 1 338 ? 11.547 -27.094 -18.312 1 96.5 338 GLY A N 1
ATOM 2599 C CA . GLY A 1 338 ? 11.992 -27.891 -19.469 1 96.5 338 GLY A CA 1
ATOM 2600 C C . GLY A 1 338 ? 10.891 -28.141 -20.469 1 96.5 338 GLY A C 1
ATOM 2601 O O . GLY A 1 338 ? 11.023 -29.016 -21.328 1 96.5 338 GLY A O 1
ATOM 2602 N N . VAL A 1 339 ? 9.828 -27.438 -20.328 1 95.56 339 VAL A N 1
ATOM 2603 C CA . VAL A 1 339 ? 8.75 -27.562 -21.297 1 95.56 339 VAL A CA 1
ATOM 2604 C C . VAL A 1 339 ? 9.234 -27.125 -22.672 1 95.56 339 VAL A C 1
ATOM 2606 O O . VAL A 1 339 ? 9.875 -26.078 -22.812 1 95.56 339 VAL A O 1
ATOM 2609 N N . PRO A 1 340 ? 8.977 -27.938 -23.688 1 95.19 340 PRO A N 1
ATOM 2610 C CA . PRO A 1 340 ? 9.398 -27.531 -25.031 1 95.19 340 PRO A CA 1
ATOM 2611 C C . PRO A 1 340 ? 8.867 -26.156 -25.422 1 95.19 340 PRO A C 1
ATOM 2613 O O . PRO A 1 340 ? 7.746 -25.797 -25.062 1 95.19 340 PRO A O 1
ATOM 2616 N N . HIS A 1 341 ? 9.617 -25.484 -26.203 1 93.81 341 HIS A N 1
ATOM 2617 C CA . HIS A 1 341 ? 9.336 -24.109 -26.562 1 93.81 341 HIS A CA 1
ATOM 2618 C C . HIS A 1 341 ? 7.961 -23.969 -27.203 1 93.81 341 HIS A C 1
ATOM 2620 O O . HIS A 1 341 ? 7.215 -23.031 -26.875 1 93.81 341 HIS A O 1
ATOM 2626 N N . ALA A 1 342 ? 7.66 -24.859 -28.062 1 93.5 342 ALA A N 1
ATOM 2627 C CA . ALA A 1 342 ? 6.379 -24.781 -28.766 1 93.5 342 ALA A CA 1
ATOM 2628 C C . ALA A 1 342 ? 5.215 -24.844 -27.781 1 93.5 342 ALA A C 1
ATOM 2630 O O . ALA A 1 342 ? 4.227 -24.125 -27.938 1 93.5 342 ALA A O 1
ATOM 2631 N N . ALA A 1 343 ? 5.324 -25.688 -26.812 1 94.62 343 ALA A N 1
ATOM 2632 C CA . ALA A 1 343 ? 4.285 -25.812 -25.797 1 94.62 343 ALA A CA 1
ATOM 2633 C C . ALA A 1 343 ? 4.27 -24.609 -24.875 1 94.62 343 ALA A C 1
ATOM 2635 O O . ALA A 1 343 ? 3.205 -24.062 -24.562 1 94.62 343 ALA A O 1
ATOM 2636 N N . ALA A 1 344 ? 5.438 -24.188 -24.484 1 94.62 344 ALA A N 1
ATOM 2637 C CA . ALA A 1 344 ? 5.547 -23.062 -23.562 1 94.62 344 ALA A CA 1
ATOM 2638 C C . ALA A 1 344 ? 4.98 -21.781 -24.188 1 94.62 344 ALA A C 1
ATOM 2640 O O . ALA A 1 344 ? 4.379 -20.953 -23.5 1 94.62 344 ALA A O 1
ATOM 2641 N N . ALA A 1 345 ? 5.117 -21.625 -25.484 1 93.06 345 ALA A N 1
ATOM 2642 C CA . ALA A 1 345 ? 4.68 -20.438 -26.188 1 93.06 345 ALA A CA 1
ATOM 2643 C C . ALA A 1 345 ? 3.176 -20.453 -26.453 1 93.06 345 ALA A C 1
ATOM 2645 O O . ALA A 1 345 ? 2.594 -19.469 -26.891 1 93.06 345 ALA A O 1
ATOM 2646 N N . SER A 1 346 ? 2.496 -21.594 -26.125 1 94.12 346 SER A N 1
ATOM 2647 C CA . SER A 1 346 ? 1.077 -21.766 -26.422 1 94.12 346 SER A CA 1
ATOM 2648 C C . SER A 1 346 ? 0.276 -22.016 -25.141 1 94.12 346 SER A C 1
ATOM 2650 O O . SER A 1 346 ? -0.873 -22.453 -25.203 1 94.12 346 SER A O 1
ATOM 2652 N N . ALA A 1 347 ? 0.812 -21.719 -24.031 1 96 347 ALA A N 1
ATOM 2653 C CA . ALA A 1 347 ? 0.244 -22.125 -22.75 1 96 347 ALA A CA 1
ATOM 2654 C C . ALA A 1 347 ? -0.844 -21.156 -22.297 1 96 347 ALA A C 1
ATOM 2656 O O . ALA A 1 347 ? -0.723 -19.938 -22.5 1 96 347 ALA A O 1
ATOM 2657 N N . ILE A 1 348 ? -1.888 -21.641 -21.719 1 96.38 348 ILE A N 1
ATOM 2658 C CA . ILE A 1 348 ? -2.893 -20.859 -21 1 96.38 348 ILE A CA 1
ATOM 2659 C C . ILE A 1 348 ? -3.092 -21.438 -19.594 1 96.38 348 ILE A C 1
ATOM 2661 O O . ILE A 1 348 ? -2.818 -22.609 -19.359 1 96.38 348 ILE A O 1
ATOM 2665 N N . ARG A 1 349 ? -3.521 -20.594 -18.703 1 97.56 349 ARG A N 1
ATOM 2666 C CA . ARG A 1 349 ? -3.805 -20.984 -17.328 1 97.56 349 ARG A CA 1
ATOM 2667 C C . ARG A 1 349 ? -5.301 -20.953 -17.047 1 97.56 349 ARG A C 1
ATOM 2669 O O . ARG A 1 349 ? -5.961 -19.938 -17.312 1 97.56 349 ARG A O 1
ATOM 2676 N N . ILE A 1 350 ? -5.781 -22.016 -16.578 1 98.31 350 ILE A N 1
ATOM 2677 C CA . ILE A 1 350 ? -7.137 -22.125 -16.047 1 98.31 350 ILE A CA 1
ATOM 2678 C C . ILE A 1 350 ? -7.094 -22.125 -14.516 1 98.31 350 ILE A C 1
ATOM 2680 O O . ILE A 1 350 ? -6.48 -23 -13.906 1 98.31 350 ILE A O 1
ATOM 2684 N N . SER A 1 351 ? -7.684 -21.156 -13.898 1 98.5 351 SER A N 1
ATOM 2685 C CA . SER A 1 351 ? -7.68 -21.078 -12.438 1 98.5 351 SER A CA 1
ATOM 2686 C C . SER A 1 351 ? -9.102 -21.016 -11.891 1 98.5 351 SER A C 1
ATOM 2688 O O . SER A 1 351 ? -9.859 -20.094 -12.211 1 98.5 351 SER A O 1
ATOM 2690 N N . LEU A 1 352 ? -9.391 -21.922 -11.039 1 98.69 352 LEU A N 1
ATOM 2691 C CA . LEU A 1 352 ? -10.734 -22.156 -10.516 1 98.69 352 LEU A CA 1
ATOM 2692 C C . LEU A 1 352 ? -10.906 -21.516 -9.148 1 98.69 352 LEU A C 1
ATOM 2694 O O . LEU A 1 352 ? -9.93 -21.109 -8.516 1 98.69 352 LEU A O 1
ATOM 2698 N N . ALA A 1 353 ? -12.141 -21.359 -8.727 1 98.25 353 ALA A N 1
ATOM 2699 C CA . ALA A 1 353 ? -12.539 -20.953 -7.375 1 98.25 353 ALA A CA 1
ATOM 2700 C C . ALA A 1 353 ? -13.695 -21.812 -6.871 1 98.25 353 ALA A C 1
ATOM 2702 O O . ALA A 1 353 ? -14.359 -22.5 -7.656 1 98.25 353 ALA A O 1
ATOM 2703 N N . PRO A 1 354 ? -13.906 -21.812 -5.613 1 97.5 354 PRO A N 1
ATOM 2704 C CA . PRO A 1 354 ? -14.922 -22.688 -5.035 1 97.5 354 PRO A CA 1
ATOM 2705 C C . PRO A 1 354 ? -16.328 -22.422 -5.586 1 97.5 354 PRO A C 1
ATOM 2707 O O . PRO A 1 354 ? -17.188 -23.297 -5.574 1 97.5 354 PRO A O 1
ATOM 2710 N N . ASP A 1 355 ? -16.562 -21.297 -6.102 1 96.5 355 ASP A N 1
ATOM 2711 C CA . ASP A 1 355 ? -17.891 -20.953 -6.613 1 96.5 355 ASP A CA 1
ATOM 2712 C C . ASP A 1 355 ? -18.094 -21.484 -8.023 1 96.5 355 ASP A C 1
ATOM 2714 O O . ASP A 1 355 ? -19.219 -21.531 -8.531 1 96.5 355 ASP A O 1
ATOM 2718 N N . ASN A 1 356 ? -17.031 -21.938 -8.742 1 98.56 356 ASN A N 1
ATOM 2719 C CA . ASN A 1 356 ? -17.172 -22.594 -10.031 1 98.56 356 ASN A CA 1
ATOM 2720 C C . ASN A 1 356 ? -17.891 -23.938 -9.906 1 98.56 356 ASN A C 1
ATOM 2722 O O . ASN A 1 356 ? -17.812 -24.578 -8.859 1 98.56 356 ASN A O 1
ATOM 2726 N N . THR A 1 357 ? -18.562 -24.359 -10.984 1 98.62 357 THR A N 1
ATOM 2727 C CA . THR A 1 357 ? -19.391 -25.547 -10.891 1 98.62 357 THR A CA 1
ATOM 2728 C C . THR A 1 357 ? -19.016 -26.547 -11.977 1 98.62 357 THR A C 1
ATOM 2730 O O . THR A 1 357 ? -18.344 -26.203 -12.953 1 98.62 357 THR A O 1
ATOM 2733 N N . MET A 1 358 ? -19.453 -27.812 -11.727 1 98.75 358 MET A N 1
ATOM 2734 C CA . MET A 1 358 ? -19.25 -28.859 -12.719 1 98.75 358 MET A CA 1
ATOM 2735 C C . MET A 1 358 ? -20 -28.547 -14.016 1 98.75 358 MET A C 1
ATOM 2737 O O . MET A 1 358 ? -19.531 -28.875 -15.102 1 98.75 358 MET A O 1
ATOM 2741 N N . GLU A 1 359 ? -21.141 -27.859 -13.859 1 98.62 359 GLU A N 1
ATOM 2742 C CA . GLU A 1 359 ? -21.891 -27.422 -15.031 1 98.62 359 GLU A CA 1
ATOM 2743 C C . GLU A 1 359 ? -21.078 -26.453 -15.883 1 98.62 359 GLU A C 1
ATOM 2745 O O . GLU A 1 359 ? -21.062 -26.562 -17.109 1 98.62 359 GLU A O 1
ATOM 2750 N N . GLU A 1 360 ? -20.406 -25.531 -15.211 1 98.75 360 GLU A N 1
ATOM 2751 C CA . GLU A 1 360 ? -19.547 -24.578 -15.922 1 98.75 360 GLU A CA 1
ATOM 2752 C C . GLU A 1 360 ? -18.391 -25.312 -16.625 1 98.75 360 GLU A C 1
ATOM 2754 O O . GLU A 1 360 ? -18.031 -24.969 -17.75 1 98.75 360 GLU A O 1
ATOM 2759 N N . VAL A 1 361 ? -17.812 -26.281 -15.969 1 98.81 361 VAL A N 1
ATOM 2760 C CA . VAL A 1 361 ? -16.719 -27.062 -16.531 1 98.81 361 VAL A CA 1
ATOM 2761 C C . VAL A 1 361 ? -17.188 -27.797 -17.781 1 98.81 361 VAL A C 1
ATOM 2763 O O . VAL A 1 361 ? -16.516 -27.781 -18.812 1 98.81 361 VAL A O 1
ATOM 2766 N N . LYS A 1 362 ? -18.328 -28.406 -17.734 1 98.62 362 LYS A N 1
ATOM 2767 C CA . LYS A 1 362 ? -18.875 -29.141 -18.859 1 98.62 362 LYS A CA 1
ATOM 2768 C C . LYS A 1 362 ? -19.188 -28.203 -20.031 1 98.62 362 LYS A C 1
ATOM 2770 O O . LYS A 1 362 ? -18.938 -28.547 -21.188 1 98.62 362 LYS A O 1
ATOM 2775 N N . GLN A 1 363 ? -19.75 -27.062 -19.688 1 98.56 363 GLN A N 1
ATOM 2776 C CA . GLN A 1 363 ? -20 -26.062 -20.719 1 98.56 363 GLN A CA 1
ATOM 2777 C C . GLN A 1 363 ? -18.688 -25.625 -21.391 1 98.56 363 GLN A C 1
ATOM 2779 O O . GLN A 1 363 ? -18.625 -25.484 -22.609 1 98.56 363 GLN A O 1
ATOM 2784 N N . PHE A 1 364 ? -17.703 -25.375 -20.641 1 98.62 364 PHE A N 1
ATOM 2785 C CA . PHE A 1 364 ? -16.391 -25 -21.125 1 98.62 364 PHE A CA 1
ATOM 2786 C C . PHE A 1 364 ? -15.836 -26.062 -22.062 1 98.62 364 PHE A C 1
ATOM 2788 O O . PHE A 1 364 ? -15.312 -25.75 -23.141 1 98.62 364 PHE A O 1
ATOM 2795 N N . GLU A 1 365 ? -15.945 -27.359 -21.672 1 98.38 365 GLU A N 1
ATOM 2796 C CA . GLU A 1 365 ? -15.492 -28.469 -22.5 1 98.38 365 GLU A CA 1
ATOM 2797 C C . GLU A 1 365 ? -16.172 -28.438 -23.875 1 98.38 365 GLU A C 1
ATOM 2799 O O . GLU A 1 365 ? -15.508 -28.641 -24.891 1 98.38 365 GLU A O 1
ATOM 2804 N N . GLY A 1 366 ? -17.453 -28.203 -23.812 1 98.06 366 GLY A N 1
ATOM 2805 C CA . GLY A 1 366 ? -18.188 -28.094 -25.078 1 98.06 366 GLY A CA 1
ATOM 2806 C C . GLY A 1 366 ? -17.688 -26.969 -25.953 1 98.06 366 GLY A C 1
ATOM 2807 O O . GLY A 1 366 ? -17.547 -27.125 -27.172 1 98.06 366 GLY A O 1
ATOM 2808 N N . ILE A 1 367 ? -17.438 -25.844 -25.344 1 98.19 367 ILE A N 1
ATOM 2809 C CA . ILE A 1 367 ? -16.969 -24.672 -26.062 1 98.19 367 ILE A CA 1
ATOM 2810 C C . ILE A 1 367 ? -15.594 -24.953 -26.672 1 98.19 367 ILE A C 1
ATOM 2812 O O . ILE A 1 367 ? -15.328 -24.594 -27.812 1 98.19 367 ILE A O 1
ATOM 2816 N N . VAL A 1 368 ? -14.703 -25.609 -25.953 1 97.88 368 VAL A N 1
ATOM 2817 C CA . VAL A 1 368 ? -13.367 -25.938 -26.438 1 97.88 368 VAL A CA 1
ATOM 2818 C C . VAL A 1 368 ? -13.461 -26.891 -27.625 1 97.88 368 VAL A C 1
ATOM 2820 O O . VAL A 1 368 ? -12.789 -26.703 -28.625 1 97.88 368 VAL A O 1
ATOM 2823 N N . LYS A 1 369 ? -14.297 -27.875 -27.531 1 96.19 369 LYS A N 1
ATOM 2824 C CA . LYS A 1 369 ? -14.469 -28.859 -28.609 1 96.19 369 LYS A CA 1
ATOM 2825 C C . LYS A 1 369 ? -14.938 -28.203 -29.891 1 96.19 369 LYS A C 1
ATOM 2827 O O . LYS A 1 369 ? -14.586 -28.641 -30.984 1 96.19 369 LYS A O 1
ATOM 2832 N N . GLU A 1 370 ? -15.664 -27.188 -29.688 1 95.75 370 GLU A N 1
ATOM 2833 C CA . GLU A 1 370 ? -16.219 -26.5 -30.844 1 95.75 370 GLU A CA 1
ATOM 2834 C C . GLU A 1 370 ? -15.234 -25.484 -31.406 1 95.75 370 GLU A C 1
ATOM 2836 O O . GLU A 1 370 ? -15.125 -25.312 -32.625 1 95.75 370 GLU A O 1
ATOM 2841 N N . THR A 1 371 ? -14.562 -24.781 -30.578 1 95.75 371 THR A N 1
ATOM 2842 C CA . THR A 1 371 ? -13.781 -23.594 -30.938 1 95.75 371 THR A CA 1
ATOM 2843 C C . THR A 1 371 ? -12.383 -23.984 -31.406 1 95.75 371 THR A C 1
ATOM 2845 O O . THR A 1 371 ? -11.867 -23.422 -32.375 1 95.75 371 THR A O 1
ATOM 2848 N N . MET A 1 372 ? -11.719 -24.953 -30.812 1 94.75 372 MET A N 1
ATOM 2849 C CA . MET A 1 372 ? -10.305 -25.219 -31.031 1 94.75 372 MET A CA 1
ATOM 2850 C C . MET A 1 372 ? -10.078 -25.781 -32.438 1 94.75 372 MET A C 1
ATOM 2852 O O . MET A 1 372 ? -9.156 -25.344 -33.125 1 94.75 372 MET A O 1
ATOM 2856 N N . PRO A 1 373 ? -10.883 -26.734 -32.906 1 93.38 373 PRO A N 1
ATOM 2857 C CA . PRO A 1 373 ? -10.68 -27.234 -34.25 1 93.38 373 PRO A CA 1
ATOM 2858 C C . PRO A 1 373 ? -10.75 -26.141 -35.312 1 93.38 373 PRO A C 1
ATOM 2860 O O . PRO A 1 373 ? -9.992 -26.156 -36.281 1 93.38 373 PRO A O 1
ATOM 2863 N N . LYS A 1 374 ? -11.594 -25.203 -35.094 1 94.38 374 LYS A N 1
ATOM 2864 C CA . LYS A 1 374 ? -11.734 -24.078 -36 1 94.38 374 LYS A CA 1
ATOM 2865 C C . LYS A 1 374 ? -10.477 -23.219 -36.031 1 94.38 374 LYS A C 1
ATOM 2867 O O . LYS A 1 374 ? -10.062 -22.719 -37.062 1 94.38 374 LYS A O 1
ATOM 2872 N N . LEU A 1 375 ? -9.969 -22.984 -34.875 1 95 375 LEU A N 1
ATOM 2873 C CA . LEU A 1 375 ? -8.758 -22.172 -34.75 1 95 375 LEU A CA 1
ATOM 2874 C C . LEU A 1 375 ? -7.578 -22.875 -35.438 1 95 375 LEU A C 1
ATOM 2876 O O . LEU A 1 375 ? -6.77 -22.219 -36.094 1 95 375 LEU A O 1
ATOM 2880 N N . TYR A 1 376 ? -7.484 -24.188 -35.281 1 92.75 376 TYR A N 1
ATOM 2881 C CA . TYR A 1 376 ? -6.398 -24.938 -35.906 1 92.75 376 TYR A CA 1
ATOM 2882 C C . TYR A 1 376 ? -6.531 -24.938 -37.406 1 92.75 376 TYR A C 1
ATOM 2884 O O . TYR A 1 376 ? -5.527 -24.969 -38.125 1 92.75 376 TYR A O 1
ATOM 2892 N N . GLU A 1 377 ? -7.688 -24.906 -37.906 1 90.44 377 GLU A N 1
ATOM 2893 C CA . GLU A 1 377 ? -7.922 -24.875 -39.344 1 90.44 377 GLU A CA 1
ATOM 2894 C C . GLU A 1 377 ? -7.477 -23.547 -39.969 1 90.44 377 GLU A C 1
ATOM 2896 O O . GLU A 1 377 ? -6.953 -23.531 -41.094 1 90.44 377 GLU A O 1
ATOM 2901 N N . VAL A 1 378 ? -7.723 -22.5 -39.25 1 86.94 378 VAL A N 1
ATOM 2902 C CA . VAL A 1 378 ? -7.375 -21.172 -39.75 1 86.94 378 VAL A CA 1
ATOM 2903 C C . VAL A 1 378 ? -5.859 -20.984 -39.719 1 86.94 378 VAL A C 1
ATOM 2905 O O . VAL A 1 378 ? -5.293 -20.281 -40.562 1 86.94 378 VAL A O 1
ATOM 2908 N N . MET A 1 379 ? -5.16 -21.547 -38.844 1 78.19 379 MET A N 1
ATOM 2909 C CA . MET A 1 379 ? -3.713 -21.391 -38.688 1 78.19 379 MET A CA 1
ATOM 2910 C C . MET A 1 379 ? -2.975 -22.312 -39.656 1 78.19 379 MET A C 1
ATOM 2912 O O . MET A 1 379 ? -1.804 -22.094 -39.969 1 78.19 379 MET A O 1
ATOM 2916 N N . ARG A 1 380 ? -3.584 -23.375 -40.25 1 62.69 380 ARG A N 1
ATOM 2917 C CA . ARG A 1 380 ? -2.994 -24.203 -41.281 1 62.69 380 ARG A CA 1
ATOM 2918 C C . ARG A 1 380 ? -3.205 -23.578 -42.688 1 62.69 380 ARG A C 1
ATOM 2920 O O . ARG A 1 380 ? -4.227 -22.938 -42.906 1 62.69 380 ARG A O 1
ATOM 2927 N N . MET B 1 1 ? -22.188 15.758 17.031 1 92.31 1 MET B N 1
ATOM 2928 C CA . MET B 1 1 ? -20.797 15.391 16.797 1 92.31 1 MET B CA 1
ATOM 2929 C C . MET B 1 1 ? -20.062 16.484 16 1 92.31 1 MET B C 1
ATOM 2931 O O . MET B 1 1 ? -20.547 16.922 14.961 1 92.31 1 MET B O 1
ATOM 2935 N N . ILE B 1 2 ? -19.062 17.109 16.609 1 98.12 2 ILE B N 1
ATOM 2936 C CA . ILE B 1 2 ? -18.188 18.078 15.961 1 98.12 2 ILE B CA 1
ATOM 2937 C C . ILE B 1 2 ? -16.812 17.453 15.703 1 98.12 2 ILE B C 1
ATOM 2939 O O . ILE B 1 2 ? -16.062 17.156 16.641 1 98.12 2 ILE B O 1
ATOM 2943 N N . TYR B 1 3 ? -16.5 17.219 14.438 1 98.06 3 TYR B N 1
ATOM 2944 C CA . TYR B 1 3 ? -15.25 16.562 14.062 1 98.06 3 TYR B CA 1
ATOM 2945 C C . TYR B 1 3 ? -14.227 17.562 13.562 1 98.06 3 TYR B C 1
ATOM 2947 O O . TYR B 1 3 ? -14.281 18 12.414 1 98.06 3 TYR B O 1
ATOM 2955 N N . PHE B 1 4 ? -13.203 17.875 14.391 1 98.5 4 PHE B N 1
ATOM 2956 C CA . PHE B 1 4 ? -12.141 18.828 14.102 1 98.5 4 PHE B CA 1
ATOM 2957 C C . PHE B 1 4 ? -10.781 18.125 14.07 1 98.5 4 PHE B C 1
ATOM 2959 O O . PHE B 1 4 ? -9.789 18.688 14.531 1 98.5 4 PHE B O 1
ATOM 2966 N N . ASP B 1 5 ? -10.734 16.875 13.617 1 97.81 5 ASP B N 1
ATOM 2967 C CA . ASP B 1 5 ? -9.516 16.094 13.469 1 97.81 5 ASP B CA 1
ATOM 2968 C C . ASP B 1 5 ? -9.328 15.641 12.023 1 97.81 5 ASP B C 1
ATOM 2970 O O . ASP B 1 5 ? -8.891 14.516 11.773 1 97.81 5 ASP B O 1
ATOM 2974 N N . ASN B 1 6 ? -9.641 16.484 11.062 1 98 6 ASN B N 1
ATOM 2975 C CA . ASN B 1 6 ? -9.656 16.141 9.641 1 98 6 ASN B CA 1
ATOM 2976 C C . ASN B 1 6 ? -8.242 16 9.078 1 98 6 ASN B C 1
ATOM 2978 O O . ASN B 1 6 ? -8.055 15.43 8.008 1 98 6 ASN B O 1
ATOM 2982 N N . SER B 1 7 ? -7.211 16.484 9.781 1 97.38 7 SER B N 1
ATOM 2983 C CA . SER B 1 7 ? -5.832 16.312 9.336 1 97.38 7 SER B CA 1
ATOM 2984 C C . SER B 1 7 ? -5.312 14.922 9.695 1 97.38 7 SER B C 1
ATOM 2986 O O . SER B 1 7 ? -4.289 14.477 9.164 1 97.38 7 SER B O 1
ATOM 2988 N N . ALA B 1 8 ? -5.957 14.242 10.672 1 96.88 8 ALA B N 1
ATOM 2989 C CA . ALA B 1 8 ? -5.668 12.828 10.898 1 96.88 8 ALA B CA 1
ATOM 2990 C C . ALA B 1 8 ? -6.316 11.961 9.82 1 96.88 8 ALA B C 1
ATOM 2992 O O . ALA B 1 8 ? -5.672 11.07 9.258 1 96.88 8 ALA B O 1
ATOM 2993 N N . THR B 1 9 ? -7.566 12.234 9.609 1 97.62 9 THR B N 1
ATOM 2994 C CA . THR B 1 9 ? -8.289 11.57 8.523 1 97.62 9 THR B CA 1
ATOM 2995 C C . THR B 1 9 ? -9.656 12.219 8.312 1 97.62 9 THR B C 1
ATOM 2997 O O . THR B 1 9 ? -10.219 12.805 9.234 1 97.62 9 THR B O 1
ATOM 3000 N N . THR B 1 10 ? -10.141 12.195 7.121 1 98.31 10 THR B N 1
ATOM 3001 C CA . THR B 1 10 ? -11.469 12.695 6.801 1 98.31 10 THR B CA 1
ATOM 3002 C C . THR B 1 10 ? -12.445 11.539 6.59 1 98.31 10 THR B C 1
ATOM 3004 O O . THR B 1 10 ? -12.023 10.406 6.328 1 98.31 10 THR B O 1
ATOM 3007 N N . LYS B 1 11 ? -13.695 11.828 6.785 1 97.94 11 LYS B N 1
ATOM 3008 C CA . LYS B 1 11 ? -14.742 10.875 6.406 1 97.94 11 LYS B CA 1
ATOM 3009 C C . LYS B 1 11 ? -14.93 10.844 4.895 1 97.94 11 LYS B C 1
ATOM 3011 O O . LYS B 1 11 ? -15.055 11.891 4.254 1 97.94 11 LYS B O 1
ATOM 3016 N N . PRO B 1 12 ? -14.953 9.648 4.285 1 98.5 12 PRO B N 1
ATOM 3017 C CA . PRO B 1 12 ? -15.133 9.602 2.832 1 98.5 12 PRO B CA 1
ATOM 3018 C C . PRO B 1 12 ? -16.484 10.172 2.385 1 98.5 12 PRO B C 1
ATOM 3020 O O . PRO B 1 12 ? -17.484 9.984 3.064 1 98.5 12 PRO B O 1
ATOM 3023 N N . TYR B 1 13 ? -16.438 10.859 1.19 1 98.56 13 TYR B N 1
ATOM 3024 C CA . TYR B 1 13 ? -17.703 11.203 0.568 1 98.56 13 TYR B CA 1
ATOM 3025 C C . TYR B 1 13 ? -18.531 9.953 0.302 1 98.56 13 TYR B C 1
ATOM 3027 O O . TYR B 1 13 ? -18.016 8.945 -0.177 1 98.56 13 TYR B O 1
ATOM 3035 N N . PRO B 1 14 ? -19.828 10.023 0.596 1 98.19 14 PRO B N 1
ATOM 3036 C CA . PRO B 1 14 ? -20.688 8.883 0.265 1 98.19 14 PRO B CA 1
ATOM 3037 C C . PRO B 1 14 ? -20.625 8.508 -1.214 1 98.19 14 PRO B C 1
ATOM 3039 O O . PRO B 1 14 ? -20.672 7.324 -1.555 1 98.19 14 PRO B O 1
ATOM 3042 N N . GLU B 1 15 ? -20.516 9.508 -2.086 1 98.5 15 GLU B N 1
ATOM 3043 C CA . GLU B 1 15 ? -20.438 9.266 -3.523 1 98.5 15 GLU B CA 1
ATOM 3044 C C . GLU B 1 15 ? -19.156 8.523 -3.893 1 98.5 15 GLU B C 1
ATOM 3046 O O . GLU B 1 15 ? -19.172 7.668 -4.781 1 98.5 15 GLU B O 1
ATOM 3051 N N . ALA B 1 16 ? -18.047 8.852 -3.236 1 98.56 16 ALA B N 1
ATOM 3052 C CA . ALA B 1 16 ? -16.797 8.141 -3.461 1 98.56 16 ALA B CA 1
ATOM 3053 C C . ALA B 1 16 ? -16.891 6.691 -3.008 1 98.56 16 ALA B C 1
ATOM 3055 O O . ALA B 1 16 ? -16.422 5.785 -3.693 1 98.56 16 ALA B O 1
ATOM 3056 N N . LEU B 1 17 ? -17.531 6.453 -1.854 1 98.5 17 LEU B N 1
ATOM 3057 C CA . LEU B 1 17 ? -17.734 5.102 -1.336 1 98.5 17 LEU B CA 1
ATOM 3058 C C . LEU B 1 17 ? -18.609 4.281 -2.273 1 98.5 17 LEU B C 1
ATOM 3060 O O . LEU B 1 17 ? -18.359 3.092 -2.479 1 98.5 17 LEU B O 1
ATOM 3064 N N . GLN B 1 18 ? -19.609 4.91 -2.816 1 98.38 18 GLN B N 1
ATOM 3065 C CA . GLN B 1 18 ? -20.484 4.23 -3.77 1 98.38 18 GLN B CA 1
ATOM 3066 C C . GLN B 1 18 ? -19.703 3.812 -5.02 1 98.38 18 GLN B C 1
ATOM 3068 O O . GLN B 1 18 ? -19.938 2.73 -5.562 1 98.38 18 GLN B O 1
ATOM 3073 N N . SER B 1 19 ? -18.875 4.707 -5.492 1 98.62 19 SER B N 1
ATOM 3074 C CA . SER B 1 19 ? -18.016 4.363 -6.629 1 98.62 19 SER B CA 1
ATOM 3075 C C . SER B 1 19 ? -17.125 3.168 -6.309 1 98.62 19 SER B C 1
ATOM 3077 O O . SER B 1 19 ? -16.922 2.301 -7.156 1 98.62 19 SER B O 1
ATOM 3079 N N . TYR B 1 20 ? -16.609 3.135 -5.082 1 98.81 20 TYR B N 1
ATOM 3080 C CA . TYR B 1 20 ? -15.797 2.008 -4.648 1 98.81 20 TYR B CA 1
ATOM 3081 C C . TYR B 1 20 ? -16.562 0.697 -4.766 1 98.81 20 TYR B C 1
ATOM 3083 O O . TYR B 1 20 ? -16.062 -0.277 -5.328 1 98.81 20 TYR B O 1
ATOM 3091 N N . VAL B 1 21 ? -17.734 0.676 -4.266 1 98.38 21 VAL B N 1
ATOM 3092 C CA . VAL B 1 21 ? -18.562 -0.524 -4.211 1 98.38 21 VAL B CA 1
ATOM 3093 C C . VAL B 1 21 ? -18.875 -0.999 -5.629 1 98.38 21 VAL B C 1
ATOM 3095 O O . VAL B 1 21 ? -18.766 -2.189 -5.93 1 98.38 21 VAL B O 1
ATOM 3098 N N . THR B 1 22 ? -19.234 -0.068 -6.469 1 98.44 22 THR B N 1
ATOM 3099 C CA . THR B 1 22 ? -19.594 -0.395 -7.844 1 98.44 22 THR B CA 1
ATOM 3100 C C . THR B 1 22 ? -18.422 -1.033 -8.578 1 98.44 22 THR B C 1
ATOM 3102 O O . THR B 1 22 ? -18.578 -2.07 -9.227 1 98.44 22 THR B O 1
ATOM 3105 N N . VAL B 1 23 ? -17.312 -0.451 -8.438 1 98.69 23 VAL B N 1
ATOM 3106 C CA . VAL B 1 23 ? -16.141 -0.917 -9.18 1 98.69 23 VAL B CA 1
ATOM 3107 C C . VAL B 1 23 ? -15.664 -2.25 -8.609 1 98.69 23 VAL B C 1
ATOM 3109 O O . VAL B 1 23 ? -15.312 -3.166 -9.359 1 98.69 23 VAL B O 1
ATOM 3112 N N . ALA B 1 24 ? -15.648 -2.393 -7.281 1 98.5 24 ALA B N 1
ATOM 3113 C CA . ALA B 1 24 ? -15.203 -3.623 -6.633 1 98.5 24 ALA B CA 1
ATOM 3114 C C . ALA B 1 24 ? -16.109 -4.797 -7.008 1 98.5 24 ALA B C 1
ATOM 3116 O O . ALA B 1 24 ? -15.641 -5.934 -7.121 1 98.5 24 ALA B O 1
ATOM 3117 N N . GLY B 1 25 ? -17.312 -4.543 -7.199 1 97.06 25 GLY B N 1
ATOM 3118 C CA . GLY B 1 25 ? -18.281 -5.59 -7.488 1 97.06 25 GLY B CA 1
ATOM 3119 C C . GLY B 1 25 ? -18.422 -5.891 -8.969 1 97.06 25 GLY B C 1
ATOM 3120 O O . GLY B 1 25 ? -18.375 -7.055 -9.375 1 97.06 25 GLY B O 1
ATOM 3121 N N . LYS B 1 26 ? -18.469 -4.852 -9.836 1 96.69 26 LYS B N 1
ATOM 3122 C CA . LYS B 1 26 ? -18.844 -5.016 -11.234 1 96.69 26 LYS B CA 1
ATOM 3123 C C . LYS B 1 26 ? -17.594 -5.039 -12.125 1 96.69 26 LYS B C 1
ATOM 3125 O O . LYS B 1 26 ? -17.609 -5.656 -13.195 1 96.69 26 LYS B O 1
ATOM 3130 N N . TYR B 1 27 ? -16.609 -4.367 -11.781 1 97.5 27 TYR B N 1
ATOM 3131 C CA . TYR B 1 27 ? -15.398 -4.25 -12.578 1 97.5 27 TYR B CA 1
ATOM 3132 C C . TYR B 1 27 ? -14.203 -4.848 -11.844 1 97.5 27 TYR B C 1
ATOM 3134 O O . TYR B 1 27 ? -13.156 -4.211 -11.734 1 97.5 27 TYR B O 1
ATOM 3142 N N . PHE B 1 28 ? -14.391 -6.086 -11.383 1 95.56 28 PHE B N 1
ATOM 3143 C CA . PHE B 1 28 ? -13.438 -6.688 -10.453 1 95.56 28 PHE B CA 1
ATOM 3144 C C . PHE B 1 28 ? -12.234 -7.25 -11.203 1 95.56 28 PHE B C 1
ATOM 3146 O O . PHE B 1 28 ? -11.219 -7.602 -10.594 1 95.56 28 PHE B O 1
ATOM 3153 N N . GLY B 1 29 ? -12.25 -7.32 -12.523 1 95.69 29 GLY B N 1
ATOM 3154 C CA . GLY B 1 29 ? -11.188 -7.938 -13.297 1 95.69 29 GLY B CA 1
ATOM 3155 C C . GLY B 1 29 ? -9.836 -7.289 -13.062 1 95.69 29 GLY B C 1
ATOM 3156 O O . GLY B 1 29 ? -9.758 -6.125 -12.664 1 95.69 29 GLY B O 1
ATOM 3157 N N . ASN B 1 30 ? -8.797 -8.023 -13.25 1 95.38 30 ASN B N 1
ATOM 3158 C CA . ASN B 1 30 ? -7.434 -7.504 -13.203 1 95.38 30 ASN B CA 1
ATOM 3159 C C . ASN B 1 30 ? -7.117 -6.66 -14.438 1 95.38 30 ASN B C 1
ATOM 3161 O O . ASN B 1 30 ? -7.176 -7.156 -15.562 1 95.38 30 ASN B O 1
ATOM 3165 N N . PRO B 1 31 ? -6.707 -5.445 -14.242 1 95.06 31 PRO B N 1
ATOM 3166 C CA . PRO B 1 31 ? -6.406 -4.605 -15.398 1 95.06 31 PRO B CA 1
ATOM 3167 C C . PRO B 1 31 ? -5.34 -5.211 -16.312 1 95.06 31 PRO B C 1
ATOM 3169 O O . PRO B 1 31 ? -5.258 -4.859 -17.484 1 95.06 31 PRO B O 1
ATOM 3172 N N . SER B 1 32 ? -4.574 -6.129 -15.812 1 91.31 32 SER B N 1
ATOM 3173 C CA . SER B 1 32 ? -3.482 -6.734 -16.578 1 91.31 32 SER B CA 1
ATOM 3174 C C . SER B 1 32 ? -3.969 -7.934 -17.375 1 91.31 32 SER B C 1
ATOM 3176 O O . SER B 1 32 ? -3.229 -8.477 -18.203 1 91.31 32 SER B O 1
ATOM 3178 N N . SER B 1 33 ? -5.172 -8.398 -17.125 1 92.44 33 SER B N 1
ATOM 3179 C CA . SER B 1 33 ? -5.707 -9.523 -17.891 1 92.44 33 SER B CA 1
ATOM 3180 C C . SER B 1 33 ? -6.102 -9.102 -19.297 1 92.44 33 SER B C 1
ATOM 3182 O O . SER B 1 33 ? -6.637 -8.008 -19.5 1 92.44 33 SER B O 1
ATOM 3184 N N . ILE B 1 34 ? -5.945 -9.945 -20.25 1 90.75 34 ILE B N 1
ATOM 3185 C CA . ILE B 1 34 ? -6.098 -9.555 -21.656 1 90.75 34 ILE B CA 1
ATOM 3186 C C . ILE B 1 34 ? -7.543 -9.766 -22.094 1 90.75 34 ILE B C 1
ATOM 3188 O O . ILE B 1 34 ? -7.961 -9.266 -23.141 1 90.75 34 ILE B O 1
ATOM 3192 N N . HIS B 1 35 ? -8.305 -10.562 -21.359 1 93.31 35 HIS B N 1
ATOM 3193 C CA . HIS B 1 35 ? -9.703 -10.758 -21.703 1 93.31 35 HIS B CA 1
ATOM 3194 C C . HIS B 1 35 ? -10.523 -9.5 -21.422 1 93.31 35 HIS B C 1
ATOM 3196 O O . HIS B 1 35 ? -10.023 -8.555 -20.828 1 93.31 35 HIS B O 1
ATOM 3202 N N . SER B 1 36 ? -11.781 -9.438 -21.719 1 93.69 36 SER B N 1
ATOM 3203 C CA . SER B 1 36 ? -12.609 -8.234 -21.734 1 93.69 36 SER B CA 1
ATOM 3204 C C . SER B 1 36 ? -12.82 -7.684 -20.328 1 93.69 36 SER B C 1
ATOM 3206 O O . SER B 1 36 ? -12.906 -6.465 -20.156 1 93.69 36 SER B O 1
ATOM 3208 N N . LEU B 1 37 ? -12.938 -8.555 -19.344 1 95.25 37 LEU B N 1
ATOM 3209 C CA . LEU B 1 37 ? -13.07 -8.07 -17.969 1 95.25 37 LEU B CA 1
ATOM 3210 C C . LEU B 1 37 ? -11.852 -7.262 -17.547 1 95.25 37 LEU B C 1
ATOM 3212 O O . LEU B 1 37 ? -11.977 -6.234 -16.891 1 95.25 37 LEU B O 1
ATOM 3216 N N . GLY B 1 38 ? -10.688 -7.746 -17.938 1 95.38 38 GLY B N 1
ATOM 3217 C CA . GLY B 1 38 ? -9.461 -6.984 -17.719 1 95.38 38 GLY B CA 1
ATOM 3218 C C . GLY B 1 38 ? -9.414 -5.695 -18.516 1 95.38 38 GLY B C 1
ATOM 3219 O O . GLY B 1 38 ? -8.977 -4.66 -18.016 1 95.38 38 GLY B O 1
ATOM 3220 N N . GLY B 1 39 ? -9.891 -5.801 -19.734 1 95.88 39 GLY B N 1
ATOM 3221 C CA . GLY B 1 39 ? -9.938 -4.621 -20.594 1 95.88 39 GLY B CA 1
ATOM 3222 C C . GLY B 1 39 ? -10.812 -3.518 -20.031 1 95.88 39 GLY B C 1
ATOM 3223 O O . GLY B 1 39 ? -10.461 -2.338 -20.094 1 95.88 39 GLY B O 1
ATOM 3224 N N . GLU B 1 40 ? -11.938 -3.896 -19.5 1 97.19 40 GLU B N 1
ATOM 3225 C CA . GLU B 1 40 ? -12.836 -2.932 -18.891 1 97.19 40 GLU B CA 1
ATOM 3226 C C . GLU B 1 40 ? -12.188 -2.277 -17.672 1 97.19 40 GLU B C 1
ATOM 3228 O O . GLU B 1 40 ? -12.297 -1.062 -17.484 1 97.19 40 GLU B O 1
ATOM 3233 N N . ALA B 1 41 ? -11.586 -3.104 -16.906 1 97.56 41 ALA B N 1
ATOM 3234 C CA . ALA B 1 41 ? -10.875 -2.598 -15.734 1 97.56 41 ALA B CA 1
ATOM 3235 C C . ALA B 1 41 ? -9.742 -1.655 -16.141 1 97.56 41 ALA B C 1
ATOM 3237 O O . ALA B 1 41 ? -9.555 -0.604 -15.531 1 97.56 41 ALA B O 1
ATOM 3238 N N . GLU B 1 42 ? -9.016 -2.01 -17.156 1 97.31 42 GLU B N 1
ATOM 3239 C CA . GLU B 1 42 ? -7.922 -1.185 -17.656 1 97.31 42 GLU B CA 1
ATOM 3240 C C . GLU B 1 42 ? -8.43 0.157 -18.172 1 97.31 42 GLU B C 1
ATOM 3242 O O . GLU B 1 42 ? -7.793 1.19 -17.969 1 97.31 42 GLU B O 1
ATOM 3247 N N . ARG B 1 43 ? -9.531 0.126 -18.859 1 98 43 ARG B N 1
ATOM 3248 C CA . ARG B 1 43 ? -10.133 1.356 -19.359 1 98 43 ARG B CA 1
ATOM 3249 C C . ARG B 1 43 ? -10.492 2.297 -18.203 1 98 43 ARG B C 1
ATOM 3251 O O . ARG B 1 43 ? -10.242 3.502 -18.297 1 98 43 ARG B O 1
ATOM 3258 N N . LEU B 1 44 ? -11.031 1.734 -17.172 1 98.44 44 LEU B N 1
ATOM 3259 C CA . LEU B 1 44 ? -11.391 2.529 -16.016 1 98.44 44 LEU B CA 1
ATOM 3260 C C . LEU B 1 44 ? -10.148 3.094 -15.328 1 98.44 44 LEU B C 1
ATOM 3262 O O . LEU B 1 44 ? -10.156 4.227 -14.852 1 98.44 44 LEU B O 1
ATOM 3266 N N . LEU B 1 45 ? -9.133 2.311 -15.234 1 98.62 45 LEU B N 1
ATOM 3267 C CA . LEU B 1 45 ? -7.859 2.758 -14.68 1 98.62 45 LEU B CA 1
ATOM 3268 C C . LEU B 1 45 ? -7.297 3.926 -15.484 1 98.62 45 LEU B C 1
ATOM 3270 O O . LEU B 1 45 ? -6.883 4.938 -14.914 1 98.62 45 LEU B O 1
ATOM 3274 N N . THR B 1 46 ? -7.316 3.803 -16.766 1 98.56 46 THR B N 1
ATOM 3275 C CA . THR B 1 46 ? -6.809 4.832 -17.672 1 98.56 46 THR B CA 1
ATOM 3276 C C . THR B 1 46 ? -7.633 6.109 -17.547 1 98.56 46 THR B C 1
ATOM 3278 O O . THR B 1 46 ? -7.082 7.211 -17.516 1 98.56 46 THR B O 1
ATOM 3281 N N . GLN B 1 47 ? -8.906 5.949 -17.516 1 98.75 47 GLN B N 1
ATOM 3282 C CA . GLN B 1 47 ? -9.789 7.098 -17.344 1 98.75 47 GLN B CA 1
ATOM 3283 C C . GLN B 1 47 ? -9.523 7.812 -16.031 1 98.75 47 GLN B C 1
ATOM 3285 O O . GLN B 1 47 ? -9.484 9.039 -15.977 1 98.75 47 GLN B O 1
ATOM 3290 N N . SER B 1 48 ? -9.383 7.035 -14.992 1 98.88 48 SER B N 1
ATOM 3291 C CA . SER B 1 48 ? -9.078 7.609 -13.688 1 98.88 48 SER B CA 1
ATOM 3292 C C . SER B 1 48 ? -7.77 8.383 -13.711 1 98.88 48 SER B C 1
ATOM 3294 O O . SER B 1 48 ? -7.68 9.477 -13.148 1 98.88 48 SER B O 1
ATOM 3296 N N . ARG B 1 49 ? -6.766 7.793 -14.312 1 98.81 49 ARG B N 1
ATOM 3297 C CA . ARG B 1 49 ? -5.469 8.445 -14.445 1 98.81 49 ARG B CA 1
ATOM 3298 C C . ARG B 1 49 ? -5.59 9.758 -15.211 1 98.81 49 ARG B C 1
ATOM 3300 O O . ARG B 1 49 ? -4.984 10.766 -14.828 1 98.81 49 ARG B O 1
ATOM 3307 N N . THR B 1 50 ? -6.359 9.789 -16.234 1 98.88 50 THR B N 1
ATOM 3308 C CA . THR B 1 50 ? -6.574 10.977 -17.062 1 98.88 50 THR B CA 1
ATOM 3309 C C . THR B 1 50 ? -7.27 12.07 -16.266 1 98.88 50 THR B C 1
ATOM 3311 O O . THR B 1 50 ? -6.867 13.242 -16.328 1 98.88 50 THR B O 1
ATOM 3314 N N . ILE B 1 51 ? -8.289 11.711 -15.539 1 98.88 51 ILE B N 1
ATOM 3315 C CA . ILE B 1 51 ? -9.039 12.672 -14.75 1 98.88 51 ILE B CA 1
ATOM 3316 C C . ILE B 1 51 ? -8.148 13.258 -13.656 1 98.88 51 ILE B C 1
ATOM 3318 O O . ILE B 1 51 ? -8.133 14.469 -13.438 1 98.88 51 ILE B O 1
ATOM 3322 N N . ALA B 1 52 ? -7.391 12.406 -12.992 1 98.88 52 ALA B N 1
ATOM 3323 C CA . ALA B 1 52 ? -6.461 12.883 -11.969 1 98.88 52 ALA B CA 1
ATOM 3324 C C . ALA B 1 52 ? -5.457 13.867 -12.562 1 98.88 52 ALA B C 1
ATOM 3326 O O . ALA B 1 52 ? -5.18 14.914 -11.961 1 98.88 52 ALA B O 1
ATOM 3327 N N . ALA B 1 53 ? -4.914 13.516 -13.711 1 98.88 53 ALA B N 1
ATOM 3328 C CA . ALA B 1 53 ? -3.945 14.367 -14.391 1 98.88 53 ALA B CA 1
ATOM 3329 C C . ALA B 1 53 ? -4.555 15.727 -14.727 1 98.88 53 ALA B C 1
ATOM 3331 O O . ALA B 1 53 ? -3.912 16.766 -14.555 1 98.88 53 ALA B O 1
ATOM 3332 N N . GLN B 1 54 ? -5.762 15.703 -15.18 1 98.75 54 GLN B N 1
ATOM 3333 C CA . GLN B 1 54 ? -6.461 16.938 -15.516 1 98.75 54 GLN B CA 1
ATOM 3334 C C . GLN B 1 54 ? -6.652 17.812 -14.281 1 98.75 54 GLN B C 1
ATOM 3336 O O . GLN B 1 54 ? -6.426 19.031 -14.328 1 98.75 54 GLN B O 1
ATOM 3341 N N . LEU B 1 55 ? -7.039 17.219 -13.211 1 98.56 55 LEU B N 1
ATOM 3342 C CA . LEU B 1 55 ? -7.305 17.938 -11.977 1 98.56 55 LEU B CA 1
ATOM 3343 C C . LEU B 1 55 ? -6.023 18.562 -11.422 1 98.56 55 LEU B C 1
ATOM 3345 O O . LEU B 1 55 ? -6.062 19.625 -10.812 1 98.56 55 LEU B O 1
ATOM 3349 N N . LEU B 1 56 ? -4.887 17.906 -11.688 1 98.56 56 LEU B N 1
ATOM 3350 C CA . LEU B 1 56 ? -3.602 18.391 -11.18 1 98.56 56 LEU B CA 1
ATOM 3351 C C . LEU B 1 56 ? -2.859 19.188 -12.234 1 98.56 56 LEU B C 1
ATOM 3353 O O . LEU B 1 56 ? -1.77 19.703 -11.984 1 98.56 56 LEU B O 1
ATOM 3357 N N . HIS B 1 57 ? -3.398 19.297 -13.469 1 98.44 57 HIS B N 1
ATOM 3358 C CA . HIS B 1 57 ? -2.84 20.031 -14.602 1 98.44 57 HIS B CA 1
ATOM 3359 C C . HIS B 1 57 ? -1.479 19.469 -15 1 98.44 57 HIS B C 1
ATOM 3361 O O . HIS B 1 57 ? -0.516 20.234 -15.156 1 98.44 57 HIS B O 1
ATOM 3367 N N . VAL B 1 58 ? -1.432 18.172 -15.102 1 98.75 58 VAL B N 1
ATOM 3368 C CA . VAL B 1 58 ? -0.229 17.469 -15.547 1 98.75 58 VAL B CA 1
ATOM 3369 C C . VAL B 1 58 ? -0.6 16.422 -16.594 1 98.75 58 VAL B C 1
ATOM 3371 O O . VAL B 1 58 ? -1.747 16.359 -17.031 1 98.75 58 VAL B O 1
ATOM 3374 N N . LYS B 1 59 ? 0.375 15.562 -17.031 1 98.75 59 LYS B N 1
ATOM 3375 C CA . LYS B 1 59 ? 0.132 14.516 -18.016 1 98.75 59 LYS B CA 1
ATOM 3376 C C . LYS B 1 59 ? -0.27 13.211 -17.328 1 98.75 59 LYS B C 1
ATOM 3378 O O . LYS B 1 59 ? 0.224 12.891 -16.25 1 98.75 59 LYS B O 1
ATOM 3383 N N . PRO B 1 60 ? -1.158 12.453 -17.969 1 98.62 60 PRO B N 1
ATOM 3384 C CA . PRO B 1 60 ? -1.526 11.156 -17.391 1 98.62 60 PRO B CA 1
ATOM 3385 C C . PRO B 1 60 ? -0.315 10.273 -17.109 1 98.62 60 PRO B C 1
ATOM 3387 O O . PRO B 1 60 ? -0.299 9.555 -16.109 1 98.62 60 PRO B O 1
ATOM 3390 N N . SER B 1 61 ? 0.744 10.367 -17.891 1 98.19 61 SER B N 1
ATOM 3391 C CA . SER B 1 61 ? 1.94 9.547 -17.734 1 98.19 61 SER B CA 1
ATOM 3392 C C . SER B 1 61 ? 2.707 9.93 -16.469 1 98.19 61 SER B C 1
ATOM 3394 O O . SER B 1 61 ? 3.604 9.203 -16.031 1 98.19 61 SER B O 1
ATOM 3396 N N . GLU B 1 62 ? 2.316 11.023 -15.844 1 98.81 62 GLU B N 1
ATOM 3397 C CA . GLU B 1 62 ? 3.018 11.531 -14.672 1 98.81 62 GLU B CA 1
ATOM 3398 C C . GLU B 1 62 ? 2.295 11.141 -13.383 1 98.81 62 GLU B C 1
ATOM 3400 O O . GLU B 1 62 ? 2.707 11.531 -12.289 1 98.81 62 GLU B O 1
ATOM 3405 N N . ILE B 1 63 ? 1.228 10.391 -13.547 1 98.88 63 ILE B N 1
ATOM 3406 C CA . ILE B 1 63 ? 0.41 9.984 -12.406 1 98.88 63 ILE B CA 1
ATOM 3407 C C . ILE B 1 63 ? 0.735 8.539 -12.023 1 98.88 63 ILE B C 1
ATOM 3409 O O . ILE B 1 63 ? 0.557 7.625 -12.836 1 98.88 63 ILE B O 1
ATOM 3413 N N . ILE B 1 64 ? 1.164 8.312 -10.75 1 98.88 64 ILE B N 1
ATOM 3414 C CA . ILE B 1 64 ? 1.38 6.977 -10.195 1 98.88 64 ILE B CA 1
ATOM 3415 C C . ILE B 1 64 ? 0.49 6.77 -8.977 1 98.88 64 ILE B C 1
ATOM 3417 O O . ILE B 1 64 ? 0.597 7.508 -7.992 1 98.88 64 ILE B O 1
ATOM 3421 N N . PHE B 1 65 ? -0.343 5.797 -9.016 1 98.88 65 PHE B N 1
ATOM 3422 C CA . PHE B 1 65 ? -1.216 5.527 -7.879 1 98.88 65 PHE B CA 1
ATOM 3423 C C . PHE B 1 65 ? -0.487 4.711 -6.816 1 98.88 65 PHE B C 1
ATOM 3425 O O . PHE B 1 65 ? 0.279 3.801 -7.141 1 98.88 65 PHE B O 1
ATOM 3432 N N . THR B 1 66 ? -0.645 5.066 -5.555 1 98.69 66 THR B N 1
ATOM 3433 C CA . THR B 1 66 ? -0.03 4.41 -4.406 1 98.69 66 THR B CA 1
ATOM 3434 C C . THR B 1 66 ? -1.079 4.07 -3.352 1 98.69 66 THR B C 1
ATOM 3436 O O . THR B 1 66 ? -2.27 4.328 -3.547 1 98.69 66 THR B O 1
ATOM 3439 N N . SER B 1 67 ? -0.634 3.49 -2.266 1 98.62 67 SER B N 1
ATOM 3440 C CA . SER B 1 67 ? -1.568 3.094 -1.217 1 98.62 67 SER B CA 1
ATOM 3441 C C . SER B 1 67 ? -1.733 4.199 -0.177 1 98.62 67 SER B C 1
ATOM 3443 O O . SER B 1 67 ? -2.434 4.02 0.821 1 98.62 67 SER B O 1
ATOM 3445 N N . GLY B 1 68 ? -1.093 5.371 -0.353 1 98.44 68 GLY B N 1
ATOM 3446 C CA . GLY B 1 68 ? -1.221 6.469 0.59 1 98.44 68 GLY B CA 1
ATOM 3447 C C . GLY B 1 68 ? -0.065 7.449 0.525 1 98.44 68 GLY B C 1
ATOM 3448 O O . GLY B 1 68 ? 0.883 7.25 -0.237 1 98.44 68 GLY B O 1
ATOM 3449 N N . GLY B 1 69 ? -0.168 8.461 1.324 1 98.56 69 GLY B N 1
ATOM 3450 C CA . GLY B 1 69 ? 0.868 9.484 1.37 1 98.56 69 GLY B CA 1
ATOM 3451 C C . GLY B 1 69 ? 2.209 8.945 1.838 1 98.56 69 GLY B C 1
ATOM 3452 O O . GLY B 1 69 ? 3.256 9.336 1.312 1 98.56 69 GLY B O 1
ATOM 3453 N N . THR B 1 70 ? 2.207 8.031 2.809 1 98.69 70 THR B N 1
ATOM 3454 C CA . THR B 1 70 ? 3.436 7.43 3.32 1 98.69 70 THR B CA 1
ATOM 3455 C C . THR B 1 70 ? 4.168 6.668 2.219 1 98.69 70 THR B C 1
ATOM 3457 O O . THR B 1 70 ? 5.379 6.824 2.047 1 98.69 70 THR B O 1
ATOM 3460 N N . GLU B 1 71 ? 3.428 5.906 1.458 1 98.81 71 GLU B N 1
ATOM 3461 C CA . GLU B 1 71 ? 4.059 5.18 0.359 1 98.81 71 GLU B CA 1
ATOM 3462 C C . GLU B 1 71 ? 4.59 6.141 -0.702 1 98.81 71 GLU B C 1
ATOM 3464 O O . GLU B 1 71 ? 5.688 5.945 -1.228 1 98.81 71 GLU B O 1
ATOM 3469 N N . GLY B 1 72 ? 3.795 7.156 -1.055 1 98.88 72 GLY B N 1
ATOM 3470 C CA . GLY B 1 72 ? 4.254 8.148 -2.014 1 98.88 72 GLY B CA 1
ATOM 3471 C C . GLY B 1 72 ? 5.539 8.836 -1.593 1 98.88 72 GLY B C 1
ATOM 3472 O O . GLY B 1 72 ? 6.469 8.969 -2.393 1 98.88 72 GLY B O 1
ATOM 3473 N N . ASN B 1 73 ? 5.617 9.281 -0.313 1 98.94 73 ASN B N 1
ATOM 3474 C CA . ASN B 1 73 ? 6.805 9.945 0.216 1 98.94 73 ASN B CA 1
ATOM 3475 C C . ASN B 1 73 ? 8.023 9.023 0.187 1 98.94 73 ASN B C 1
ATOM 3477 O O . ASN B 1 73 ? 9.102 9.43 -0.241 1 98.94 73 ASN B O 1
ATOM 3481 N N . ASN B 1 74 ? 7.828 7.797 0.651 1 98.94 74 ASN B N 1
ATOM 3482 C CA . ASN B 1 74 ? 8.945 6.852 0.663 1 98.94 74 ASN B CA 1
ATOM 3483 C C . ASN B 1 74 ? 9.43 6.543 -0.75 1 98.94 74 ASN B C 1
ATOM 3485 O O . ASN B 1 74 ? 10.633 6.5 -0.999 1 98.94 74 ASN B O 1
ATOM 3489 N N . LEU B 1 75 ? 8.492 6.281 -1.664 1 98.88 75 LEU B N 1
ATOM 3490 C CA . LEU B 1 75 ? 8.859 5.988 -3.047 1 98.88 75 LEU B CA 1
ATOM 3491 C C . LEU B 1 75 ? 9.633 7.148 -3.662 1 98.88 75 LEU B C 1
ATOM 3493 O O . LEU B 1 75 ? 10.656 6.941 -4.316 1 98.88 75 LEU B O 1
ATOM 3497 N N . ALA B 1 76 ? 9.164 8.375 -3.463 1 98.94 76 ALA B N 1
ATOM 3498 C CA . ALA B 1 76 ? 9.812 9.555 -4.023 1 98.94 76 ALA B CA 1
ATOM 3499 C C . ALA B 1 76 ? 11.227 9.711 -3.467 1 98.94 76 ALA B C 1
ATOM 3501 O O . ALA B 1 76 ? 12.188 9.836 -4.23 1 98.94 76 ALA B O 1
ATOM 3502 N N . ILE B 1 77 ? 11.352 9.664 -2.176 1 98.94 77 ILE B N 1
ATOM 3503 C CA . ILE B 1 77 ? 12.594 10.016 -1.49 1 98.94 77 ILE B CA 1
ATOM 3504 C C . ILE B 1 77 ? 13.609 8.891 -1.667 1 98.94 77 ILE B C 1
ATOM 3506 O O . ILE B 1 77 ? 14.711 9.117 -2.182 1 98.94 77 ILE B O 1
ATOM 3510 N N . LYS B 1 78 ? 13.25 7.703 -1.311 1 98.81 78 LYS B N 1
ATOM 3511 C CA . LYS B 1 78 ? 14.18 6.582 -1.407 1 98.81 78 LYS B CA 1
ATOM 3512 C C . LYS B 1 78 ? 14.453 6.219 -2.863 1 98.81 78 LYS B C 1
ATOM 3514 O O . LYS B 1 78 ? 15.578 5.863 -3.219 1 98.81 78 LYS B O 1
ATOM 3519 N N . GLY B 1 79 ? 13.406 6.262 -3.684 1 98.69 79 GLY B N 1
ATOM 3520 C CA . GLY B 1 79 ? 13.586 5.961 -5.094 1 98.69 79 GLY B CA 1
ATOM 3521 C C . GLY B 1 79 ? 14.586 6.875 -5.777 1 98.69 79 GLY B C 1
ATOM 3522 O O . GLY B 1 79 ? 15.453 6.41 -6.516 1 98.69 79 GLY B O 1
ATOM 3523 N N . ILE B 1 80 ? 14.461 8.188 -5.516 1 98.81 80 ILE B N 1
ATOM 3524 C CA . ILE B 1 80 ? 15.367 9.156 -6.121 1 98.81 80 ILE B CA 1
ATOM 3525 C C . ILE B 1 80 ? 16.766 8.977 -5.547 1 98.81 80 ILE B C 1
ATOM 3527 O O . ILE B 1 80 ? 17.75 8.984 -6.289 1 98.81 80 ILE B O 1
ATOM 3531 N N . ALA B 1 81 ? 16.875 8.844 -4.215 1 98.75 81 ALA B N 1
ATOM 3532 C CA . ALA B 1 81 ? 18.172 8.703 -3.568 1 98.75 81 ALA B CA 1
ATOM 3533 C C . ALA B 1 81 ? 18.938 7.508 -4.129 1 98.75 81 ALA B C 1
ATOM 3535 O O . ALA B 1 81 ? 20.109 7.633 -4.516 1 98.75 81 ALA B O 1
ATOM 3536 N N . MET B 1 82 ? 18.281 6.375 -4.27 1 97.88 82 MET B N 1
ATOM 3537 C CA . MET B 1 82 ? 18.938 5.152 -4.715 1 97.88 82 MET B CA 1
ATOM 3538 C C . MET B 1 82 ? 19.281 5.23 -6.199 1 97.88 82 MET B C 1
ATOM 3540 O O . MET B 1 82 ? 20.359 4.805 -6.613 1 97.88 82 MET B O 1
ATOM 3544 N N . ARG B 1 83 ? 18.375 5.773 -6.953 1 97.5 83 ARG B N 1
ATOM 3545 C CA . ARG B 1 83 ? 18.609 5.891 -8.391 1 97.5 83 ARG B CA 1
ATOM 3546 C C . ARG B 1 83 ? 19.828 6.742 -8.688 1 97.5 83 ARG B C 1
ATOM 3548 O O . ARG B 1 83 ? 20.547 6.488 -9.656 1 97.5 83 ARG B O 1
ATOM 3555 N N . ASN B 1 84 ? 20.047 7.734 -7.887 1 97.88 84 ASN B N 1
ATOM 3556 C CA . ASN B 1 84 ? 21.094 8.719 -8.188 1 97.88 84 ASN B CA 1
ATOM 3557 C C . ASN B 1 84 ? 22.281 8.594 -7.238 1 97.88 84 ASN B C 1
ATOM 3559 O O . ASN B 1 84 ? 23.094 9.508 -7.137 1 97.88 84 ASN B O 1
ATOM 3563 N N . ARG B 1 85 ? 22.391 7.477 -6.559 1 96.25 85 ARG B N 1
ATOM 3564 C CA . ARG B 1 85 ? 23.344 7.316 -5.477 1 96.25 85 ARG B CA 1
ATOM 3565 C C . ARG B 1 85 ? 24.781 7.402 -6.004 1 96.25 85 ARG B C 1
ATOM 3567 O O . ARG B 1 85 ? 25.703 7.738 -5.258 1 96.25 85 ARG B O 1
ATOM 3574 N N . SER B 1 86 ? 25.031 7.117 -7.262 1 96.5 86 SER B N 1
ATOM 3575 C CA . SER B 1 86 ? 26.359 7.188 -7.848 1 96.5 86 SER B CA 1
ATOM 3576 C C . SER B 1 86 ? 26.766 8.633 -8.148 1 96.5 86 SER B C 1
ATOM 3578 O O . SER B 1 86 ? 27.953 8.953 -8.211 1 96.5 86 SER B O 1
ATOM 3580 N N . ARG B 1 87 ? 25.812 9.469 -8.305 1 97 87 ARG B N 1
ATOM 3581 C CA . ARG B 1 87 ? 26.078 10.867 -8.633 1 97 87 ARG B CA 1
ATOM 3582 C C . ARG B 1 87 ? 26.359 11.68 -7.375 1 97 87 ARG B C 1
ATOM 3584 O O . ARG B 1 87 ? 27.188 12.594 -7.395 1 97 87 ARG B O 1
ATOM 3591 N N . GLY B 1 88 ? 25.625 11.391 -6.312 1 97.75 88 GLY B N 1
ATOM 3592 C CA . GLY B 1 88 ? 25.797 12.094 -5.047 1 97.75 88 GLY B CA 1
ATOM 3593 C C . GLY B 1 88 ? 25.062 11.438 -3.896 1 97.75 88 GLY B C 1
ATOM 3594 O O . GLY B 1 88 ? 24.156 10.625 -4.113 1 97.75 88 GLY B O 1
ATOM 3595 N N . LYS B 1 89 ? 25.453 11.859 -2.73 1 98.06 89 LYS B N 1
ATOM 3596 C CA . LYS B 1 89 ? 24.844 11.242 -1.551 1 98.06 89 LYS B CA 1
ATOM 3597 C C . LYS B 1 89 ? 24.312 12.305 -0.589 1 98.06 89 LYS B C 1
ATOM 3599 O O . LYS B 1 89 ? 23.875 11.977 0.517 1 98.06 89 LYS B O 1
ATOM 3604 N N . HIS B 1 90 ? 24.344 13.586 -1.028 1 98.88 90 HIS B N 1
ATOM 3605 C CA . HIS B 1 90 ? 23.812 14.641 -0.18 1 98.88 90 HIS B CA 1
ATOM 3606 C C . HIS B 1 90 ? 22.344 14.93 -0.509 1 98.88 90 HIS B C 1
ATOM 3608 O O . HIS B 1 90 ? 21.984 15.078 -1.679 1 98.88 90 HIS B O 1
ATOM 3614 N N . ILE B 1 91 ? 21.516 14.945 0.502 1 98.94 91 ILE B N 1
ATOM 3615 C CA . ILE B 1 91 ? 20.078 15.211 0.351 1 98.94 91 ILE B CA 1
ATOM 3616 C C . ILE B 1 91 ? 19.625 16.188 1.428 1 98.94 91 ILE B C 1
ATOM 3618 O O . ILE B 1 91 ? 20.219 16.266 2.508 1 98.94 91 ILE B O 1
ATOM 3622 N N . ILE B 1 92 ? 18.594 17 1.15 1 98.94 92 ILE B N 1
ATOM 3623 C CA . ILE B 1 92 ? 18.172 18.109 2.008 1 98.94 92 ILE B CA 1
ATOM 3624 C C . ILE B 1 92 ? 16.688 17.953 2.344 1 98.94 92 ILE B C 1
ATOM 3626 O O . ILE B 1 92 ? 15.875 17.625 1.474 1 98.94 92 ILE B O 1
ATOM 3630 N N . THR B 1 93 ? 16.344 18.156 3.543 1 98.88 93 THR B N 1
ATOM 3631 C CA . THR B 1 93 ? 14.961 18.234 4.012 1 98.88 93 THR B CA 1
ATOM 3632 C C . THR B 1 93 ? 14.844 19.219 5.172 1 98.88 93 THR B C 1
ATOM 3634 O O . THR B 1 93 ? 15.688 20.109 5.332 1 98.88 93 THR B O 1
ATOM 3637 N N . THR B 1 94 ? 13.734 19.203 5.902 1 98.56 94 THR B N 1
ATOM 3638 C CA . THR B 1 94 ? 13.562 20.141 7.008 1 98.56 94 THR B CA 1
ATOM 3639 C C . THR B 1 94 ? 13.312 19.391 8.312 1 98.56 94 THR B C 1
ATOM 3641 O O . THR B 1 94 ? 12.984 18.203 8.297 1 98.56 94 THR B O 1
ATOM 3644 N N . ASN B 1 95 ? 13.414 20.062 9.383 1 96.44 95 ASN B N 1
ATOM 3645 C CA . ASN B 1 95 ? 13.211 19.484 10.703 1 96.44 95 ASN B CA 1
ATOM 3646 C C . ASN B 1 95 ? 11.727 19.359 11.039 1 96.44 95 ASN B C 1
ATOM 3648 O O . ASN B 1 95 ? 11.359 18.781 12.062 1 96.44 95 ASN B O 1
ATOM 3652 N N . ILE B 1 96 ? 10.852 19.75 10.148 1 97.38 96 ILE B N 1
ATOM 3653 C CA . ILE B 1 96 ? 9.438 19.797 10.523 1 97.38 96 ILE B CA 1
ATOM 3654 C C . ILE B 1 96 ? 8.633 18.859 9.633 1 97.38 96 ILE B C 1
ATOM 3656 O O . ILE B 1 96 ? 7.41 18.953 9.57 1 97.38 96 ILE B O 1
ATOM 3660 N N . GLU B 1 97 ? 9.336 17.984 8.977 1 98.19 97 GLU B N 1
ATOM 3661 C CA . GLU B 1 97 ? 8.672 17.094 8.031 1 98.19 97 GLU B CA 1
ATOM 3662 C C . GLU B 1 97 ? 7.754 16.109 8.758 1 98.19 97 GLU B C 1
ATOM 3664 O O . GLU B 1 97 ? 7.969 15.797 9.93 1 98.19 97 GLU B O 1
ATOM 3669 N N . HIS B 1 98 ? 6.703 15.703 8.031 1 97.5 98 HIS B N 1
ATOM 3670 C CA . HIS B 1 98 ? 5.906 14.57 8.492 1 97.5 98 HIS B CA 1
ATOM 3671 C C . HIS B 1 98 ? 6.785 13.352 8.742 1 97.5 98 HIS B C 1
ATOM 3673 O O . HIS B 1 98 ? 7.84 13.195 8.125 1 97.5 98 HIS B O 1
ATOM 3679 N N . ALA B 1 99 ? 6.359 12.492 9.602 1 96.62 99 ALA B N 1
ATOM 3680 C CA . ALA B 1 99 ? 7.117 11.305 9.992 1 96.62 99 ALA B CA 1
ATOM 3681 C C . ALA B 1 99 ? 7.5 10.469 8.781 1 96.62 99 ALA B C 1
ATOM 3683 O O . ALA B 1 99 ? 8.586 9.883 8.742 1 96.62 99 ALA B O 1
ATOM 3684 N N . SER B 1 100 ? 6.637 10.328 7.781 1 97.94 100 SER B N 1
ATOM 3685 C CA . SER B 1 100 ? 6.887 9.492 6.609 1 97.94 100 SER B CA 1
ATOM 3686 C C . SER B 1 100 ? 8.039 10.039 5.777 1 97.94 100 SER B C 1
ATOM 3688 O O . SER B 1 100 ? 8.656 9.305 4.996 1 97.94 100 SER B O 1
ATOM 3690 N N . VAL B 1 101 ? 8.305 11.328 5.867 1 98.69 101 VAL B N 1
ATOM 3691 C CA . VAL B 1 101 ? 9.461 11.93 5.203 1 98.69 101 VAL B CA 1
ATOM 3692 C C . VAL B 1 101 ? 10.672 11.883 6.129 1 98.69 101 VAL B C 1
ATOM 3694 O O . VAL B 1 101 ? 11.742 11.422 5.734 1 98.69 101 VAL B O 1
ATOM 3697 N N . PHE B 1 102 ? 10.477 12.312 7.344 1 98 102 PHE B N 1
ATOM 3698 C CA . PHE B 1 102 ? 11.562 12.414 8.312 1 98 102 PHE B CA 1
ATOM 3699 C C . PHE B 1 102 ? 12.242 11.062 8.516 1 98 102 PHE B C 1
ATOM 3701 O O . PHE B 1 102 ? 13.469 10.969 8.461 1 98 102 PHE B O 1
ATOM 3708 N N . GLU B 1 103 ? 11.484 10.031 8.711 1 97.69 103 GLU B N 1
ATOM 3709 C CA . GLU B 1 103 ? 12.031 8.703 8.977 1 97.69 103 GLU B CA 1
ATOM 3710 C C . GLU B 1 103 ? 12.648 8.094 7.719 1 97.69 103 GLU B C 1
ATOM 3712 O O . GLU B 1 103 ? 13.594 7.305 7.809 1 97.69 103 GLU B O 1
ATOM 3717 N N . ALA B 1 104 ? 12.133 8.406 6.559 1 98.56 104 ALA B N 1
ATOM 3718 C CA . ALA B 1 104 ? 12.773 7.969 5.316 1 98.56 104 ALA B CA 1
ATOM 3719 C C . ALA B 1 104 ? 14.195 8.516 5.211 1 98.56 104 ALA B C 1
ATOM 3721 O O . ALA B 1 104 ? 15.117 7.789 4.832 1 98.56 104 ALA B O 1
ATOM 3722 N N . TYR B 1 105 ? 14.344 9.805 5.547 1 98.75 105 TYR B N 1
ATOM 3723 C CA . TYR B 1 105 ? 15.664 10.414 5.512 1 98.75 105 TYR B CA 1
ATOM 3724 C C . TYR B 1 105 ? 16.578 9.789 6.559 1 98.75 105 TYR B C 1
ATOM 3726 O O . TYR B 1 105 ? 17.766 9.57 6.305 1 98.75 105 TYR B O 1
ATOM 3734 N N . LYS B 1 106 ? 16.047 9.492 7.742 1 98.19 106 LYS B N 1
ATOM 3735 C CA . LYS B 1 106 ? 16.828 8.828 8.773 1 98.19 106 LYS B CA 1
ATOM 3736 C C . LYS B 1 106 ? 17.344 7.477 8.297 1 98.19 106 LYS B C 1
ATOM 3738 O O . LYS B 1 106 ? 18.5 7.117 8.539 1 98.19 106 LYS B O 1
ATOM 3743 N N . GLN B 1 107 ? 16.531 6.738 7.621 1 97.69 107 GLN B N 1
ATOM 3744 C CA . GLN B 1 107 ? 16.938 5.441 7.086 1 97.69 107 GLN B CA 1
ATOM 3745 C C . GLN B 1 107 ? 18.031 5.598 6.035 1 97.69 107 GLN B C 1
ATOM 3747 O O . GLN B 1 107 ? 18.953 4.77 5.953 1 97.69 107 GLN B O 1
ATOM 3752 N N . LEU B 1 108 ? 17.859 6.598 5.223 1 98.44 108 LEU B N 1
ATOM 3753 C CA . LEU B 1 108 ? 18.875 6.832 4.191 1 98.44 108 LEU B CA 1
ATOM 3754 C C . LEU B 1 108 ? 20.203 7.207 4.812 1 98.44 108 LEU B C 1
ATOM 3756 O O . LEU B 1 108 ? 21.266 6.848 4.285 1 98.44 108 LEU B O 1
ATOM 3760 N N . GLU B 1 109 ? 20.203 7.93 5.973 1 98.5 109 GLU B N 1
ATOM 3761 C CA . GLU B 1 109 ? 21.438 8.195 6.699 1 98.5 109 GLU B CA 1
ATOM 3762 C C . GLU B 1 109 ? 22.141 6.898 7.086 1 98.5 109 GLU B C 1
ATOM 3764 O O . GLU B 1 109 ? 23.359 6.785 6.969 1 98.5 109 GLU B O 1
ATOM 3769 N N . GLU B 1 110 ? 21.359 5.938 7.477 1 95.94 110 GLU B N 1
ATOM 3770 C CA . GLU B 1 110 ? 21.906 4.641 7.859 1 95.94 110 GLU B CA 1
ATOM 3771 C C . GLU B 1 110 ? 22.547 3.934 6.664 1 95.94 110 GLU B C 1
ATOM 3773 O O . GLU B 1 110 ? 23.391 3.053 6.832 1 95.94 110 GLU B O 1
ATOM 3778 N N . LEU B 1 111 ? 22.156 4.344 5.504 1 94.88 111 LEU B N 1
ATOM 3779 C CA . LEU B 1 111 ? 22.656 3.717 4.289 1 94.88 111 LEU B CA 1
ATOM 3780 C C . LEU B 1 111 ? 23.797 4.531 3.691 1 94.88 111 LEU B C 1
ATOM 3782 O O . LEU B 1 111 ? 24.219 4.277 2.561 1 94.88 111 LEU B O 1
ATOM 3786 N N . GLY B 1 112 ? 24.188 5.609 4.375 1 96.94 112 GLY B N 1
ATOM 3787 C CA . GLY B 1 112 ? 25.391 6.309 3.988 1 96.94 112 GLY B CA 1
ATOM 3788 C C . GLY B 1 112 ? 25.125 7.648 3.33 1 96.94 112 GLY B C 1
ATOM 3789 O O . GLY B 1 112 ? 26.062 8.328 2.889 1 96.94 112 GLY B O 1
ATOM 3790 N N . PHE B 1 113 ? 23.906 8.07 3.266 1 98.69 113 PHE B N 1
ATOM 3791 C CA . PHE B 1 113 ? 23.609 9.391 2.727 1 98.69 113 PHE B CA 1
ATOM 3792 C C . PHE B 1 113 ? 23.875 10.477 3.766 1 98.69 113 PHE B C 1
ATOM 3794 O O . PHE B 1 113 ? 23.781 10.227 4.969 1 98.69 113 PHE B O 1
ATOM 3801 N N . ASP B 1 114 ? 24.219 11.602 3.287 1 98.81 114 ASP B N 1
ATOM 3802 C CA . ASP B 1 114 ? 24.406 12.789 4.121 1 98.81 114 ASP B CA 1
ATOM 3803 C C . ASP B 1 114 ? 23.188 13.695 4.066 1 98.81 114 ASP B C 1
ATOM 3805 O O . ASP B 1 114 ? 22.859 14.234 3.01 1 98.81 114 ASP B O 1
ATOM 3809 N N . VAL B 1 115 ? 22.562 13.906 5.191 1 98.88 115 VAL B N 1
ATOM 3810 C CA . VAL B 1 115 ? 21.297 14.641 5.199 1 98.88 115 VAL B CA 1
ATOM 3811 C C . VAL B 1 115 ? 21.5 16 5.863 1 98.88 115 VAL B C 1
ATOM 3813 O O . VAL B 1 115 ? 22.078 16.094 6.945 1 98.88 115 VAL B O 1
ATOM 3816 N N . THR B 1 116 ? 21.078 17.047 5.246 1 98.88 116 THR B N 1
ATOM 3817 C CA . THR B 1 116 ? 20.938 18.359 5.867 1 98.88 116 THR B CA 1
ATOM 3818 C C . THR B 1 116 ? 19.5 18.609 6.273 1 98.88 116 THR B C 1
ATOM 3820 O O . THR B 1 116 ? 18.594 18.609 5.43 1 98.88 116 THR B O 1
ATOM 3823 N N . TYR B 1 117 ? 19.297 18.781 7.512 1 98.69 117 TYR B N 1
ATOM 3824 C CA . TYR B 1 117 ? 18 19.188 8.039 1 98.69 117 TYR B CA 1
ATOM 3825 C C . TYR B 1 117 ? 17.938 20.703 8.234 1 98.69 117 TYR B C 1
ATOM 3827 O O . TYR B 1 117 ? 18.594 21.25 9.125 1 98.69 117 TYR B O 1
ATOM 3835 N N . LEU B 1 118 ? 17.109 21.359 7.492 1 98.81 118 LEU B N 1
ATOM 3836 C CA . LEU B 1 118 ? 17.016 22.812 7.543 1 98.81 118 LEU B CA 1
ATOM 3837 C C . LEU B 1 118 ? 16.172 23.266 8.719 1 98.81 118 LEU B C 1
ATOM 3839 O O . LEU B 1 118 ? 15.148 22.641 9.023 1 98.81 118 LEU B O 1
ATOM 3843 N N . PRO B 1 119 ? 16.562 24.281 9.398 1 98.25 119 PRO B N 1
ATOM 3844 C CA . PRO B 1 119 ? 15.711 24.875 10.438 1 98.25 119 PRO B CA 1
ATOM 3845 C C . PRO B 1 119 ? 14.547 25.688 9.867 1 98.25 119 PRO B C 1
ATOM 3847 O O . PRO B 1 119 ? 14.5 25.922 8.656 1 98.25 119 PRO B O 1
ATOM 3850 N N . VAL B 1 120 ? 13.648 26.016 10.703 1 98.56 120 VAL B N 1
ATOM 3851 C CA . VAL B 1 120 ? 12.555 26.922 10.344 1 98.56 120 VAL B CA 1
ATOM 3852 C C . VAL B 1 120 ? 12.547 28.125 11.281 1 98.56 120 VAL B C 1
ATOM 3854 O O . VAL B 1 120 ? 13.188 28.094 12.336 1 98.56 120 VAL B O 1
ATOM 3857 N N . ASN B 1 121 ? 11.867 29.203 10.875 1 98.44 121 ASN B N 1
ATOM 3858 C CA . ASN B 1 121 ? 11.695 30.375 11.742 1 98.44 121 ASN B CA 1
ATOM 3859 C C . ASN B 1 121 ? 10.539 30.188 12.711 1 98.44 121 ASN B C 1
ATOM 3861 O O . ASN B 1 121 ? 9.961 29.094 12.805 1 98.44 121 ASN B O 1
ATOM 3865 N N . GLU B 1 122 ? 10.188 31.203 13.453 1 97.5 122 GLU B N 1
ATOM 3866 C CA . GLU B 1 122 ? 9.172 31.141 14.492 1 97.5 122 GLU B CA 1
ATOM 3867 C C . GLU B 1 122 ? 7.785 30.891 13.906 1 97.5 122 GLU B C 1
ATOM 3869 O O . GLU B 1 122 ? 6.852 30.531 14.625 1 97.5 122 GLU B O 1
ATOM 3874 N N . HIS B 1 123 ? 7.668 31.047 12.562 1 97.94 123 HIS B N 1
ATOM 3875 C CA . HIS B 1 123 ? 6.398 30.812 11.883 1 97.94 123 HIS B CA 1
ATOM 3876 C C . HIS B 1 123 ? 6.332 29.406 11.289 1 97.94 123 HIS B C 1
ATOM 3878 O O . HIS B 1 123 ? 5.34 29.031 10.664 1 97.94 123 HIS B O 1
ATOM 3884 N N . GLY B 1 124 ? 7.43 28.594 11.469 1 98.31 124 GLY B N 1
ATOM 3885 C CA . GLY B 1 124 ? 7.492 27.234 10.938 1 98.31 124 GLY B CA 1
ATOM 3886 C C . GLY B 1 124 ? 7.809 27.203 9.453 1 98.31 124 GLY B C 1
ATOM 3887 O O . GLY B 1 124 ? 7.453 26.25 8.766 1 98.31 124 GLY B O 1
ATOM 3888 N N . VAL B 1 125 ? 8.453 28.203 8.93 1 98.69 125 VAL B N 1
ATOM 3889 C CA . VAL B 1 125 ? 8.688 28.344 7.496 1 98.69 125 VAL B CA 1
ATOM 3890 C C . VAL B 1 125 ? 10.188 28.281 7.215 1 98.69 125 VAL B C 1
ATOM 3892 O O . VAL B 1 125 ? 10.984 28.922 7.902 1 98.69 125 VAL B O 1
AT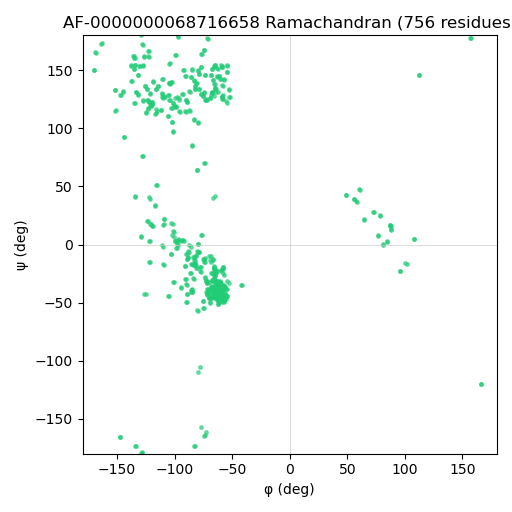OM 3895 N N . VAL B 1 126 ? 10.586 27.531 6.254 1 98.5 126 VAL B N 1
ATOM 3896 C CA . VAL B 1 126 ? 11.984 27.406 5.855 1 98.5 126 VAL B CA 1
ATOM 3897 C C . VAL B 1 126 ? 12.391 28.609 5.02 1 98.5 126 VAL B C 1
ATOM 3899 O O . VAL B 1 126 ? 11.586 29.156 4.254 1 98.5 126 VAL B O 1
ATOM 3902 N N . SER B 1 127 ? 13.648 29.016 5.148 1 98.12 127 SER B N 1
ATOM 3903 C CA . SER B 1 127 ? 14.195 30.109 4.344 1 98.12 127 SER B CA 1
ATOM 3904 C C . SER B 1 127 ? 14.734 29.594 3.012 1 98.12 127 SER B C 1
ATOM 3906 O O . SER B 1 127 ? 15.5 28.625 2.977 1 98.12 127 SER B O 1
ATOM 3908 N N . VAL B 1 128 ? 14.328 30.281 1.944 1 98.62 128 VAL B N 1
ATOM 3909 C CA . VAL B 1 128 ? 14.875 29.938 0.634 1 98.62 128 VAL B CA 1
ATOM 3910 C C . VAL B 1 128 ? 16.391 30.094 0.647 1 98.62 128 VAL B C 1
ATOM 3912 O O . VAL B 1 128 ? 17.109 29.297 0.033 1 98.62 128 VAL B O 1
ATOM 3915 N N . GLU B 1 129 ? 16.859 31.078 1.396 1 98.5 129 GLU B N 1
ATOM 3916 C CA . GLU B 1 129 ? 18.297 31.328 1.509 1 98.5 129 GLU B CA 1
ATOM 3917 C C . GLU B 1 129 ? 19 30.172 2.211 1 98.5 129 GLU B C 1
ATOM 3919 O O . GLU B 1 129 ? 20.141 29.844 1.886 1 98.5 129 GLU B O 1
ATOM 3924 N N . ASP B 1 130 ? 18.406 29.609 3.184 1 98.69 130 ASP B N 1
ATOM 3925 C CA . ASP B 1 130 ? 18.984 28.469 3.869 1 98.69 130 ASP B CA 1
ATOM 3926 C C . ASP B 1 130 ? 19.094 27.266 2.93 1 98.69 130 ASP B C 1
ATOM 3928 O O . ASP B 1 130 ? 20.047 26.5 3.006 1 98.69 130 ASP B O 1
ATOM 3932 N N . VAL B 1 131 ? 18.094 27.109 2.047 1 98.88 131 VAL B N 1
ATOM 3933 C CA . VAL B 1 131 ? 18.172 26.047 1.042 1 98.88 131 VAL B CA 1
ATOM 3934 C C . VAL B 1 131 ? 19.375 26.281 0.135 1 98.88 131 VAL B C 1
ATOM 3936 O O . VAL B 1 131 ? 20.172 25.375 -0.081 1 98.88 131 VAL B O 1
ATOM 3939 N N . LYS B 1 132 ? 19.469 27.469 -0.33 1 98.75 132 LYS B N 1
ATOM 3940 C CA . LYS B 1 132 ? 20.547 27.844 -1.229 1 98.75 132 LYS B CA 1
ATOM 3941 C C . LYS B 1 132 ? 21.906 27.547 -0.593 1 98.75 132 LYS B C 1
ATOM 3943 O O . LYS B 1 132 ? 22.797 26.969 -1.228 1 98.75 132 LYS B O 1
ATOM 3948 N N . ARG B 1 133 ? 22.062 27.906 0.635 1 98.69 133 ARG B N 1
ATOM 3949 C CA . ARG B 1 133 ? 23.328 27.766 1.344 1 98.69 133 ARG B CA 1
ATOM 3950 C C . ARG B 1 133 ? 23.656 26.297 1.582 1 98.69 133 ARG B C 1
ATOM 3952 O O . ARG B 1 133 ? 24.828 25.922 1.677 1 98.69 133 ARG B O 1
ATOM 3959 N N . ALA B 1 134 ? 22.641 25.469 1.611 1 98.81 134 ALA B N 1
ATOM 3960 C CA . ALA B 1 134 ? 22.828 24.062 1.928 1 98.81 134 ALA B CA 1
ATOM 3961 C C . ALA B 1 134 ? 23.203 23.266 0.681 1 98.81 134 ALA B C 1
ATOM 3963 O O . ALA B 1 134 ? 23.688 22.125 0.78 1 98.81 134 ALA B O 1
ATOM 3964 N N . LEU B 1 135 ? 22.984 23.828 -0.497 1 98.69 135 LEU B N 1
ATOM 3965 C CA . LEU B 1 135 ? 23.266 23.109 -1.737 1 98.69 135 LEU B CA 1
ATOM 3966 C C . LEU B 1 135 ? 24.75 22.844 -1.888 1 98.69 135 LEU B C 1
ATOM 3968 O O . LEU B 1 135 ? 25.594 23.672 -1.541 1 98.69 135 LEU B O 1
ATOM 3972 N N . ARG B 1 136 ? 24.984 21.688 -2.311 1 98.5 136 ARG B N 1
ATOM 3973 C CA . ARG B 1 136 ? 26.328 21.219 -2.639 1 98.5 136 ARG B CA 1
ATOM 3974 C C . ARG B 1 136 ? 26.375 20.641 -4.043 1 98.5 136 ARG B C 1
ATOM 3976 O O . ARG B 1 136 ? 25.328 20.406 -4.664 1 98.5 136 ARG B O 1
ATOM 3983 N N . GLU B 1 137 ? 27.594 20.328 -4.531 1 97.75 137 GLU B N 1
ATOM 3984 C CA . GLU B 1 137 ? 27.781 19.719 -5.852 1 97.75 137 GLU B CA 1
ATOM 3985 C C . GLU B 1 137 ? 27.188 18.312 -5.902 1 97.75 137 GLU B C 1
ATOM 3987 O O . GLU B 1 137 ? 26.688 17.891 -6.945 1 97.75 137 GLU B O 1
ATOM 3992 N N . ASP B 1 138 ? 27.188 17.672 -4.742 1 98.44 138 ASP B N 1
ATOM 3993 C CA . ASP B 1 138 ? 26.734 16.297 -4.734 1 98.44 138 ASP B CA 1
ATOM 3994 C C . ASP B 1 138 ? 25.312 16.188 -4.219 1 98.44 138 ASP B C 1
ATOM 3996 O O . ASP B 1 138 ? 24.828 15.094 -3.896 1 98.44 138 ASP B O 1
ATOM 4000 N N . THR B 1 139 ? 24.594 17.359 -4.074 1 98.88 139 THR B N 1
ATOM 4001 C CA . THR B 1 139 ? 23.188 17.312 -3.697 1 98.88 139 THR B CA 1
ATOM 4002 C C . THR B 1 139 ? 22.344 16.703 -4.82 1 98.88 139 THR B C 1
ATOM 4004 O O . THR B 1 139 ? 22.453 17.125 -5.977 1 98.88 139 THR B O 1
ATOM 4007 N N . ILE B 1 140 ? 21.5 15.742 -4.434 1 98.81 140 ILE B N 1
ATOM 4008 C CA . ILE B 1 140 ? 20.75 15.078 -5.5 1 98.81 140 ILE B CA 1
ATOM 4009 C C . ILE B 1 140 ? 19.25 15.219 -5.254 1 98.81 140 ILE B C 1
ATOM 4011 O O . ILE B 1 140 ? 18.438 14.953 -6.145 1 98.81 140 ILE B O 1
ATOM 4015 N N . LEU B 1 141 ? 18.844 15.609 -4.039 1 98.94 141 LEU B N 1
ATOM 4016 C CA . LEU B 1 141 ? 17.422 15.641 -3.697 1 98.94 141 LEU B CA 1
ATOM 4017 C C . LEU B 1 141 ? 17.141 16.703 -2.639 1 98.94 141 LEU B C 1
ATOM 4019 O O . LEU B 1 141 ? 17.875 16.812 -1.656 1 98.94 141 LEU B O 1
ATOM 4023 N N . VAL B 1 142 ? 16.125 17.5 -2.838 1 98.94 142 VAL B N 1
ATOM 4024 C CA . VAL B 1 142 ? 15.508 18.391 -1.854 1 98.94 142 VAL B CA 1
ATOM 4025 C C . VAL B 1 142 ? 14.047 18.016 -1.653 1 98.94 142 VAL B C 1
ATOM 4027 O O . VAL B 1 142 ? 13.289 17.922 -2.621 1 98.94 142 VAL B O 1
ATOM 4030 N N . SER B 1 143 ? 13.656 17.719 -0.448 1 98.94 143 SER B N 1
ATOM 4031 C CA . SER B 1 143 ? 12.273 17.406 -0.113 1 98.94 143 SER B CA 1
ATOM 4032 C C . SER B 1 143 ? 11.727 18.344 0.95 1 98.94 143 SER B C 1
ATOM 4034 O O . SER B 1 143 ? 12.289 18.453 2.043 1 98.94 143 SER B O 1
ATOM 4036 N N . ILE B 1 144 ? 10.641 19.047 0.663 1 98.88 144 ILE B N 1
ATOM 4037 C CA . ILE B 1 144 ? 10.039 20.031 1.547 1 98.88 144 ILE B CA 1
ATOM 4038 C C . ILE B 1 144 ? 8.531 19.781 1.65 1 98.88 144 ILE B C 1
ATOM 4040 O O . ILE B 1 144 ? 7.852 19.641 0.634 1 98.88 144 ILE B O 1
ATOM 4044 N N . ILE B 1 145 ? 8.039 19.719 2.832 1 98.81 145 ILE B N 1
ATOM 4045 C CA . ILE B 1 145 ? 6.598 19.625 3.039 1 98.81 145 ILE B CA 1
ATOM 4046 C C . ILE B 1 145 ? 5.922 20.922 2.588 1 98.81 145 ILE B C 1
ATOM 4048 O O . ILE B 1 145 ? 6.457 22 2.789 1 98.81 145 ILE B O 1
ATOM 4052 N N . HIS B 1 146 ? 4.73 20.844 1.96 1 98.88 146 HIS B N 1
ATOM 4053 C CA . HIS B 1 146 ? 4.016 22.031 1.515 1 98.88 146 HIS B CA 1
ATOM 4054 C C . HIS B 1 146 ? 3.264 22.688 2.668 1 98.88 146 HIS B C 1
ATOM 4056 O O . HIS B 1 146 ? 3.482 23.859 2.969 1 98.88 146 HIS B O 1
ATOM 4062 N N . VAL B 1 147 ? 2.412 21.906 3.287 1 98.81 147 VAL B N 1
ATOM 4063 C CA . VAL B 1 147 ? 1.65 22.359 4.449 1 98.81 147 VAL B CA 1
ATOM 4064 C C . VAL B 1 147 ? 1.957 21.453 5.645 1 98.81 147 VAL B C 1
ATOM 4066 O O . VAL B 1 147 ? 1.74 20.234 5.582 1 98.81 147 VAL B O 1
ATOM 4069 N N . ASN B 1 148 ? 2.488 22.062 6.684 1 98.38 148 ASN B N 1
ATOM 4070 C CA . ASN B 1 148 ? 2.789 21.266 7.875 1 98.38 148 ASN B CA 1
ATOM 4071 C C . ASN B 1 148 ? 1.519 20.719 8.516 1 98.38 148 ASN B C 1
ATOM 4073 O O . ASN B 1 148 ? 0.54 21.438 8.695 1 98.38 148 ASN B O 1
ATOM 4077 N N . ASN B 1 149 ? 1.554 19.484 8.859 1 97 149 ASN B N 1
ATOM 4078 C CA . ASN B 1 149 ? 0.358 18.781 9.312 1 97 149 ASN B CA 1
ATOM 4079 C C . ASN B 1 149 ? 0.03 19.125 10.766 1 97 149 ASN B C 1
ATOM 4081 O O . ASN B 1 149 ? -1.032 18.75 11.266 1 97 149 ASN B O 1
ATOM 4085 N N . GLU B 1 150 ? 0.804 19.828 11.492 1 96.56 150 GLU B N 1
ATOM 4086 C CA . GLU B 1 150 ? 0.547 20.172 12.883 1 96.56 150 GLU B CA 1
ATOM 4087 C C . GLU B 1 150 ? 0.124 21.641 13.016 1 96.56 150 GLU B C 1
ATOM 4089 O O . GLU B 1 150 ? -0.87 21.938 13.68 1 96.56 150 GLU B O 1
ATOM 4094 N N . THR B 1 151 ? 0.874 22.516 12.281 1 97.62 151 THR B N 1
ATOM 4095 C CA . THR B 1 151 ? 0.676 23.938 12.516 1 97.62 151 THR B CA 1
ATOM 4096 C C . THR B 1 151 ? -0.025 24.594 11.328 1 97.62 151 THR B C 1
ATOM 4098 O O . THR B 1 151 ? -0.518 25.719 11.43 1 97.62 151 THR B O 1
ATOM 4101 N N . GLY B 1 152 ? -0.005 23.906 10.195 1 98.44 152 GLY B N 1
ATOM 4102 C CA . GLY B 1 152 ? -0.601 24.484 9 1 98.44 152 GLY B CA 1
ATOM 4103 C C . GLY B 1 152 ? 0.337 25.406 8.25 1 98.44 152 GLY B C 1
ATOM 4104 O O . GLY B 1 152 ? -0.028 25.969 7.215 1 98.44 152 GLY B O 1
ATOM 4105 N N . ALA B 1 153 ? 1.574 25.547 8.711 1 98.69 153 ALA B N 1
ATOM 4106 C CA . ALA B 1 153 ? 2.52 26.453 8.062 1 98.69 153 ALA B CA 1
ATOM 4107 C C . ALA B 1 153 ? 2.729 26.078 6.598 1 98.69 153 ALA B C 1
ATOM 4109 O O . ALA B 1 153 ? 2.975 24.906 6.281 1 98.69 153 ALA B O 1
ATOM 4110 N N . ILE B 1 154 ? 2.551 27.016 5.711 1 98.88 154 ILE B N 1
ATOM 4111 C CA . ILE B 1 154 ? 2.754 26.828 4.277 1 98.88 154 ILE B CA 1
ATOM 4112 C C . ILE B 1 154 ? 4.203 27.141 3.916 1 98.88 154 ILE B C 1
ATOM 4114 O O . ILE B 1 154 ? 4.707 28.219 4.215 1 98.88 154 ILE B O 1
ATOM 4118 N N . GLN B 1 155 ? 4.914 26.234 3.346 1 98.88 155 GLN B N 1
ATOM 4119 C CA . GLN B 1 155 ? 6.309 26.406 2.955 1 98.88 155 GLN B CA 1
ATOM 4120 C C . GLN B 1 155 ? 6.418 27.062 1.581 1 98.88 155 GLN B C 1
ATOM 4122 O O . GLN B 1 155 ? 5.527 26.906 0.743 1 98.88 155 GLN B O 1
ATOM 4127 N N . PRO B 1 156 ? 7.473 27.797 1.348 1 98.69 156 PRO B N 1
ATOM 4128 C CA . PRO B 1 156 ? 7.645 28.5 0.076 1 98.69 156 PRO B CA 1
ATOM 4129 C C . PRO B 1 156 ? 8.172 27.594 -1.033 1 98.69 156 PRO B C 1
ATOM 4131 O O . PRO B 1 156 ? 9.219 27.875 -1.621 1 98.69 156 PRO B O 1
ATOM 4134 N N . VAL B 1 157 ? 7.395 26.578 -1.423 1 98.56 157 VAL B N 1
ATOM 4135 C CA . VAL B 1 157 ? 7.863 25.547 -2.33 1 98.56 157 VAL B CA 1
ATOM 4136 C C . VAL B 1 157 ? 8.008 26.109 -3.74 1 98.56 157 VAL B C 1
ATOM 4138 O O . VAL B 1 157 ? 8.883 25.688 -4.5 1 98.56 157 VAL B O 1
ATOM 4141 N N . ALA B 1 158 ? 7.133 27.094 -4.145 1 98.62 158 ALA B N 1
ATOM 4142 C CA . ALA B 1 158 ? 7.273 27.703 -5.461 1 98.62 158 ALA B CA 1
ATOM 4143 C C . ALA B 1 158 ? 8.609 28.438 -5.582 1 98.62 158 ALA B C 1
ATOM 4145 O O . ALA B 1 158 ? 9.297 28.328 -6.598 1 98.62 158 ALA B O 1
ATOM 4146 N N . GLU B 1 159 ? 8.969 29.203 -4.562 1 98.75 159 GLU B N 1
ATOM 4147 C CA . GLU B 1 159 ? 10.227 29.938 -4.543 1 98.75 159 GLU B CA 1
ATOM 4148 C C . GLU B 1 159 ? 11.422 28.984 -4.531 1 98.75 159 GLU B C 1
ATOM 4150 O O . GLU B 1 159 ? 12.422 29.234 -5.211 1 98.75 159 GLU B O 1
ATOM 4155 N N . ILE B 1 160 ? 11.336 27.953 -3.766 1 98.88 160 ILE B N 1
ATOM 4156 C CA . ILE B 1 160 ? 12.398 26.953 -3.713 1 98.88 160 ILE B CA 1
ATOM 4157 C C . ILE B 1 160 ? 12.539 26.266 -5.074 1 98.88 160 ILE B C 1
ATOM 4159 O O . ILE B 1 160 ? 13.648 26.016 -5.543 1 98.88 160 ILE B O 1
ATOM 4163 N N . GLY B 1 161 ? 11.391 25.953 -5.684 1 98.81 161 GLY B N 1
ATOM 4164 C CA . GLY B 1 161 ? 11.422 25.406 -7.031 1 98.81 161 GLY B CA 1
ATOM 4165 C C . GLY B 1 161 ? 12.141 26.297 -8.023 1 98.81 161 GLY B C 1
ATOM 4166 O O . GLY B 1 161 ? 12.914 25.812 -8.859 1 98.81 161 GLY B O 1
ATOM 4167 N N . THR B 1 162 ? 11.852 27.547 -7.957 1 98.62 162 THR B N 1
ATOM 4168 C CA . THR B 1 162 ? 12.523 28.5 -8.82 1 98.62 162 THR B CA 1
ATOM 4169 C C . THR B 1 162 ? 14.031 28.484 -8.594 1 98.62 162 THR B C 1
ATOM 4171 O O . THR B 1 162 ? 14.805 28.484 -9.547 1 98.62 162 THR B O 1
ATOM 4174 N N . LEU B 1 163 ? 14.422 28.516 -7.359 1 98.62 163 LEU B N 1
ATOM 4175 C CA . LEU B 1 163 ? 15.836 28.406 -7.02 1 98.62 163 LEU B CA 1
ATOM 4176 C C . LEU B 1 163 ? 16.453 27.156 -7.637 1 98.62 163 LEU B C 1
ATOM 4178 O O . LEU B 1 163 ? 17.516 27.219 -8.25 1 98.62 163 LEU B O 1
ATOM 4182 N N . LEU B 1 164 ? 15.773 26 -7.566 1 98.69 164 LEU B N 1
ATOM 4183 C CA . LEU B 1 164 ? 16.312 24.703 -7.965 1 98.69 164 LEU B CA 1
ATOM 4184 C C . LEU B 1 164 ? 16.297 24.562 -9.484 1 98.69 164 LEU B C 1
ATOM 4186 O O . LEU B 1 164 ? 16.984 23.688 -10.031 1 98.69 164 LEU B O 1
ATOM 4190 N N . SER B 1 165 ? 15.477 25.391 -10.148 1 98 165 SER B N 1
ATOM 4191 C CA . SER B 1 165 ? 15.453 25.344 -11.609 1 98 165 SER B CA 1
ATOM 4192 C C . SER B 1 165 ? 16.828 25.625 -12.188 1 98 165 SER B C 1
ATOM 4194 O O . SER B 1 165 ? 17.141 25.234 -13.312 1 98 165 SER B O 1
ATOM 4196 N N . ASN B 1 166 ? 17.688 26.266 -11.414 1 97.31 166 ASN B N 1
ATOM 4197 C CA . ASN B 1 166 ? 19.062 26.547 -11.82 1 97.31 166 ASN B CA 1
ATOM 4198 C C . ASN B 1 166 ? 20 25.375 -11.508 1 97.31 166 ASN B C 1
ATOM 4200 O O . ASN B 1 166 ? 21.188 25.422 -11.82 1 97.31 166 ASN B O 1
ATOM 4204 N N . HIS B 1 167 ? 19.5 24.359 -10.922 1 97.81 167 HIS B N 1
ATOM 4205 C CA . HIS B 1 167 ? 20.234 23.156 -10.562 1 97.81 167 HIS B CA 1
ATOM 4206 C C . HIS B 1 167 ? 19.531 21.906 -11.094 1 97.81 167 HIS B C 1
ATOM 4208 O O . HIS B 1 167 ? 19.031 21.094 -10.312 1 97.81 167 HIS B O 1
ATOM 4214 N N . PRO B 1 168 ? 19.609 21.609 -12.344 1 94.38 168 PRO B N 1
ATOM 4215 C CA . PRO B 1 168 ? 18.766 20.609 -13.008 1 94.38 168 PRO B CA 1
ATOM 4216 C C . PRO B 1 168 ? 19.078 19.188 -12.547 1 94.38 168 PRO B C 1
ATOM 4218 O O . PRO B 1 168 ? 18.281 18.266 -12.766 1 94.38 168 PRO B O 1
ATOM 4221 N N . LYS B 1 169 ? 20.172 19 -11.906 1 95.75 169 LYS B N 1
ATOM 4222 C CA . LYS B 1 169 ? 20.531 17.656 -11.445 1 95.75 169 LYS B CA 1
ATOM 4223 C C . LYS B 1 169 ? 19.844 17.328 -10.125 1 95.75 169 LYS B C 1
ATOM 4225 O O . LYS B 1 169 ? 19.797 16.172 -9.719 1 95.75 169 LYS B O 1
ATOM 4230 N N . ILE B 1 170 ? 19.375 18.328 -9.461 1 98.69 170 ILE B N 1
ATOM 4231 C CA . ILE B 1 170 ? 18.734 18.141 -8.164 1 98.69 170 ILE B CA 1
ATOM 4232 C C . ILE B 1 170 ? 17.234 17.922 -8.352 1 98.69 170 ILE B C 1
ATOM 4234 O O . ILE B 1 170 ? 16.578 18.719 -9.031 1 98.69 170 ILE B O 1
ATOM 4238 N N . ARG B 1 171 ? 16.719 16.812 -7.824 1 98.88 171 ARG B N 1
ATOM 4239 C CA . ARG B 1 171 ? 15.289 16.562 -7.867 1 98.88 171 ARG B CA 1
ATOM 4240 C C . ARG B 1 171 ? 14.586 17.219 -6.691 1 98.88 171 ARG B C 1
ATOM 4242 O O . ARG B 1 171 ? 15.133 17.281 -5.59 1 98.88 171 ARG B O 1
ATOM 4249 N N . PHE B 1 172 ? 13.383 17.719 -6.922 1 98.94 172 PHE B N 1
ATOM 4250 C CA . PHE B 1 172 ? 12.602 18.438 -5.93 1 98.94 172 PHE B CA 1
ATOM 4251 C C . PHE B 1 172 ? 11.312 17.688 -5.605 1 98.94 172 PHE B C 1
ATOM 4253 O O . PHE B 1 172 ? 10.438 17.547 -6.461 1 98.94 172 PHE B O 1
ATOM 4260 N N . HIS B 1 173 ? 11.211 17.188 -4.391 1 98.94 173 HIS B N 1
ATOM 4261 C CA . HIS B 1 173 ? 10.016 16.516 -3.898 1 98.94 173 HIS B CA 1
ATOM 4262 C C . HIS B 1 173 ? 9.234 17.406 -2.941 1 98.94 173 HIS B C 1
ATOM 4264 O O . HIS B 1 173 ? 9.82 18.094 -2.104 1 98.94 173 HIS B O 1
ATOM 4270 N N . VAL B 1 174 ? 7.914 17.375 -3.074 1 99 174 VAL B N 1
ATOM 4271 C CA . VAL B 1 174 ? 7.027 18.109 -2.182 1 99 174 VAL B CA 1
ATOM 4272 C C . VAL B 1 174 ? 5.969 17.172 -1.61 1 99 174 VAL B C 1
ATOM 4274 O O . VAL B 1 174 ? 5.281 16.469 -2.357 1 99 174 VAL B O 1
ATOM 4277 N N . ASP B 1 175 ? 5.879 17.094 -0.3 1 98.94 175 ASP B N 1
ATOM 4278 C CA . ASP B 1 175 ? 4.766 16.453 0.382 1 98.94 175 ASP B CA 1
ATOM 4279 C C . ASP B 1 175 ? 3.547 17.375 0.442 1 98.94 175 ASP B C 1
ATOM 4281 O O . ASP B 1 175 ? 3.488 18.281 1.273 1 98.94 175 ASP B O 1
ATOM 4285 N N . HIS B 1 176 ? 2.578 17.094 -0.375 1 98.88 176 HIS B N 1
ATOM 4286 C CA . HIS B 1 176 ? 1.412 17.969 -0.529 1 98.88 176 HIS B CA 1
ATOM 4287 C C . HIS B 1 176 ? 0.17 17.328 0.083 1 98.88 176 HIS B C 1
ATOM 4289 O O . HIS B 1 176 ? -0.955 17.734 -0.221 1 98.88 176 HIS B O 1
ATOM 4295 N N . VAL B 1 177 ? 0.297 16.406 0.987 1 98.81 177 VAL B N 1
ATOM 4296 C CA . VAL B 1 177 ? -0.76 15.586 1.569 1 98.81 177 VAL B CA 1
ATOM 4297 C C . VAL B 1 177 ? -1.79 16.484 2.256 1 98.81 177 VAL B C 1
ATOM 4299 O O . VAL B 1 177 ? -2.996 16.312 2.066 1 98.81 177 VAL B O 1
ATOM 4302 N N . GLN B 1 178 ? -1.332 17.453 3.006 1 98.56 178 GLN B N 1
ATOM 4303 C CA . GLN B 1 178 ? -2.268 18.328 3.713 1 98.56 178 GLN B CA 1
ATOM 4304 C C . GLN B 1 178 ? -2.664 19.516 2.852 1 98.56 178 GLN B C 1
ATOM 4306 O O . GLN B 1 178 ? -3.629 20.219 3.16 1 98.56 178 GLN B O 1
ATOM 4311 N N . GLY B 1 179 ? -1.989 19.797 1.739 1 98.69 179 GLY B N 1
ATOM 4312 C CA . GLY B 1 179 ? -2.211 20.984 0.945 1 98.69 179 GLY B CA 1
ATOM 4313 C C . GLY B 1 179 ? -3.258 20.797 -0.137 1 98.69 179 GLY B C 1
ATOM 4314 O O . GLY B 1 179 ? -3.932 21.75 -0.528 1 98.69 179 GLY B O 1
ATOM 4315 N N . ILE B 1 180 ? -3.398 19.594 -0.632 1 98.5 180 ILE B N 1
ATOM 4316 C CA . ILE B 1 180 ? -4.266 19.297 -1.771 1 98.5 180 ILE B CA 1
ATOM 4317 C C . ILE B 1 180 ? -5.699 19.719 -1.441 1 98.5 180 ILE B C 1
ATOM 4319 O O . ILE B 1 180 ? -6.246 19.312 -0.413 1 98.5 180 ILE B O 1
ATOM 4323 N N . GLY B 1 181 ? -6.277 20.516 -2.24 1 97.38 181 GLY B N 1
ATOM 4324 C CA . GLY B 1 181 ? -7.648 20.969 -2.078 1 97.38 181 GLY B CA 1
ATOM 4325 C C . GLY B 1 181 ? -7.789 22.109 -1.081 1 97.38 181 GLY B C 1
ATOM 4326 O O . GLY B 1 181 ? -8.891 22.594 -0.846 1 97.38 181 GLY B O 1
ATOM 4327 N N . LYS B 1 182 ? -6.699 22.562 -0.469 1 98.19 182 LYS B N 1
ATOM 4328 C CA . LYS B 1 182 ? -6.75 23.609 0.558 1 98.19 182 LYS B CA 1
ATOM 4329 C C . LYS B 1 182 ? -5.832 24.781 0.209 1 98.19 182 LYS B C 1
ATOM 4331 O O . LYS B 1 182 ? -6.16 25.938 0.485 1 98.19 182 LYS B O 1
ATOM 4336 N N . VAL B 1 183 ? -4.641 24.5 -0.262 1 98.25 183 VAL B N 1
ATOM 4337 C CA . VAL B 1 183 ? -3.652 25.5 -0.654 1 98.25 183 VAL B CA 1
ATOM 4338 C C . VAL B 1 183 ? -3.252 25.281 -2.111 1 98.25 183 VAL B C 1
ATOM 4340 O O . VAL B 1 183 ? -2.744 24.219 -2.475 1 98.25 183 VAL B O 1
ATOM 4343 N N . PRO B 1 184 ? -3.512 26.219 -2.965 1 96.75 184 PRO B N 1
ATOM 4344 C CA . PRO B 1 184 ? -3.182 26.062 -4.383 1 96.75 184 PRO B CA 1
ATOM 4345 C C . PRO B 1 184 ? -1.7 25.781 -4.617 1 96.75 184 PRO B C 1
ATOM 4347 O O . PRO B 1 184 ? -0.844 26.344 -3.941 1 96.75 184 PRO B O 1
ATOM 4350 N N . LEU B 1 185 ? -1.425 24.906 -5.578 1 98 185 LEU B N 1
ATOM 4351 C CA . LEU B 1 185 ? -0.063 24.562 -5.965 1 98 185 LEU B CA 1
ATOM 4352 C C . LEU B 1 185 ? -0.001 24.156 -7.438 1 98 185 LEU B C 1
ATOM 4354 O O . LEU B 1 185 ? -0.647 23.188 -7.848 1 98 185 LEU B O 1
ATOM 4358 N N . ASP B 1 186 ? 0.681 24.906 -8.219 1 98.44 186 ASP B N 1
ATOM 4359 C CA . ASP B 1 186 ? 0.951 24.547 -9.609 1 98.44 186 ASP B CA 1
ATOM 4360 C C . ASP B 1 186 ? 2.248 23.75 -9.727 1 98.44 186 ASP B C 1
ATOM 4362 O O . ASP B 1 186 ? 3.338 24.297 -9.539 1 98.44 186 ASP B O 1
ATOM 4366 N N . LEU B 1 187 ? 2.145 22.547 -10.094 1 98.81 187 LEU B N 1
ATOM 4367 C CA . LEU B 1 187 ? 3.285 21.641 -10.062 1 98.81 187 LEU B CA 1
ATOM 4368 C C . LEU B 1 187 ? 4.336 22.047 -11.086 1 98.81 187 LEU B C 1
ATOM 4370 O O . LEU B 1 187 ? 5.531 22.062 -10.789 1 98.81 187 LEU B O 1
ATOM 4374 N N . TYR B 1 188 ? 3.898 22.391 -12.305 1 98.69 188 TYR B N 1
ATOM 4375 C CA . TYR B 1 188 ? 4.828 22.781 -13.359 1 98.69 188 TYR B CA 1
ATOM 4376 C C . TYR B 1 188 ? 5.457 24.141 -13.062 1 98.69 188 TYR B C 1
ATOM 4378 O O . TYR B 1 188 ? 6.684 24.281 -13.109 1 98.69 188 TYR B O 1
ATOM 4386 N N . ALA B 1 189 ? 4.625 25.109 -12.664 1 98.5 189 ALA B N 1
ATOM 4387 C CA . ALA B 1 189 ? 5.105 26.469 -12.414 1 98.5 189 ALA B CA 1
ATOM 4388 C C . ALA B 1 189 ? 6.074 26.5 -11.234 1 98.5 189 ALA B C 1
ATOM 4390 O O . ALA B 1 189 ? 6.977 27.344 -11.188 1 98.5 189 ALA B O 1
ATOM 4391 N N . SER B 1 190 ? 5.93 25.562 -10.328 1 98.75 190 SER B N 1
ATOM 4392 C CA . SER B 1 190 ? 6.77 25.5 -9.133 1 98.75 190 SER B CA 1
ATOM 4393 C C . SER B 1 190 ? 7.969 24.578 -9.344 1 98.75 190 SER B C 1
ATOM 4395 O O . SER B 1 190 ? 8.703 24.281 -8.398 1 98.75 190 SER B O 1
ATOM 4397 N N . HIS B 1 191 ? 8.148 24.031 -10.516 1 98.62 191 HIS B N 1
ATOM 4398 C CA . HIS B 1 191 ? 9.281 23.203 -10.891 1 98.62 191 HIS B CA 1
ATOM 4399 C C . HIS B 1 191 ? 9.406 21.984 -9.984 1 98.62 191 HIS B C 1
ATOM 4401 O O . HIS B 1 191 ? 10.516 21.625 -9.586 1 98.62 191 HIS B O 1
ATOM 4407 N N . ILE B 1 192 ? 8.305 21.469 -9.625 1 98.88 192 ILE B N 1
ATOM 4408 C CA . ILE B 1 192 ? 8.273 20.297 -8.766 1 98.88 192 ILE B CA 1
ATOM 4409 C C . ILE B 1 192 ? 8.469 19.031 -9.609 1 98.88 192 ILE B C 1
ATOM 4411 O O . ILE B 1 192 ? 7.832 18.875 -10.656 1 98.88 192 ILE B O 1
ATOM 4415 N N . ASP B 1 193 ? 9.352 18.109 -9.141 1 98.94 193 ASP B N 1
ATOM 4416 C CA . ASP B 1 193 ? 9.625 16.875 -9.867 1 98.94 193 ASP B CA 1
ATOM 4417 C C . ASP B 1 193 ? 8.75 15.734 -9.352 1 98.94 193 ASP B C 1
ATOM 4419 O O . ASP B 1 193 ? 8.383 14.844 -10.117 1 98.94 193 ASP B O 1
ATOM 4423 N N . LEU B 1 194 ? 8.523 15.703 -8.07 1 98.94 194 LEU B N 1
ATOM 4424 C CA . LEU B 1 194 ? 7.711 14.688 -7.422 1 98.94 194 LEU B CA 1
ATOM 4425 C C . LEU B 1 194 ? 6.793 15.312 -6.375 1 98.94 194 LEU B C 1
ATOM 4427 O O . LEU B 1 194 ? 7.203 16.219 -5.652 1 98.94 194 LEU B O 1
ATOM 4431 N N . CYS B 1 195 ? 5.559 14.836 -6.27 1 98.94 195 CYS B N 1
ATOM 4432 C CA . CYS B 1 195 ? 4.594 15.367 -5.312 1 98.94 195 CYS B CA 1
ATOM 4433 C C . CYS B 1 195 ? 3.666 14.273 -4.805 1 98.94 195 CYS B C 1
ATOM 4435 O O . CYS B 1 195 ? 3.039 13.562 -5.598 1 98.94 195 CYS B O 1
ATOM 4437 N N . SER B 1 196 ? 3.535 14.148 -3.523 1 98.94 196 SER B N 1
ATOM 4438 C CA . SER B 1 196 ? 2.725 13.102 -2.916 1 98.94 196 SER B CA 1
ATOM 4439 C C . SER B 1 196 ? 1.396 13.648 -2.41 1 98.94 196 SER B C 1
ATOM 4441 O O . SER B 1 196 ? 1.352 14.727 -1.81 1 98.94 196 SER B O 1
ATOM 4443 N N . ILE B 1 197 ? 0.306 12.953 -2.605 1 98.75 197 ILE B N 1
ATOM 4444 C CA . ILE B 1 197 ? -0.986 13.25 -1.995 1 98.75 197 ILE B CA 1
ATOM 4445 C C . ILE B 1 197 ? -1.609 11.961 -1.46 1 98.75 197 ILE B C 1
ATOM 4447 O O . ILE B 1 197 ? -1.192 10.859 -1.831 1 98.75 197 ILE B O 1
ATOM 4451 N N . SER B 1 198 ? -2.562 12.062 -0.551 1 98.69 198 SER B N 1
ATOM 4452 C CA . SER B 1 198 ? -3.184 10.922 0.118 1 98.69 198 SER B CA 1
ATOM 4453 C C . SER B 1 198 ? -4.703 11.055 0.142 1 98.69 198 SER B C 1
ATOM 4455 O O . SER B 1 198 ? -5.234 12.078 0.578 1 98.69 198 SER B O 1
ATOM 4457 N N . GLY B 1 199 ? -5.402 10.047 -0.228 1 98.69 199 GLY B N 1
ATOM 4458 C CA . GLY B 1 199 ? -6.844 10.078 -0.421 1 98.69 199 GLY B CA 1
ATOM 4459 C C . GLY B 1 199 ? -7.609 10.383 0.852 1 98.69 199 GLY B C 1
ATOM 4460 O O . GLY B 1 199 ? -8.523 11.219 0.849 1 98.69 199 GLY B O 1
ATOM 4461 N N . HIS B 1 200 ? -7.219 9.805 1.971 1 98 200 HIS B N 1
ATOM 4462 C CA . HIS B 1 200 ? -8.023 9.906 3.184 1 98 200 HIS B CA 1
ATOM 4463 C C . HIS B 1 200 ? -7.871 11.281 3.832 1 98 200 HIS B C 1
ATOM 4465 O O . HIS B 1 200 ? -8.367 11.508 4.938 1 98 200 HIS B O 1
ATOM 4471 N N . LYS B 1 201 ? -7.191 12.234 3.139 1 98.44 201 LYS B N 1
ATOM 4472 C CA . LYS B 1 201 ? -7.094 13.602 3.639 1 98.44 201 LYS B CA 1
ATOM 4473 C C . LYS B 1 201 ? -8.047 14.531 2.889 1 98.44 201 LYS B C 1
ATOM 4475 O O . LYS B 1 201 ? -8.18 15.703 3.24 1 98.44 201 LYS B O 1
ATOM 4480 N N . PHE B 1 202 ? -8.648 14.031 1.85 1 98.38 202 PHE B N 1
ATOM 4481 C CA . PHE B 1 202 ? -9.625 14.828 1.119 1 98.38 202 PHE B CA 1
ATOM 4482 C C . PHE B 1 202 ? -10.875 14.008 0.826 1 98.38 202 PHE B C 1
ATOM 4484 O O . PHE B 1 202 ? -11.367 14 -0.304 1 98.38 202 PHE B O 1
ATOM 4491 N N . HIS B 1 203 ? -11.266 13.242 1.819 1 98.5 203 HIS B N 1
ATOM 4492 C CA . HIS B 1 203 ? -12.57 12.594 1.915 1 98.5 203 HIS B CA 1
ATOM 4493 C C . HIS B 1 203 ? -12.664 11.422 0.941 1 98.5 203 HIS B C 1
ATOM 4495 O O . HIS B 1 203 ? -13.742 11.148 0.404 1 98.5 203 HIS B O 1
ATOM 4501 N N . SER B 1 204 ? -11.586 10.797 0.595 1 98.62 204 SER B N 1
ATOM 4502 C CA . SER B 1 204 ? -11.57 9.516 -0.094 1 98.62 204 SER B CA 1
ATOM 4503 C C . SER B 1 204 ? -11.375 8.359 0.888 1 98.62 204 SER B C 1
ATOM 4505 O O . SER B 1 204 ? -11.32 8.578 2.1 1 98.62 204 SER B O 1
ATOM 4507 N N . VAL B 1 205 ? -11.375 7.16 0.366 1 98.44 205 VAL B N 1
ATOM 4508 C CA . VAL B 1 205 ? -11.219 5.957 1.178 1 98.44 205 VAL B CA 1
ATOM 4509 C C . VAL B 1 205 ? -9.758 5.785 1.574 1 98.44 205 VAL B C 1
ATOM 4511 O O . VAL B 1 205 ? -8.859 6.289 0.897 1 98.44 205 VAL B O 1
ATOM 4514 N N . LYS B 1 206 ? -9.492 5.141 2.695 1 98.06 206 LYS B N 1
ATOM 4515 C CA . LYS B 1 206 ? -8.141 4.801 3.137 1 98.06 206 LYS B CA 1
ATOM 4516 C C . LYS B 1 206 ? -7.484 3.807 2.184 1 98.06 206 LYS B C 1
ATOM 4518 O O . LYS B 1 206 ? -8.172 3.076 1.471 1 98.06 206 LYS B O 1
ATOM 4523 N N . GLY B 1 207 ? -6.133 3.809 2.15 1 98.25 207 GLY B N 1
ATOM 4524 C CA . GLY B 1 207 ? -5.398 2.877 1.311 1 98.25 207 GLY B CA 1
ATOM 4525 C C . GLY B 1 207 ? -5.188 3.385 -0.103 1 98.25 207 GLY B C 1
ATOM 4526 O O . GLY B 1 207 ? -4.922 2.602 -1.018 1 98.25 207 GLY B O 1
ATOM 4527 N N . THR B 1 208 ? -5.363 4.688 -0.299 1 98.75 208 THR B N 1
ATOM 4528 C CA . THR B 1 208 ? -5.191 5.258 -1.631 1 98.75 208 THR B CA 1
ATOM 4529 C C . THR B 1 208 ? -4.301 6.496 -1.579 1 98.75 208 THR B C 1
ATOM 4531 O O . THR B 1 208 ? -4.312 7.234 -0.594 1 98.75 208 THR B O 1
ATOM 4534 N N . GLY B 1 209 ? -3.525 6.707 -2.586 1 98.81 209 GLY B N 1
ATOM 4535 C CA . GLY B 1 209 ? -2.643 7.848 -2.766 1 98.81 209 GLY B CA 1
ATOM 4536 C C . GLY B 1 209 ? -2.166 8.016 -4.195 1 98.81 209 GLY B C 1
ATOM 4537 O O . GLY B 1 209 ? -2.496 7.207 -5.062 1 98.81 209 GLY B O 1
ATOM 4538 N N . LEU B 1 210 ? -1.52 9.055 -4.43 1 98.81 210 LEU B N 1
ATOM 4539 C CA . LEU B 1 210 ? -1.003 9.391 -5.75 1 98.81 210 LEU B CA 1
ATOM 4540 C C . LEU B 1 210 ? 0.344 10.102 -5.645 1 98.81 210 LEU B C 1
ATOM 4542 O O . LEU B 1 210 ? 0.523 10.977 -4.797 1 98.81 210 LEU B O 1
ATOM 4546 N N . LEU B 1 211 ? 1.292 9.641 -6.418 1 98.94 211 LEU B N 1
ATOM 4547 C CA . LEU B 1 211 ? 2.574 10.312 -6.586 1 98.94 211 LEU B CA 1
ATOM 4548 C C . LEU B 1 211 ? 2.713 10.875 -7.996 1 98.94 211 LEU B C 1
ATOM 4550 O O . LEU B 1 211 ? 2.664 10.133 -8.977 1 98.94 211 LEU B O 1
ATOM 4554 N N . TYR B 1 212 ? 2.791 12.18 -8.023 1 98.94 212 TYR B N 1
ATOM 4555 C CA . TYR B 1 212 ? 3.18 12.828 -9.273 1 98.94 212 TYR B CA 1
ATOM 4556 C C . TYR B 1 212 ? 4.676 12.672 -9.523 1 98.94 212 TYR B C 1
ATOM 4558 O O . TYR B 1 212 ? 5.492 12.938 -8.641 1 98.94 212 TYR B O 1
ATOM 4566 N N . ILE B 1 213 ? 5.051 12.195 -10.695 1 98.94 213 ILE B N 1
ATOM 4567 C CA . ILE B 1 213 ? 6.426 12.125 -11.172 1 98.94 213 ILE B CA 1
ATOM 4568 C C . ILE B 1 213 ? 6.547 12.844 -12.508 1 98.94 213 ILE B C 1
ATOM 4570 O O . ILE B 1 213 ? 6.012 12.383 -13.523 1 98.94 213 ILE B O 1
ATOM 4574 N N . ARG B 1 214 ? 7.238 13.875 -12.484 1 98.81 214 ARG B N 1
ATOM 4575 C CA . ARG B 1 214 ? 7.375 14.656 -13.711 1 98.81 214 ARG B CA 1
ATOM 4576 C C . ARG B 1 214 ? 7.996 13.828 -14.828 1 98.81 214 ARG B C 1
ATOM 4578 O O . ARG B 1 214 ? 8.914 13.039 -14.586 1 98.81 214 ARG B O 1
ATOM 4585 N N . ASP B 1 215 ? 7.527 14.039 -16.031 1 97.75 215 ASP B N 1
ATOM 4586 C CA . ASP B 1 215 ? 8.086 13.344 -17.188 1 97.75 215 ASP B CA 1
ATOM 4587 C C . ASP B 1 215 ? 9.602 13.516 -17.25 1 97.75 215 ASP B C 1
ATOM 4589 O O . ASP B 1 215 ? 10.117 14.617 -17.047 1 97.75 215 ASP B O 1
ATOM 4593 N N . GLY B 1 216 ? 10.281 12.414 -17.469 1 96.69 216 GLY B N 1
ATOM 4594 C CA . GLY B 1 216 ? 11.727 12.453 -17.562 1 96.69 216 GLY B CA 1
ATOM 4595 C C . GLY B 1 216 ? 12.43 12.117 -16.266 1 96.69 216 GLY B C 1
ATOM 4596 O O . GLY B 1 216 ? 13.609 11.766 -16.266 1 96.69 216 GLY B O 1
ATOM 4597 N N . VAL B 1 217 ? 11.766 12.281 -15.133 1 98.06 217 VAL B N 1
ATOM 4598 C CA . VAL B 1 217 ? 12.344 11.922 -13.836 1 98.06 217 VAL B CA 1
ATOM 4599 C C . VAL B 1 217 ? 12.289 10.414 -13.648 1 98.06 217 VAL B C 1
ATOM 4601 O O . VAL B 1 217 ? 11.242 9.789 -13.867 1 98.06 217 VAL B O 1
ATOM 4604 N N . ARG B 1 218 ? 13.383 9.805 -13.289 1 96.88 218 ARG B N 1
ATOM 4605 C CA . ARG B 1 218 ? 13.461 8.367 -13.031 1 96.88 218 ARG B CA 1
ATOM 4606 C C . ARG B 1 218 ? 13.773 8.086 -11.57 1 96.88 218 ARG B C 1
ATOM 4608 O O . ARG B 1 218 ? 14.555 8.812 -10.945 1 96.88 218 ARG B O 1
ATOM 4615 N N . 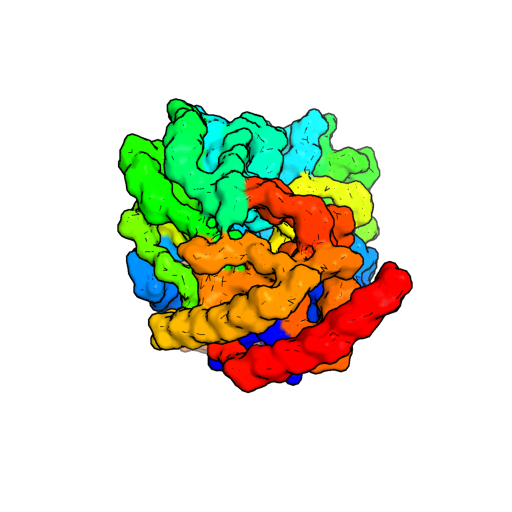LEU B 1 219 ? 13.062 7.117 -11.039 1 96.81 219 LEU B N 1
ATOM 4616 C CA . LEU B 1 219 ? 13.359 6.672 -9.68 1 96.81 219 LEU B CA 1
ATOM 4617 C C . LEU B 1 219 ? 13.312 5.148 -9.586 1 96.81 219 LEU B C 1
ATOM 4619 O O . LEU B 1 219 ? 12.758 4.488 -10.469 1 96.81 219 LEU B O 1
ATOM 4623 N N . ASP B 1 220 ? 14.039 4.562 -8.641 1 97.56 220 ASP B N 1
ATOM 4624 C CA . ASP B 1 220 ? 13.992 3.127 -8.398 1 97.56 220 ASP B CA 1
ATOM 4625 C C . ASP B 1 220 ? 12.758 2.746 -7.586 1 97.56 220 ASP B C 1
ATOM 4627 O O . ASP B 1 220 ? 12.445 3.391 -6.582 1 97.56 220 ASP B O 1
ATOM 4631 N N . PRO B 1 221 ? 12.062 1.722 -7.988 1 98.06 221 PRO B N 1
ATOM 4632 C CA . PRO B 1 221 ? 10.883 1.304 -7.227 1 98.06 221 PRO B CA 1
ATOM 4633 C C . PRO B 1 221 ? 11.242 0.734 -5.855 1 98.06 221 PRO B C 1
ATOM 4635 O O . PRO B 1 221 ? 12.289 0.11 -5.695 1 98.06 221 PRO B O 1
ATOM 4638 N N . ILE B 1 222 ? 10.359 0.999 -4.926 1 97.94 222 ILE B N 1
ATOM 4639 C CA . ILE B 1 222 ? 10.5 0.329 -3.637 1 97.94 222 ILE B CA 1
ATOM 4640 C C . ILE B 1 222 ? 9.75 -1 -3.66 1 97.94 222 ILE B C 1
ATOM 4642 O O . ILE B 1 222 ? 10.18 -1.975 -3.037 1 97.94 222 ILE B O 1
ATOM 4646 N N . LEU B 1 223 ? 8.648 -1.043 -4.355 1 98.12 223 LEU B N 1
ATOM 4647 C CA . LEU B 1 223 ? 7.91 -2.266 -4.645 1 98.12 223 LEU B CA 1
ATOM 4648 C C . LEU B 1 223 ? 8.188 -2.748 -6.062 1 98.12 223 LEU B C 1
ATOM 4650 O O . LEU B 1 223 ? 7.543 -2.301 -7.016 1 98.12 223 LEU B O 1
ATOM 4654 N N . SER B 1 224 ? 9.078 -3.65 -6.172 1 97.12 224 SER B N 1
ATOM 4655 C CA . SER B 1 224 ? 9.422 -4.215 -7.473 1 97.12 224 SER B CA 1
ATOM 4656 C C . SER B 1 224 ? 8.594 -5.461 -7.77 1 97.12 224 SER B C 1
ATOM 4658 O O . SER B 1 224 ? 8.156 -6.152 -6.852 1 97.12 224 SER B O 1
ATOM 4660 N N . GLY B 1 225 ? 8.328 -5.727 -8.992 1 95.81 225 GLY B N 1
ATOM 4661 C CA . GLY B 1 225 ? 7.523 -6.855 -9.438 1 95.81 225 GLY B CA 1
ATOM 4662 C C . GLY B 1 225 ? 7.086 -6.742 -10.883 1 95.81 225 GLY B C 1
ATOM 4663 O O . GLY B 1 225 ? 7.914 -6.547 -11.773 1 95.81 225 GLY B O 1
ATOM 4664 N N . GLY B 1 226 ? 5.766 -6.738 -11.055 1 92.12 226 GLY B N 1
ATOM 4665 C CA . GLY B 1 226 ? 5.195 -6.676 -12.398 1 92.12 226 GLY B CA 1
ATOM 4666 C C . GLY B 1 226 ? 5.316 -5.305 -13.031 1 92.12 226 GLY B C 1
ATOM 4667 O O . GLY B 1 226 ? 6.09 -4.465 -12.562 1 92.12 226 GLY B O 1
ATOM 4668 N N . GLN B 1 227 ? 4.574 -5.098 -14.039 1 89.44 227 GLN B N 1
ATOM 4669 C CA . GLN B 1 227 ? 4.754 -3.924 -14.891 1 89.44 227 GLN B CA 1
ATOM 4670 C C . GLN B 1 227 ? 3.785 -2.811 -14.5 1 89.44 227 GLN B C 1
ATOM 4672 O O . GLN B 1 227 ? 3.734 -1.767 -15.156 1 89.44 227 GLN B O 1
ATOM 4677 N N . GLN B 1 228 ? 3.055 -3.014 -13.484 1 91.06 228 GLN B N 1
ATOM 4678 C CA . GLN B 1 228 ? 2.031 -2.051 -13.094 1 91.06 228 GLN B CA 1
ATOM 4679 C C . GLN B 1 228 ? 2.639 -0.678 -12.82 1 91.06 228 GLN B C 1
ATOM 4681 O O . GLN B 1 228 ? 3.818 -0.573 -12.477 1 91.06 228 GLN B O 1
ATOM 4686 N N . GLU B 1 229 ? 1.841 0.416 -13 1 95.31 229 GLU B N 1
ATOM 4687 C CA . GLU B 1 229 ? 2.197 1.797 -12.688 1 95.31 229 GLU B CA 1
ATOM 4688 C C . GLU B 1 229 ? 3.562 2.158 -13.266 1 95.31 229 GLU B C 1
ATOM 4690 O O . GLU B 1 229 ? 4.43 2.664 -12.555 1 95.31 229 GLU B O 1
ATOM 4695 N N . LEU B 1 230 ? 3.812 1.751 -14.477 1 91.94 230 LEU B N 1
ATOM 4696 C CA . LEU B 1 230 ? 5.008 2.094 -15.242 1 91.94 230 LEU B CA 1
ATOM 4697 C C . LEU B 1 230 ? 6.258 1.525 -14.578 1 91.94 230 LEU B C 1
ATOM 4699 O O . LEU B 1 230 ? 7.336 2.115 -14.68 1 91.94 230 LEU B O 1
ATOM 4703 N N . LYS B 1 231 ? 6.07 0.452 -13.719 1 93.44 231 LYS B N 1
ATOM 4704 C CA . LYS B 1 231 ? 7.125 -0.291 -13.039 1 93.44 231 LYS B CA 1
ATOM 4705 C C . LYS B 1 231 ? 7.676 0.496 -11.852 1 93.44 231 LYS B C 1
ATOM 4707 O O . LYS B 1 231 ? 8.648 0.076 -11.219 1 93.44 231 LYS B O 1
ATOM 4712 N N . TYR B 1 232 ? 6.988 1.641 -11.531 1 96.25 232 TYR B N 1
ATOM 4713 C CA . TYR B 1 232 ? 7.391 2.406 -10.359 1 96.25 232 TYR B CA 1
ATOM 4714 C C . TYR B 1 232 ? 6.762 1.832 -9.094 1 96.25 232 TYR B C 1
ATOM 4716 O O . TYR B 1 232 ? 7.297 2 -7.996 1 96.25 232 TYR B O 1
ATOM 4724 N N . ARG B 1 233 ? 5.652 1.268 -9.297 1 97.5 233 ARG B N 1
ATOM 4725 C CA . ARG B 1 233 ? 4.91 0.695 -8.18 1 97.5 233 ARG B CA 1
ATOM 4726 C C . ARG B 1 233 ? 4.184 -0.579 -8.602 1 97.5 233 ARG B C 1
ATOM 4728 O O . ARG B 1 233 ? 2.99 -0.549 -8.898 1 97.5 233 ARG B O 1
ATOM 4735 N N . SER B 1 234 ? 4.816 -1.716 -8.43 1 96.88 234 SER B N 1
ATOM 4736 C CA . SER B 1 234 ? 4.266 -2.994 -8.867 1 96.88 234 SER B CA 1
ATOM 4737 C C . SER B 1 234 ? 3.176 -3.482 -7.918 1 96.88 234 SER B C 1
ATOM 4739 O O . SER B 1 234 ? 3.068 -2.998 -6.789 1 96.88 234 SER B O 1
ATOM 4741 N N . GLY B 1 235 ? 2.381 -4.469 -8.414 1 96.19 235 GLY B N 1
ATOM 4742 C CA . GLY B 1 235 ? 1.249 -5.027 -7.691 1 96.19 235 GLY B CA 1
ATOM 4743 C C . GLY B 1 235 ? -0.087 -4.688 -8.328 1 96.19 235 GLY B C 1
ATOM 4744 O O . GLY B 1 235 ? -0.277 -3.576 -8.828 1 96.19 235 GLY B O 1
ATOM 4745 N N . THR B 1 236 ? -0.989 -5.602 -8.227 1 96.06 236 THR B N 1
ATOM 4746 C CA . THR B 1 236 ? -2.311 -5.375 -8.797 1 96.06 236 THR B CA 1
ATOM 4747 C C . THR B 1 236 ? -2.896 -4.059 -8.305 1 96.06 236 THR B C 1
ATOM 4749 O O . THR B 1 236 ? -2.908 -3.791 -7.098 1 96.06 236 THR B O 1
ATOM 4752 N N . GLU B 1 237 ? -3.309 -3.236 -9.242 1 97.88 237 GLU B N 1
ATOM 4753 C CA . GLU B 1 237 ? -3.838 -1.919 -8.898 1 97.88 237 GLU B CA 1
ATOM 4754 C C . GLU B 1 237 ? -5.129 -2.033 -8.102 1 97.88 237 GLU B C 1
ATOM 4756 O O . GLU B 1 237 ? -5.988 -2.863 -8.406 1 97.88 237 GLU B O 1
ATOM 4761 N N . ASN B 1 238 ? -5.211 -1.285 -7.051 1 98.56 238 ASN B N 1
ATOM 4762 C CA . ASN B 1 238 ? -6.441 -1.143 -6.277 1 98.56 238 ASN B CA 1
ATOM 4763 C C . ASN B 1 238 ? -7.465 -0.278 -7.008 1 98.56 238 ASN B C 1
ATOM 4765 O O . ASN B 1 238 ? -7.793 0.821 -6.559 1 98.56 238 ASN B O 1
ATOM 4769 N N . LEU B 1 239 ? -8.016 -0.802 -8.094 1 98.81 239 LEU B N 1
ATOM 4770 C CA . LEU B 1 239 ? -8.844 -0.038 -9.016 1 98.81 239 LEU B CA 1
ATOM 4771 C C . LEU B 1 239 ? -10.039 0.573 -8.289 1 98.81 239 LEU B C 1
ATOM 4773 O O . LEU B 1 239 ? -10.352 1.752 -8.477 1 98.81 239 LEU B O 1
ATOM 4777 N N . PRO B 1 240 ? -10.82 -0.221 -7.426 1 98.88 240 PRO B N 1
ATOM 4778 C CA . PRO B 1 240 ? -11.922 0.426 -6.715 1 98.88 240 PRO B CA 1
ATOM 4779 C C . PRO B 1 240 ? -11.469 1.623 -5.883 1 98.88 240 PRO B C 1
ATOM 4781 O O . PRO B 1 240 ? -12.133 2.662 -5.875 1 98.88 240 PRO B O 1
ATOM 4784 N N . GLY B 1 241 ? -10.336 1.487 -5.191 1 98.88 241 GLY B N 1
ATOM 4785 C CA . GLY B 1 241 ? -9.797 2.596 -4.422 1 98.88 241 GLY B CA 1
ATOM 4786 C C . GLY B 1 241 ? -9.391 3.777 -5.281 1 98.88 241 GLY B C 1
ATOM 4787 O O . GLY B 1 241 ? -9.648 4.93 -4.926 1 98.88 241 GLY B O 1
ATOM 4788 N N . ILE B 1 242 ? -8.758 3.486 -6.414 1 98.94 242 ILE B N 1
ATOM 4789 C CA . ILE B 1 242 ? -8.281 4.512 -7.34 1 98.94 242 ILE B CA 1
ATOM 4790 C C . ILE B 1 242 ? -9.469 5.32 -7.863 1 98.94 242 ILE B C 1
ATOM 4792 O O . ILE B 1 242 ? -9.453 6.551 -7.832 1 98.94 242 ILE B O 1
ATOM 4796 N N . VAL B 1 243 ? -10.492 4.637 -8.281 1 98.94 243 VAL B N 1
ATOM 4797 C CA . VAL B 1 243 ? -11.672 5.297 -8.836 1 98.94 243 VAL B CA 1
ATOM 4798 C C . VAL B 1 243 ? -12.336 6.141 -7.75 1 98.94 243 VAL B C 1
ATOM 4800 O O . VAL B 1 243 ? -12.734 7.281 -7.996 1 98.94 243 VAL B O 1
ATOM 4803 N N . ALA B 1 244 ? -12.453 5.59 -6.578 1 98.94 244 ALA B N 1
ATOM 4804 C CA . ALA B 1 244 ? -13.039 6.328 -5.461 1 98.94 244 ALA B CA 1
ATOM 4805 C C . ALA B 1 244 ? -12.227 7.578 -5.145 1 98.94 244 ALA B C 1
ATOM 4807 O O . ALA B 1 244 ? -12.789 8.641 -4.879 1 98.94 244 ALA B O 1
ATOM 4808 N N . MET B 1 245 ? -10.93 7.465 -5.145 1 98.88 245 MET B N 1
ATOM 4809 C CA . MET B 1 245 ? -10.055 8.586 -4.812 1 98.88 245 MET B CA 1
ATOM 4810 C C . MET B 1 245 ? -10.188 9.703 -5.848 1 98.88 245 MET B C 1
ATOM 4812 O O . MET B 1 245 ? -10.266 10.875 -5.496 1 98.88 245 MET B O 1
ATOM 4816 N N . VAL B 1 246 ? -10.188 9.312 -7.105 1 98.94 246 VAL B N 1
ATOM 4817 C CA . VAL B 1 246 ? -10.273 10.305 -8.172 1 98.94 246 VAL B CA 1
ATOM 4818 C C . VAL B 1 246 ? -11.633 11 -8.117 1 98.94 246 VAL B C 1
ATOM 4820 O O . VAL B 1 246 ? -11.719 12.211 -8.336 1 98.94 246 VAL B O 1
ATOM 4823 N N . LYS B 1 247 ? -12.703 10.227 -7.789 1 98.88 247 LYS B N 1
ATOM 4824 C CA . LYS B 1 247 ? -14.023 10.828 -7.578 1 98.88 247 LYS B CA 1
ATOM 4825 C C . LYS B 1 247 ? -13.984 11.844 -6.438 1 98.88 247 LYS B C 1
ATOM 4827 O O . LYS B 1 247 ? -14.508 12.953 -6.57 1 98.88 247 LYS B O 1
ATOM 4832 N N . ALA B 1 248 ? -13.375 11.5 -5.379 1 98.88 248 ALA B N 1
ATOM 4833 C CA . ALA B 1 248 ? -13.266 12.391 -4.223 1 98.88 248 ALA B CA 1
ATOM 4834 C C . ALA B 1 248 ? -12.453 13.633 -4.566 1 98.88 248 ALA B C 1
ATOM 4836 O O . ALA B 1 248 ? -12.805 14.75 -4.16 1 98.88 248 ALA B O 1
ATOM 4837 N N . LEU B 1 249 ? -11.352 13.43 -5.289 1 98.88 249 LEU B N 1
ATOM 4838 C CA . LEU B 1 249 ? -10.508 14.547 -5.684 1 98.88 249 LEU B CA 1
ATOM 4839 C C . LEU B 1 249 ? -11.289 15.539 -6.543 1 98.88 249 LEU B C 1
ATOM 4841 O O . LEU B 1 249 ? -11.195 16.75 -6.34 1 98.88 249 LEU B O 1
ATOM 4845 N N . ARG B 1 250 ? -12.008 15.008 -7.477 1 98.75 250 ARG B N 1
ATOM 4846 C CA . ARG B 1 250 ? -12.836 15.852 -8.328 1 98.75 250 ARG B CA 1
ATOM 4847 C C . ARG B 1 250 ? -13.82 16.656 -7.5 1 98.75 250 ARG B C 1
ATOM 4849 O O . ARG B 1 250 ? -13.953 17.875 -7.691 1 98.75 250 ARG B O 1
ATOM 4856 N N . MET B 1 251 ? -14.492 16.016 -6.574 1 98.56 251 MET B N 1
ATOM 4857 C CA . MET B 1 251 ? -15.469 16.688 -5.719 1 98.56 251 MET B CA 1
ATOM 4858 C C . MET B 1 251 ? -14.805 17.734 -4.832 1 98.56 251 MET B C 1
ATOM 4860 O O . MET B 1 251 ? -15.375 18.797 -4.586 1 98.56 251 MET B O 1
ATOM 4864 N N . THR B 1 252 ? -13.633 17.438 -4.363 1 98.19 252 THR B N 1
ATOM 4865 C CA . THR B 1 252 ? -12.867 18.344 -3.512 1 98.19 252 THR B CA 1
ATOM 4866 C C . THR B 1 252 ? -12.445 19.594 -4.285 1 98.19 252 THR B C 1
ATOM 4868 O O . THR B 1 252 ? -12.453 20.688 -3.74 1 98.19 252 THR B O 1
ATOM 4871 N N . MET B 1 253 ? -12.125 19.406 -5.543 1 97.69 253 MET B N 1
ATOM 4872 C CA . MET B 1 253 ? -11.617 20.5 -6.363 1 97.69 253 MET B CA 1
ATOM 4873 C C . MET B 1 253 ? -12.758 21.359 -6.91 1 97.69 253 MET B C 1
ATOM 4875 O O . MET B 1 253 ? -12.539 22.484 -7.34 1 97.69 253 MET B O 1
ATOM 4879 N N . GLU B 1 254 ? -13.938 20.797 -6.84 1 96 254 GLU B N 1
ATOM 4880 C CA . GLU B 1 254 ? -15.109 21.562 -7.25 1 96 254 GLU B CA 1
ATOM 4881 C C . GLU B 1 254 ? -15.391 22.703 -6.27 1 96 254 GLU B C 1
ATOM 4883 O O . GLU B 1 254 ? -15.453 22.484 -5.059 1 96 254 GLU B O 1
ATOM 4888 N N . GLN B 1 255 ? -15.5 23.922 -6.715 1 93.81 255 GLN B N 1
ATOM 4889 C CA . GLN B 1 255 ? -15.758 25.109 -5.906 1 93.81 255 GLN B CA 1
ATOM 4890 C C . GLN B 1 255 ? -14.711 25.266 -4.805 1 93.81 255 GLN B C 1
ATOM 4892 O O . GLN B 1 255 ? -15.055 25.562 -3.658 1 93.81 255 GLN B O 1
ATOM 4897 N N . VAL B 1 256 ? -13.5 24.969 -5.172 1 97 256 VAL B N 1
ATOM 4898 C CA . VAL B 1 256 ? -12.422 24.922 -4.191 1 97 256 VAL B CA 1
ATOM 4899 C C . VAL B 1 256 ? -12.203 26.297 -3.594 1 97 256 VAL B C 1
ATOM 4901 O O . VAL B 1 256 ? -11.914 26.438 -2.402 1 97 256 VAL B O 1
ATOM 4904 N N . LYS B 1 257 ? -12.398 27.391 -4.348 1 96.88 257 LYS B N 1
ATOM 4905 C CA . LYS B 1 257 ? -12.203 28.75 -3.848 1 96.88 257 LYS B CA 1
ATOM 4906 C C . LYS B 1 257 ? -13.211 29.078 -2.746 1 96.88 257 LYS B C 1
ATOM 4908 O O . LYS B 1 257 ? -12.844 29.641 -1.715 1 96.88 257 LYS B O 1
ATOM 4913 N N . GLU B 1 258 ? -14.445 28.688 -2.994 1 97.75 258 GLU B N 1
ATOM 4914 C CA . GLU B 1 258 ? -15.492 28.906 -2.002 1 97.75 258 GLU B CA 1
ATOM 4915 C C . GLU B 1 258 ? -15.25 28.094 -0.741 1 97.75 258 GLU B C 1
ATOM 4917 O O . GLU B 1 258 ? -15.445 28.578 0.374 1 97.75 258 GLU B O 1
ATOM 4922 N N . LYS B 1 259 ? -14.852 26.875 -0.935 1 98 259 LYS B N 1
ATOM 4923 C CA . LYS B 1 259 ? -14.562 26 0.196 1 98 259 LYS B CA 1
ATOM 4924 C C . LYS B 1 259 ? -13.414 26.547 1.037 1 98 259 LYS B C 1
ATOM 4926 O O . LYS B 1 259 ? -13.477 26.516 2.268 1 98 259 LYS B O 1
ATOM 4931 N N . VAL B 1 260 ? -12.398 27.031 0.388 1 98.19 260 VAL B N 1
ATOM 4932 C CA . VAL B 1 260 ? -11.234 27.578 1.073 1 98.19 260 VAL B CA 1
ATOM 4933 C C . VAL B 1 260 ? -11.625 28.859 1.824 1 98.19 260 VAL B C 1
ATOM 4935 O O . VAL B 1 260 ? -11.219 29.062 2.969 1 98.19 260 VAL B O 1
ATOM 4938 N N . ALA B 1 261 ? -12.398 29.703 1.209 1 98.25 261 ALA B N 1
ATOM 4939 C CA . ALA B 1 261 ? -12.875 30.906 1.862 1 98.25 261 ALA B CA 1
ATOM 4940 C C . ALA B 1 261 ? -13.695 30.578 3.107 1 98.25 261 ALA B C 1
ATOM 4942 O O . ALA B 1 261 ? -13.586 31.266 4.129 1 98.25 261 ALA B O 1
ATOM 4943 N N . HIS B 1 262 ? -14.547 29.562 2.949 1 98.56 262 HIS B N 1
ATOM 4944 C CA . HIS B 1 262 ? -15.344 29.094 4.078 1 98.56 262 HIS B CA 1
ATOM 4945 C C . HIS B 1 262 ? -14.453 28.641 5.23 1 98.56 262 HIS B C 1
ATOM 4947 O O . HIS B 1 262 ? -14.672 29.031 6.379 1 98.56 262 HIS B O 1
ATOM 4953 N N . LEU B 1 263 ? -13.438 27.859 4.938 1 98.75 263 LEU B N 1
ATOM 4954 C CA . LEU B 1 263 ? -12.492 27.406 5.945 1 98.75 263 LEU B CA 1
ATOM 4955 C C . LEU B 1 263 ? -11.789 28.578 6.613 1 98.75 263 LEU B C 1
ATOM 4957 O O . LEU B 1 263 ? -11.586 28.578 7.828 1 98.75 263 LEU B O 1
ATOM 4961 N N . GLN B 1 264 ? -11.406 29.531 5.828 1 98.44 264 GLN B N 1
ATOM 4962 C CA . GLN B 1 264 ? -10.75 30.719 6.355 1 98.44 264 GLN B CA 1
ATOM 4963 C C . GLN B 1 264 ? -11.656 31.453 7.348 1 98.44 264 GLN B C 1
ATOM 4965 O O . GLN B 1 264 ? -11.18 31.953 8.375 1 98.44 264 GLN B O 1
ATOM 4970 N N . SER B 1 265 ? -12.891 31.547 7.027 1 98.62 265 SER B N 1
ATOM 4971 C CA . SER B 1 265 ? -13.836 32.219 7.91 1 98.62 265 SER B CA 1
ATOM 4972 C C . SER B 1 265 ? -13.969 31.484 9.242 1 98.62 265 SER B C 1
ATOM 4974 O O . SER B 1 265 ? -14.047 32.125 10.297 1 98.62 265 SER B O 1
ATOM 4976 N N . LEU B 1 266 ? -14.07 30.125 9.164 1 98.81 266 LEU B N 1
ATOM 4977 C CA . LEU B 1 266 ? -14.156 29.328 10.383 1 98.81 266 LEU B CA 1
ATOM 4978 C C . LEU B 1 266 ? -12.891 29.484 11.219 1 98.81 266 LEU B C 1
ATOM 4980 O O . LEU B 1 266 ? -12.969 29.656 12.438 1 98.81 266 LEU B O 1
ATOM 4984 N N . GLN B 1 267 ? -11.727 29.422 10.586 1 98.75 267 GLN B N 1
ATOM 4985 C CA . GLN B 1 267 ? -10.453 29.562 11.281 1 98.75 267 GLN B CA 1
ATOM 4986 C C . GLN B 1 267 ? -10.336 30.938 11.93 1 98.75 267 GLN B C 1
ATOM 4988 O O . GLN B 1 267 ? -9.867 31.047 13.07 1 98.75 267 GLN B O 1
ATOM 4993 N N . ALA B 1 268 ? -10.766 32 11.219 1 98.31 268 ALA B N 1
ATOM 4994 C CA . ALA B 1 268 ? -10.711 33.375 11.734 1 98.31 268 ALA B CA 1
ATOM 4995 C C . ALA B 1 268 ? -11.555 33.5 13 1 98.31 268 ALA B C 1
ATOM 4997 O O . ALA B 1 268 ? -11.164 34.188 13.945 1 98.31 268 ALA B O 1
ATOM 4998 N N . GLU B 1 269 ? -12.703 32.906 12.961 1 98.62 269 GLU B N 1
ATOM 4999 C CA . GLU B 1 269 ? -13.57 32.938 14.133 1 98.62 269 GLU B CA 1
ATOM 5000 C C . GLU B 1 269 ? -12.906 32.25 15.328 1 98.62 269 GLU B C 1
ATOM 5002 O O . GLU B 1 269 ? -12.938 32.781 16.438 1 98.62 269 GLU B O 1
ATOM 5007 N N . LEU B 1 270 ? -12.297 31.109 15.109 1 98.75 270 LEU B N 1
ATOM 5008 C CA . LEU B 1 270 ? -11.602 30.406 16.172 1 98.75 270 LEU B CA 1
ATOM 5009 C C . LEU B 1 270 ? -10.445 31.234 16.719 1 98.75 270 LEU B C 1
ATOM 5011 O O . LEU B 1 270 ? -10.227 31.266 17.938 1 98.75 270 LEU B O 1
ATOM 5015 N N . VAL B 1 271 ? -9.703 31.828 15.812 1 98.5 271 VAL B N 1
ATOM 5016 C CA . VAL B 1 271 ? -8.562 32.656 16.203 1 98.5 271 VAL B CA 1
ATOM 5017 C C . VAL B 1 271 ? -9.039 33.812 17.062 1 98.5 271 VAL B C 1
ATOM 5019 O O . VAL B 1 271 ? -8.438 34.094 18.109 1 98.5 271 VAL B O 1
ATOM 5022 N N . SER B 1 272 ? -10.07 34.469 16.641 1 98.12 272 SER B N 1
ATOM 5023 C CA . SER B 1 272 ? -10.633 35.562 17.422 1 98.12 272 SER B CA 1
ATOM 5024 C C . SER B 1 272 ? -11.039 35.125 18.812 1 98.12 272 SER B C 1
ATOM 5026 O O . SER B 1 272 ? -10.766 35.812 19.797 1 98.12 272 SER B O 1
ATOM 5028 N N . PHE B 1 273 ? -11.641 34.031 18.906 1 98.19 273 PHE B N 1
ATOM 5029 C CA . PHE B 1 273 ? -12.102 33.438 20.156 1 98.19 273 PHE B CA 1
ATOM 5030 C C . PHE B 1 273 ? -10.922 33.156 21.094 1 98.19 273 PHE B C 1
ATOM 5032 O O . PHE B 1 273 ? -10.93 33.562 22.25 1 98.19 273 PHE B O 1
ATOM 5039 N N . PHE B 1 274 ? -9.867 32.5 20.562 1 97.94 274 PHE B N 1
ATOM 5040 C CA . PHE B 1 274 ? -8.758 32.062 21.391 1 97.94 274 PHE B CA 1
ATOM 5041 C C . PHE B 1 274 ? -7.902 33.25 21.812 1 97.94 274 PHE B C 1
ATOM 5043 O O . PHE B 1 274 ? -7.266 33.25 22.859 1 97.94 274 PHE B O 1
ATOM 5050 N N . LYS B 1 275 ? -7.852 34.312 21.031 1 96.31 275 LYS B N 1
ATOM 5051 C CA . LYS B 1 275 ? -7.098 35.5 21.359 1 96.31 275 LYS B CA 1
ATOM 5052 C C . LYS B 1 275 ? -7.652 36.188 22.609 1 96.31 275 LYS B C 1
ATOM 5054 O O . LYS B 1 275 ? -6.926 36.875 23.312 1 96.31 275 LYS B O 1
ATOM 5059 N N . GLU B 1 276 ? -8.859 35.906 22.891 1 94.81 276 GLU B N 1
ATOM 5060 C CA . GLU B 1 276 ? -9.516 36.531 24.047 1 94.81 276 GLU B CA 1
ATOM 5061 C C . GLU B 1 276 ? -9.281 35.719 25.312 1 94.81 276 GLU B C 1
ATOM 5063 O O . GLU B 1 276 ? -9.609 36.188 26.422 1 94.81 276 GLU B O 1
ATOM 5068 N N . MET B 1 277 ? -8.688 34.625 25.156 1 93.06 277 MET B N 1
ATOM 5069 C CA . MET B 1 277 ? -8.453 33.75 26.297 1 93.06 277 MET B CA 1
ATOM 5070 C C . MET B 1 277 ? -7.039 33.938 26.844 1 93.06 277 MET B C 1
ATOM 5072 O O . MET B 1 277 ? -6.07 33.812 26.094 1 93.06 277 MET B O 1
ATOM 5076 N N . GLU B 1 278 ? -6.828 34.188 28.062 1 87.69 278 GLU B N 1
ATOM 5077 C CA . GLU B 1 278 ? -5.543 34.5 28.672 1 87.69 278 GLU B CA 1
ATOM 5078 C C . GLU B 1 278 ? -4.645 33.25 28.734 1 87.69 278 GLU B C 1
ATOM 5080 O O . GLU B 1 278 ? -3.432 33.344 28.547 1 87.69 278 GLU B O 1
ATOM 5085 N N . ASP B 1 279 ? -5.086 32.094 28.875 1 88.25 279 ASP B N 1
ATOM 5086 C CA . ASP B 1 279 ? -4.277 30.891 29.109 1 88.25 279 ASP B CA 1
ATOM 5087 C C . ASP B 1 279 ? -4.102 30.078 27.828 1 88.25 279 ASP B C 1
ATOM 5089 O O . ASP B 1 279 ? -3.752 28.891 27.875 1 88.25 279 ASP B O 1
ATOM 5093 N N . VAL B 1 280 ? -4.375 30.781 26.734 1 95.69 280 VAL B N 1
ATOM 5094 C CA . VAL B 1 280 ? -4.273 30.062 25.484 1 95.69 280 VAL B CA 1
ATOM 5095 C C . VAL B 1 280 ? -3.248 30.734 24.578 1 95.69 280 VAL B C 1
ATOM 5097 O O . VAL B 1 280 ? -3.207 31.969 24.484 1 95.69 280 VAL B O 1
ATOM 5100 N N . THR B 1 281 ? -2.348 29.969 24.047 1 96.12 281 THR B N 1
ATOM 5101 C CA . THR B 1 281 ? -1.386 30.438 23.062 1 96.12 281 THR B CA 1
ATOM 5102 C C . THR B 1 281 ? -1.698 29.859 21.688 1 96.12 281 THR B C 1
ATOM 5104 O O . THR B 1 281 ? -1.89 28.641 21.547 1 96.12 281 THR B O 1
ATOM 5107 N N . ILE B 1 282 ? -1.804 30.672 20.703 1 97.88 282 ILE B N 1
ATOM 5108 C CA . ILE B 1 282 ? -1.946 30.203 19.328 1 97.88 282 ILE B CA 1
ATOM 5109 C C . ILE B 1 282 ? -0.567 29.984 18.719 1 97.88 282 ILE B C 1
ATOM 5111 O O . ILE B 1 282 ? 0.215 30.922 18.562 1 97.88 282 ILE B O 1
ATOM 5115 N N . ASN B 1 283 ? -0.236 28.766 18.375 1 97.19 283 ASN B N 1
ATOM 5116 C CA . ASN B 1 283 ? 1.073 28.422 17.828 1 97.19 283 ASN B CA 1
ATOM 5117 C C . ASN B 1 283 ? 1.117 28.609 16.312 1 97.19 283 ASN B C 1
ATOM 5119 O O . ASN B 1 283 ? 2.193 28.781 15.742 1 97.19 283 ASN B O 1
ATOM 5123 N N . THR B 1 284 ? -0.048 28.547 15.648 1 97.5 284 THR B N 1
ATOM 5124 C CA . THR B 1 284 ? -0.153 28.75 14.211 1 97.5 284 THR B CA 1
ATOM 5125 C C . THR B 1 284 ? 0.039 30.234 13.867 1 97.5 284 THR B C 1
ATOM 5127 O O . THR B 1 284 ? -0.647 31.094 14.414 1 97.5 284 THR B O 1
ATOM 5130 N N . SER B 1 285 ? 1.001 30.453 12.984 1 96.75 285 SER B N 1
ATOM 5131 C CA . SER B 1 285 ? 1.146 31.812 12.445 1 96.75 285 SER B CA 1
ATOM 5132 C C . SER B 1 285 ? 0.18 32.062 11.289 1 96.75 285 SER B C 1
ATOM 5134 O O . SER B 1 285 ? 0.457 31.672 10.156 1 96.75 285 SER B O 1
ATOM 5136 N N . LEU B 1 286 ? -0.794 32.812 11.508 1 95.44 286 LEU B N 1
ATOM 5137 C CA . LEU B 1 286 ? -1.942 32.938 10.609 1 95.44 286 LEU B CA 1
ATOM 5138 C C . LEU B 1 286 ? -1.52 33.469 9.25 1 95.44 286 LEU B C 1
ATOM 5140 O O . LEU B 1 286 ? -2.07 33.062 8.219 1 95.44 286 LEU B O 1
ATOM 5144 N N . ALA B 1 287 ? -0.552 34.312 9.203 1 95.44 287 ALA B N 1
ATOM 5145 C CA . ALA B 1 287 ? -0.099 34.906 7.957 1 95.44 287 ALA B CA 1
ATOM 5146 C C . ALA B 1 287 ? 0.501 33.875 7.023 1 95.44 287 ALA B C 1
ATOM 5148 O O . ALA B 1 287 ? 0.582 34.094 5.812 1 95.44 287 ALA B O 1
ATOM 5149 N N . TYR B 1 288 ? 0.882 32.719 7.562 1 96.56 288 TYR B N 1
ATOM 5150 C CA . TYR B 1 288 ? 1.559 31.672 6.801 1 96.56 288 TYR B CA 1
ATOM 5151 C C . TYR B 1 288 ? 0.8 30.344 6.891 1 96.56 288 TYR B C 1
ATOM 5153 O O . TYR B 1 288 ? 1.368 29.281 6.648 1 96.56 288 TYR B O 1
ATOM 5161 N N . ALA B 1 289 ? -0.442 30.453 7.23 1 97 289 ALA B N 1
ATOM 5162 C CA . ALA B 1 289 ? -1.103 29.219 7.633 1 97 289 ALA B CA 1
ATOM 5163 C C . ALA B 1 289 ? -2.137 28.781 6.598 1 97 289 ALA B C 1
ATOM 5165 O O . ALA B 1 289 ? -2.809 29.625 5.996 1 97 289 ALA B O 1
ATOM 5166 N N . ALA B 1 290 ? -2.223 27.469 6.402 1 98.69 290 ALA B N 1
ATOM 5167 C CA . ALA B 1 290 ? -3.338 26.875 5.66 1 98.69 290 ALA B CA 1
ATOM 5168 C C . ALA B 1 290 ? -4.664 27.141 6.363 1 98.69 290 ALA B C 1
ATOM 5170 O O . ALA B 1 290 ? -4.707 27.297 7.586 1 98.69 290 ALA B O 1
ATOM 5171 N N . PRO B 1 291 ? -5.719 27.219 5.672 1 98.69 291 PRO B N 1
ATOM 5172 C CA . PRO B 1 291 ? -6.996 27.672 6.23 1 98.69 291 PRO B CA 1
ATOM 5173 C C . PRO B 1 291 ? -7.652 26.625 7.129 1 98.69 291 PRO B C 1
ATOM 5175 O O . PRO B 1 291 ? -8.609 26.938 7.844 1 98.69 291 PRO B O 1
ATOM 5178 N N . HIS B 1 292 ? -7.164 25.359 7.129 1 98.62 292 HIS B N 1
ATOM 5179 C CA . HIS B 1 292 ? -7.945 24.312 7.762 1 98.62 292 HIS B CA 1
ATOM 5180 C C . HIS B 1 292 ? -7.277 23.812 9.039 1 98.62 292 HIS B C 1
ATOM 5182 O O . HIS B 1 292 ? -7.793 22.922 9.711 1 98.62 292 HIS B O 1
ATOM 5188 N N . ILE B 1 293 ? -6.117 24.359 9.383 1 98.56 293 ILE B N 1
ATOM 5189 C CA . ILE B 1 293 ? -5.41 23.859 10.562 1 98.56 293 ILE B CA 1
ATOM 5190 C C . ILE B 1 293 ? -5.148 25.016 11.531 1 98.56 293 ILE B C 1
ATOM 5192 O O . ILE B 1 293 ? -4.734 26.094 11.125 1 98.56 293 ILE B O 1
ATOM 5196 N N . LEU B 1 294 ? -5.414 24.812 12.766 1 98.5 294 LEU B N 1
ATOM 5197 C CA . LEU B 1 294 ? -5.086 25.719 13.859 1 98.5 294 LEU B CA 1
ATOM 5198 C C . LEU B 1 294 ? -4.496 24.953 15.039 1 98.5 294 LEU B C 1
ATOM 5200 O O . LEU B 1 294 ? -5.109 24 15.539 1 98.5 294 LEU B O 1
ATOM 5204 N N . ASN B 1 295 ? -3.311 25.297 15.43 1 98.19 295 ASN B N 1
ATOM 5205 C CA . ASN B 1 295 ? -2.637 24.719 16.594 1 98.19 295 ASN B CA 1
ATOM 5206 C C . ASN B 1 295 ? -2.648 25.672 17.781 1 98.19 295 ASN B C 1
ATOM 5208 O O . ASN B 1 295 ? -2.213 26.812 17.672 1 98.19 295 ASN B O 1
ATOM 5212 N N . VAL B 1 296 ? -3.156 25.234 18.891 1 97.81 296 VAL B N 1
ATOM 5213 C CA . VAL B 1 296 ? -3.256 26.078 20.078 1 97.81 296 VAL B CA 1
ATOM 5214 C C . VAL B 1 296 ? -2.779 25.297 21.312 1 97.81 296 VAL B C 1
ATOM 5216 O O . VAL B 1 296 ? -2.777 24.062 21.312 1 97.81 296 VAL B O 1
ATOM 5219 N N . SER B 1 297 ? -2.312 26.016 22.312 1 96.75 297 SER B N 1
ATOM 5220 C CA . SER B 1 297 ? -1.875 25.422 23.578 1 96.75 297 SER B CA 1
ATOM 5221 C C . SER B 1 297 ? -2.682 25.953 24.75 1 96.75 297 SER B C 1
ATOM 5223 O O . SER B 1 297 ? -2.76 27.172 24.953 1 96.75 297 SER B O 1
ATOM 5225 N N . PHE B 1 298 ? -3.316 25.078 25.438 1 96 298 PHE B N 1
ATOM 5226 C CA . PHE B 1 298 ? -3.846 25.406 26.75 1 96 298 PHE B CA 1
ATOM 5227 C C . PHE B 1 298 ? -2.777 25.234 27.828 1 96 298 PHE B C 1
ATOM 5229 O O . PHE B 1 298 ? -2.746 24.203 28.516 1 96 298 PHE B O 1
ATOM 5236 N N . VAL B 1 299 ? -2.027 26.266 27.969 1 94.94 299 VAL B N 1
ATOM 5237 C CA . VAL B 1 299 ? -0.783 26.172 28.734 1 94.94 299 VAL B CA 1
ATOM 5238 C C . VAL B 1 299 ? -1.076 25.703 30.156 1 94.94 299 VAL B C 1
ATOM 5240 O O . VAL B 1 299 ? -1.938 26.266 30.828 1 94.94 299 VAL B O 1
ATOM 5243 N N . GLY B 1 300 ? -0.332 24.656 30.547 1 92.88 300 GLY B N 1
ATOM 5244 C CA . GLY B 1 300 ? -0.487 24.125 31.891 1 92.88 300 GLY B CA 1
ATOM 5245 C C . GLY B 1 300 ? -1.349 22.875 31.938 1 92.88 300 GLY B C 1
ATOM 5246 O O . GLY B 1 300 ? -1.337 22.156 32.938 1 92.88 300 GLY B O 1
ATOM 5247 N N . LEU B 1 301 ? -2.068 22.609 30.922 1 94.19 301 LEU B N 1
ATOM 5248 C CA . LEU B 1 301 ? -2.902 21.422 30.859 1 94.19 301 LEU B CA 1
ATOM 5249 C C . LEU B 1 301 ? -2.26 20.359 29.969 1 94.19 301 LEU B C 1
ATOM 5251 O O . LEU B 1 301 ? -1.667 20.688 28.938 1 94.19 301 LEU B O 1
ATOM 5255 N N . LYS B 1 302 ? -2.359 19.125 30.391 1 92.44 302 LYS B N 1
ATOM 5256 C CA . LYS B 1 302 ? -1.954 18.047 29.5 1 92.44 302 LYS B CA 1
ATOM 5257 C C . LYS B 1 302 ? -2.885 17.938 28.297 1 92.44 302 LYS B C 1
ATOM 5259 O O . LYS B 1 302 ? -4.109 17.938 28.453 1 92.44 302 LYS B O 1
ATOM 5264 N N . PRO B 1 303 ? -2.305 17.875 27.156 1 93.81 303 PRO B N 1
ATOM 5265 C CA . PRO B 1 303 ? -3.141 17.844 25.953 1 93.81 303 PRO B CA 1
ATOM 5266 C C . PRO B 1 303 ? -4.129 16.688 25.938 1 93.81 303 PRO B C 1
ATOM 5268 O O . PRO B 1 303 ? -5.254 16.828 25.453 1 93.81 303 PRO B O 1
ATOM 5271 N N . GLU B 1 304 ? -3.785 15.492 26.422 1 92.94 304 GLU B N 1
ATOM 5272 C CA . GLU B 1 304 ? -4.664 14.328 26.453 1 92.94 304 GLU B CA 1
ATOM 5273 C C . GLU B 1 304 ? -5.898 14.594 27.312 1 92.94 304 GLU B C 1
ATOM 5275 O O . GLU B 1 304 ? -6.992 14.125 27 1 92.94 304 GLU B O 1
ATOM 5280 N N . VAL B 1 305 ? -5.695 15.297 28.359 1 94 305 VAL B N 1
ATOM 5281 C CA . VAL B 1 305 ? -6.801 15.641 29.25 1 94 305 VAL B CA 1
ATOM 5282 C C . VAL B 1 305 ? -7.785 16.547 28.516 1 94 305 VAL B C 1
ATOM 5284 O O . VAL B 1 305 ? -9 16.375 28.625 1 94 305 VAL B O 1
ATOM 5287 N N . VAL B 1 306 ? -7.25 17.516 27.781 1 95.5 306 VAL B N 1
ATOM 5288 C CA . VAL B 1 306 ? -8.078 18.453 27.031 1 95.5 306 VAL B CA 1
ATOM 5289 C C . VAL B 1 306 ? -8.875 17.703 25.969 1 95.5 306 VAL B C 1
ATOM 5291 O O . VAL B 1 306 ? -10.078 17.906 25.828 1 95.5 306 VAL B O 1
ATOM 5294 N N . VAL B 1 307 ? -8.242 16.812 25.203 1 95.75 307 VAL B N 1
ATOM 5295 C CA . VAL B 1 307 ? -8.867 16.031 24.141 1 95.75 307 VAL B CA 1
ATOM 5296 C C . VAL B 1 307 ? -10.008 15.203 24.703 1 95.75 307 VAL B C 1
ATOM 5298 O O . VAL B 1 307 ? -11.102 15.164 24.141 1 95.75 307 VAL B O 1
ATOM 5301 N N . HIS B 1 308 ? -9.82 14.586 25.844 1 94.75 308 HIS B N 1
ATOM 5302 C CA . HIS B 1 308 ? -10.836 13.727 26.453 1 94.75 308 HIS B CA 1
ATOM 5303 C C . HIS B 1 308 ? -11.992 14.555 27 1 94.75 308 HIS B C 1
ATOM 5305 O O . HIS B 1 308 ? -13.148 14.141 26.906 1 94.75 308 HIS B O 1
ATOM 5311 N N . ALA B 1 309 ? -11.672 15.672 27.562 1 95.94 309 ALA B N 1
ATOM 5312 C CA . ALA B 1 309 ? -12.727 16.547 28.078 1 95.94 309 ALA B CA 1
ATOM 5313 C C . ALA B 1 309 ? -13.641 17.016 26.953 1 95.94 309 ALA B C 1
ATOM 5315 O O . ALA B 1 309 ? -14.867 17.062 27.125 1 95.94 309 ALA B O 1
ATOM 5316 N N . LEU B 1 310 ? -13.039 17.359 25.859 1 97.25 310 LEU B N 1
ATOM 5317 C CA . LEU B 1 310 ? -13.812 17.828 24.719 1 97.25 310 LEU B CA 1
ATOM 5318 C C . LEU B 1 310 ? -14.656 16.703 24.125 1 97.25 310 LEU B C 1
ATOM 5320 O O . LEU B 1 310 ? -15.797 16.922 23.703 1 97.25 310 LEU B O 1
ATOM 5324 N N . GLU B 1 311 ? -14.109 15.523 24.062 1 95.88 311 GLU B N 1
ATOM 5325 C CA . GLU B 1 311 ? -14.812 14.391 23.484 1 95.88 311 GLU B CA 1
ATOM 5326 C C . GLU B 1 311 ? -16.078 14.055 24.281 1 95.88 311 GLU B C 1
ATOM 5328 O O . GLU B 1 311 ? -17.062 13.602 23.719 1 95.88 311 GLU B O 1
ATOM 5333 N N . GLU B 1 312 ? -16.031 14.258 25.562 1 96.44 312 GLU B N 1
ATOM 5334 C CA . GLU B 1 312 ? -17.203 14.055 26.406 1 96.44 312 GLU B CA 1
ATOM 5335 C C . GLU B 1 312 ? -18.375 14.922 25.938 1 96.44 312 GLU B C 1
ATOM 5337 O O . GLU B 1 312 ? -19.531 14.602 26.203 1 96.44 312 GLU B O 1
ATOM 5342 N N . HIS B 1 313 ? -18.031 16 25.297 1 97.25 313 HIS B N 1
ATOM 5343 C CA . HIS B 1 313 ? -19.047 16.891 24.781 1 97.25 313 HIS B CA 1
ATOM 5344 C C . HIS B 1 313 ? -19.266 16.688 23.281 1 97.25 313 HIS B C 1
ATOM 5346 O O . HIS B 1 313 ? -19.875 17.531 22.625 1 97.25 313 HIS B O 1
ATOM 5352 N N . GLY B 1 314 ? -18.625 15.656 22.688 1 97.38 314 GLY B N 1
ATOM 5353 C CA . GLY B 1 314 ? -18.844 15.305 21.297 1 97.38 314 GLY B CA 1
ATOM 5354 C C . GLY B 1 314 ? -17.938 16.062 20.344 1 97.38 314 GLY B C 1
ATOM 5355 O O . GLY B 1 314 ? -18.234 16.156 19.141 1 97.38 314 GLY B O 1
ATOM 5356 N N . VAL B 1 315 ? -16.828 16.703 20.859 1 98.38 315 VAL B N 1
ATOM 5357 C CA . VAL B 1 315 ? -15.867 17.406 20.016 1 98.38 315 VAL B CA 1
ATOM 5358 C C . VAL B 1 315 ? -14.586 16.594 19.891 1 98.38 315 VAL B C 1
ATOM 5360 O O . VAL B 1 315 ? -14.008 16.172 20.906 1 98.38 315 VAL B O 1
ATOM 5363 N N . TYR B 1 316 ? -14.148 16.391 18.672 1 97.88 316 TYR B N 1
ATOM 5364 C CA . TYR B 1 316 ? -12.977 15.555 18.422 1 97.88 316 TYR B CA 1
ATOM 5365 C C . TYR B 1 316 ? -11.844 16.375 17.828 1 97.88 316 TYR B C 1
ATOM 5367 O O . TYR B 1 316 ? -11.969 16.906 16.719 1 97.88 316 TYR B O 1
ATOM 5375 N N . VAL B 1 317 ? -10.773 16.5 18.547 1 97.38 317 VAL B N 1
ATOM 5376 C CA . VAL B 1 317 ? -9.547 17.172 18.125 1 97.38 317 VAL B CA 1
ATOM 5377 C C . VAL B 1 317 ? -8.352 16.25 18.344 1 97.38 317 VAL B C 1
ATOM 5379 O O . VAL B 1 317 ? -8.508 15.102 18.766 1 97.38 317 VAL B O 1
ATOM 5382 N N . SER B 1 318 ? -7.184 16.797 17.984 1 95 318 SER B N 1
ATOM 5383 C CA . SER B 1 318 ? -6 15.953 18.125 1 95 318 SER B CA 1
ATOM 5384 C C . SER B 1 318 ? -4.883 16.688 18.875 1 95 318 SER B C 1
ATOM 5386 O O . SER B 1 318 ? -4.93 17.906 19.016 1 95 318 SER B O 1
ATOM 5388 N N . THR B 1 319 ? -4.035 15.938 19.516 1 85.5 319 THR B N 1
ATOM 5389 C CA . THR B 1 319 ? -2.836 16.531 20.094 1 85.5 319 THR B CA 1
ATOM 5390 C C . THR B 1 319 ? -1.773 16.75 19.016 1 85.5 319 THR B C 1
ATOM 5392 O O . THR B 1 319 ? -2.057 17.328 17.969 1 85.5 319 THR B O 1
ATOM 5395 N N . LYS B 1 320 ? -0.598 15.898 19.062 1 68.25 320 LYS B N 1
ATOM 5396 C CA . LYS B 1 320 ? 0.467 15.938 18.078 1 68.25 320 LYS B CA 1
ATOM 5397 C C . LYS B 1 320 ? 0.008 15.328 16.75 1 68.25 320 LYS B C 1
ATOM 5399 O O . LYS B 1 320 ? -1.185 15.344 16.438 1 68.25 320 LYS B O 1
ATOM 5404 N N . SER B 1 321 ? 0.98 15.031 16.078 1 53.69 321 SER B N 1
ATOM 5405 C CA . SER B 1 321 ? 0.623 14.188 14.945 1 53.69 321 SER B CA 1
ATOM 5406 C C . SER B 1 321 ? 0.103 12.836 15.414 1 53.69 321 SER B C 1
ATOM 5408 O O . SER B 1 321 ? 0.541 12.312 16.438 1 53.69 321 SER B O 1
ATOM 5410 N N . ALA B 1 322 ? -1.094 12.461 14.891 1 41.5 322 ALA B N 1
ATOM 5411 C CA . ALA B 1 322 ? -1.699 11.188 15.266 1 41.5 322 ALA B CA 1
ATOM 5412 C C . ALA B 1 322 ? -0.65 10.078 15.328 1 41.5 322 ALA B C 1
ATOM 5414 O O . ALA B 1 322 ? -0.682 9.234 16.219 1 41.5 322 ALA B O 1
ATOM 5415 N N . CYS B 1 323 ? 0.263 10.102 14.539 1 45.88 323 CYS B N 1
ATOM 5416 C CA . CYS B 1 323 ? 1.249 9.039 14.391 1 45.88 323 CYS B CA 1
ATOM 5417 C C . CYS B 1 323 ? 2.248 9.047 15.539 1 45.88 323 CYS B C 1
ATOM 5419 O O . CYS B 1 323 ? 2.98 8.078 15.742 1 45.88 323 CYS B O 1
ATOM 5421 N N . SER B 1 324 ? 2.211 10.234 16.328 1 46.03 324 SER B N 1
ATOM 5422 C CA . SER B 1 324 ? 3.158 10.391 17.438 1 46.03 324 SER B CA 1
ATOM 5423 C C . SER B 1 324 ? 2.436 10.586 18.766 1 46.03 324 SER B C 1
ATOM 5425 O O . SER B 1 324 ? 3.068 10.867 19.781 1 46.03 324 SER B O 1
ATOM 5427 N N . SER B 1 325 ? 1.198 10.547 18.828 1 43.5 325 SER B N 1
ATOM 5428 C CA . SER B 1 325 ? 0.376 10.938 19.969 1 43.5 325 SER B CA 1
ATOM 5429 C C . SER B 1 325 ? 0.624 10.023 21.156 1 43.5 325 SER B C 1
ATOM 5431 O O . SER B 1 325 ? 0.452 10.438 22.312 1 43.5 325 SER B O 1
ATOM 5433 N N . LYS B 1 326 ? 1.121 8.875 20.938 1 53.25 326 LYS B N 1
ATOM 5434 C CA . LYS B 1 326 ? 1.305 7.922 22.031 1 53.25 326 LYS B CA 1
ATOM 5435 C C . LYS B 1 326 ? 2.68 8.078 22.672 1 53.25 326 LYS B C 1
ATOM 5437 O O . LYS B 1 326 ? 2.943 7.516 23.734 1 53.25 326 LYS B O 1
ATOM 5442 N N . ALA B 1 327 ? 3.512 8.875 22.094 1 54.09 327 ALA B N 1
ATOM 5443 C CA . ALA B 1 327 ? 4.84 9.078 22.672 1 54.09 327 ALA B CA 1
ATOM 5444 C C . ALA B 1 327 ? 4.871 10.336 23.547 1 54.09 327 ALA B C 1
ATOM 5446 O O . ALA B 1 327 ? 4.352 11.383 23.156 1 54.09 327 ALA B O 1
ATOM 5447 N N . ASN B 1 328 ? 5.266 10.172 24.672 1 56.44 328 ASN B N 1
ATOM 5448 C CA . ASN B 1 328 ? 5.379 11.258 25.656 1 56.44 328 ASN B CA 1
ATOM 5449 C C . ASN B 1 328 ? 6.449 12.266 25.234 1 56.44 328 ASN B C 1
ATOM 5451 O O . ASN B 1 328 ? 7.262 12.688 26.062 1 56.44 328 ASN B O 1
ATOM 5455 N N . GLU B 1 329 ? 6.438 12.516 23.953 1 72.62 329 GLU B N 1
ATOM 5456 C CA . GLU B 1 329 ? 7.465 13.461 23.531 1 72.62 329 GLU B CA 1
ATOM 5457 C C . GLU B 1 329 ? 6.84 14.711 22.922 1 72.62 329 GLU B C 1
ATOM 5459 O O . GLU B 1 329 ? 5.758 14.648 22.328 1 72.62 329 GLU B O 1
ATOM 5464 N N . VAL B 1 330 ? 7.441 15.781 23.25 1 85.62 330 VAL B N 1
ATOM 5465 C CA . VAL B 1 330 ? 7.043 17.094 22.75 1 85.62 330 VAL B CA 1
ATOM 5466 C C . VAL B 1 330 ? 7.188 17.125 21.234 1 85.62 330 VAL B C 1
ATOM 5468 O O . VAL B 1 330 ? 8.039 16.438 20.672 1 85.62 330 VAL B O 1
ATOM 5471 N N . SER B 1 331 ? 6.309 17.828 20.625 1 90.69 331 SER B N 1
ATOM 5472 C CA . SER B 1 331 ? 6.305 17.969 19.172 1 90.69 331 SER B CA 1
ATOM 5473 C C . SER B 1 331 ? 7.645 18.469 18.656 1 90.69 331 SER B C 1
ATOM 5475 O O . SER B 1 331 ? 8.094 19.562 19.047 1 90.69 331 SER B O 1
ATOM 5477 N N . ARG B 1 332 ? 8.242 17.719 17.797 1 91.56 332 ARG B N 1
ATOM 5478 C CA . ARG B 1 332 ? 9.477 18.156 17.125 1 91.56 332 ARG B CA 1
ATOM 5479 C C . ARG B 1 332 ? 9.25 19.422 16.328 1 91.56 332 ARG B C 1
ATOM 5481 O O . ARG B 1 332 ? 10.125 20.281 16.25 1 91.56 332 ARG B O 1
ATOM 5488 N N . VAL B 1 333 ? 8.07 19.609 15.789 1 95.44 333 VAL B N 1
ATOM 5489 C CA . VAL B 1 333 ? 7.715 20.734 14.945 1 95.44 333 VAL B CA 1
ATOM 5490 C C . VAL B 1 333 ? 7.668 22.016 15.773 1 95.44 333 VAL B C 1
ATOM 5492 O O . VAL B 1 333 ? 8.32 23 15.438 1 95.44 333 VAL B O 1
ATOM 5495 N N . LEU B 1 334 ? 6.969 21.969 16.906 1 96.25 334 LEU B N 1
ATOM 5496 C CA . LEU B 1 334 ? 6.824 23.156 17.75 1 96.25 334 LEU B CA 1
ATOM 5497 C C . LEU B 1 334 ? 8.164 23.547 18.359 1 96.25 334 LEU B C 1
ATOM 5499 O O . LEU B 1 334 ? 8.477 24.734 18.469 1 96.25 334 LEU B O 1
ATOM 5503 N N . VAL B 1 335 ? 8.922 22.516 18.703 1 94.38 335 VAL B N 1
ATOM 5504 C CA . VAL B 1 335 ? 10.25 22.766 19.25 1 94.38 335 VAL B CA 1
ATOM 5505 C C . VAL B 1 335 ? 11.125 23.438 18.203 1 94.38 335 VAL B C 1
ATOM 5507 O O . VAL B 1 335 ? 11.844 24.391 18.5 1 94.38 335 VAL B O 1
ATOM 5510 N N . SER B 1 336 ? 11.039 23.016 17 1 95.69 336 SER B N 1
ATOM 5511 C CA . SER B 1 336 ? 11.82 23.578 15.898 1 95.69 336 SER B CA 1
ATOM 5512 C C . SER B 1 336 ? 11.438 25.031 15.633 1 95.69 336 SER B C 1
ATOM 5514 O O . SER B 1 336 ? 12.258 25.812 15.141 1 95.69 336 SER B O 1
ATOM 5516 N N . MET B 1 337 ? 10.227 25.391 15.969 1 97 337 MET B N 1
ATOM 5517 C CA . MET B 1 337 ? 9.727 26.75 15.75 1 97 337 MET B CA 1
ATOM 5518 C C . MET B 1 337 ? 10.133 27.672 16.891 1 97 337 MET B C 1
ATOM 5520 O O . MET B 1 337 ? 9.914 28.875 16.828 1 97 337 MET B O 1
ATOM 5524 N N . GLY B 1 338 ? 10.68 27.062 18.016 1 96.5 338 GLY B N 1
ATOM 5525 C CA . GLY B 1 338 ? 11.086 27.859 19.156 1 96.5 338 GLY B CA 1
ATOM 5526 C C . GLY B 1 338 ? 9.961 28.094 20.156 1 96.5 338 GLY B C 1
ATOM 5527 O O . GLY B 1 338 ? 10.07 28.969 21.016 1 96.5 338 GLY B O 1
ATOM 5528 N N . VAL B 1 339 ? 8.914 27.375 20 1 95.56 339 VAL B N 1
ATOM 5529 C CA . VAL B 1 339 ? 7.816 27.484 20.953 1 95.56 339 VAL B CA 1
ATOM 5530 C C . VAL B 1 339 ? 8.289 27.031 22.328 1 95.56 339 VAL B C 1
ATOM 5532 O O . VAL B 1 339 ? 8.945 26 22.469 1 95.56 339 VAL B O 1
ATOM 5535 N N . PRO B 1 340 ? 7.996 27.844 23.344 1 95.12 340 PRO B N 1
ATOM 5536 C CA . PRO B 1 340 ? 8.398 27.453 24.688 1 95.12 340 PRO B CA 1
ATOM 5537 C C . PRO B 1 340 ? 7.895 26.062 25.078 1 95.12 340 PRO B C 1
ATOM 5539 O O . PRO B 1 340 ? 6.785 25.672 24.703 1 95.12 340 PRO B O 1
ATOM 5542 N N . HIS B 1 341 ? 8.633 25.406 25.859 1 93.69 341 HIS B N 1
ATOM 5543 C CA . HIS B 1 341 ? 8.375 24.016 26.219 1 93.69 341 HIS B CA 1
ATOM 5544 C C . HIS B 1 341 ? 6.984 23.844 26.828 1 93.69 341 HIS B C 1
ATOM 5546 O O . HIS B 1 341 ? 6.266 22.906 26.5 1 93.69 341 HIS B O 1
ATOM 5552 N N . ALA B 1 342 ? 6.656 24.734 27.688 1 93.38 342 ALA B N 1
ATOM 5553 C CA . ALA B 1 342 ? 5.363 24.641 28.359 1 93.38 342 ALA B CA 1
ATOM 5554 C C . ALA B 1 342 ? 4.215 24.688 27.359 1 93.38 342 ALA B C 1
ATOM 5556 O O . ALA B 1 342 ? 3.238 23.938 27.484 1 93.38 342 ALA B O 1
ATOM 5557 N N . ALA B 1 343 ? 4.332 25.531 26.391 1 94.56 343 ALA B N 1
ATOM 5558 C CA . ALA B 1 343 ? 3.309 25.641 25.359 1 94.56 343 ALA B CA 1
ATOM 5559 C C . ALA B 1 343 ? 3.338 24.422 24.422 1 94.56 343 ALA B C 1
ATOM 5561 O O . ALA B 1 343 ? 2.289 23.859 24.109 1 94.56 343 ALA B O 1
ATOM 5562 N N . ALA B 1 344 ? 4.523 24.016 24.062 1 94.56 344 ALA B N 1
ATOM 5563 C CA . ALA B 1 344 ? 4.676 22.891 23.156 1 94.56 344 ALA B CA 1
ATOM 5564 C C . ALA B 1 344 ? 4.121 21.609 23.766 1 94.56 344 ALA B C 1
ATOM 5566 O O . ALA B 1 344 ? 3.557 20.766 23.062 1 94.56 344 ALA B O 1
ATOM 5567 N N . ALA B 1 345 ? 4.227 21.453 25.062 1 93 345 ALA B N 1
ATOM 5568 C CA . ALA B 1 345 ? 3.799 20.25 25.766 1 93 345 ALA B CA 1
ATOM 5569 C C . ALA B 1 345 ? 2.291 20.266 26 1 93 345 ALA B C 1
ATOM 5571 O O . ALA B 1 345 ? 1.718 19.266 26.438 1 93 345 ALA B O 1
ATOM 5572 N N . SER B 1 346 ? 1.591 21.391 25.656 1 94.12 346 SER B N 1
ATOM 5573 C CA . SER B 1 346 ? 0.164 21.531 25.922 1 94.12 346 SER B CA 1
ATOM 5574 C C . SER B 1 346 ? -0.617 21.766 24.625 1 94.12 346 SER B C 1
ATOM 5576 O O . SER B 1 346 ? -1.773 22.188 24.672 1 94.12 346 SER B O 1
ATOM 5578 N N . ALA B 1 347 ? -0.049 21.469 23.531 1 96 347 ALA B N 1
ATOM 5579 C CA . ALA B 1 347 ? -0.597 21.859 22.234 1 96 347 ALA B CA 1
ATOM 5580 C C . ALA B 1 347 ? -1.66 20.875 21.766 1 96 347 ALA B C 1
ATOM 5582 O O . ALA B 1 347 ? -1.522 19.672 21.969 1 96 347 ALA B O 1
ATOM 5583 N N . ILE B 1 348 ? -2.703 21.344 21.172 1 96.31 348 ILE B N 1
ATOM 5584 C CA . ILE B 1 348 ? -3.68 20.547 20.438 1 96.31 348 ILE B CA 1
ATOM 5585 C C . ILE B 1 348 ? -3.865 21.125 19.031 1 96.31 348 ILE B C 1
ATOM 5587 O O . ILE B 1 348 ? -3.615 22.312 18.797 1 96.31 348 ILE B O 1
ATOM 5591 N N . ARG B 1 349 ? -4.258 20.266 18.125 1 97.56 349 ARG B N 1
ATOM 5592 C CA . ARG B 1 349 ? -4.523 20.672 16.734 1 97.56 349 ARG B CA 1
ATOM 5593 C C . ARG B 1 349 ? -6.012 20.594 16.422 1 97.56 349 ARG B C 1
ATOM 5595 O O . ARG B 1 349 ? -6.656 19.578 16.672 1 97.56 349 ARG B O 1
ATOM 5602 N N . ILE B 1 350 ? -6.504 21.656 15.953 1 98.31 350 ILE B N 1
ATOM 5603 C CA . ILE B 1 350 ? -7.852 21.734 15.398 1 98.31 350 ILE B CA 1
ATOM 5604 C C . ILE B 1 350 ? -7.781 21.734 13.875 1 98.31 350 ILE B C 1
ATOM 5606 O O . ILE B 1 350 ? -7.172 22.625 13.273 1 98.31 350 ILE B O 1
ATOM 5610 N N . SER B 1 351 ? -8.336 20.75 13.242 1 98.5 351 SER B N 1
ATOM 5611 C CA . SER B 1 351 ? -8.305 20.672 11.781 1 98.5 351 SER B CA 1
ATOM 5612 C C . SER B 1 351 ? -9.711 20.578 11.203 1 98.5 351 SER B C 1
ATOM 5614 O O . SER B 1 351 ? -10.453 19.641 11.508 1 98.5 351 SER B O 1
ATOM 5616 N N . LEU B 1 352 ? -10.008 21.484 10.344 1 98.69 352 LEU B N 1
ATOM 5617 C CA . LEU B 1 352 ? -11.344 21.703 9.797 1 98.69 352 LEU B CA 1
ATOM 5618 C C . LEU B 1 352 ? -11.477 21.047 8.43 1 98.69 352 LEU B C 1
ATOM 5620 O O . LEU B 1 352 ? -10.477 20.688 7.809 1 98.69 352 LEU B O 1
ATOM 5624 N N . ALA B 1 353 ? -12.703 20.859 7.98 1 98.25 353 ALA B N 1
ATOM 5625 C CA . ALA B 1 353 ? -13.07 20.469 6.625 1 98.25 353 ALA B CA 1
ATOM 5626 C C . ALA B 1 353 ? -14.234 21.297 6.098 1 98.25 353 ALA B C 1
ATOM 5628 O O . ALA B 1 353 ? -14.922 21.969 6.871 1 98.25 353 ALA B O 1
ATOM 5629 N N . PRO B 1 354 ? -14.414 21.297 4.844 1 97.5 354 PRO B N 1
ATOM 5630 C CA . PRO B 1 354 ? -15.438 22.156 4.246 1 97.5 354 PRO B CA 1
ATOM 5631 C C . PRO B 1 354 ? -16.844 21.859 4.77 1 97.5 354 PRO B C 1
ATOM 5633 O O . PRO B 1 354 ? -17.719 22.719 4.738 1 97.5 354 PRO B O 1
ATOM 5636 N N . ASP B 1 355 ? -17.078 20.719 5.273 1 96.44 355 ASP B N 1
ATOM 5637 C CA . ASP B 1 355 ? -18.391 20.359 5.758 1 96.44 355 ASP B CA 1
ATOM 5638 C C . ASP B 1 355 ? -18.625 20.891 7.172 1 96.44 355 ASP B C 1
ATOM 5640 O O . ASP B 1 355 ? -19.766 20.891 7.656 1 96.44 355 ASP B O 1
ATOM 5644 N N . ASN B 1 356 ? -17.594 21.359 7.902 1 98.5 356 ASN B N 1
ATOM 5645 C CA . ASN B 1 356 ? -17.781 22.016 9.195 1 98.5 356 ASN B CA 1
ATOM 5646 C C . ASN B 1 356 ? -18.516 23.344 9.055 1 98.5 356 ASN B C 1
ATOM 5648 O O . ASN B 1 356 ? -18.438 23.984 8.008 1 98.5 356 ASN B O 1
ATOM 5652 N N . THR B 1 357 ? -19.203 23.75 10.117 1 98.62 357 THR B N 1
ATOM 5653 C CA . THR B 1 357 ? -20.062 24.922 10.008 1 98.62 357 THR B CA 1
ATOM 5654 C C . THR B 1 357 ? -19.719 25.938 11.102 1 98.62 357 THR B C 1
ATOM 5656 O O . THR B 1 357 ? -19.062 25.594 12.094 1 98.62 357 THR B O 1
ATOM 5659 N N . MET B 1 358 ? -20.188 27.188 10.836 1 98.75 358 MET B N 1
ATOM 5660 C CA . MET B 1 358 ? -20.031 28.25 11.828 1 98.75 358 MET B CA 1
ATOM 5661 C C . MET B 1 358 ? -20.797 27.906 13.109 1 98.75 358 MET B C 1
ATOM 5663 O O . MET B 1 358 ? -20.344 28.234 14.211 1 98.75 358 MET B O 1
ATOM 5667 N N . GLU B 1 359 ? -21.906 27.188 12.938 1 98.62 359 GLU B N 1
ATOM 5668 C CA . GLU B 1 359 ? -22.688 26.734 14.094 1 98.62 359 GLU B CA 1
ATOM 5669 C C . GLU B 1 359 ? -21.859 25.797 14.961 1 98.62 359 GLU B C 1
ATOM 5671 O O . GLU B 1 359 ? -21.875 25.906 16.188 1 98.62 359 GLU B O 1
ATOM 5676 N N . GLU B 1 360 ? -21.156 24.875 14.312 1 98.75 360 GLU B N 1
ATOM 5677 C CA . GLU B 1 360 ? -20.297 23.953 15.039 1 98.75 360 GLU B CA 1
ATOM 5678 C C . GLU B 1 360 ? -19.172 24.703 15.758 1 98.75 360 GLU B C 1
ATOM 5680 O O . GLU B 1 360 ? -18.844 24.375 16.891 1 98.75 360 GLU B O 1
ATOM 5685 N N . VAL B 1 361 ? -18.609 25.688 15.125 1 98.81 361 VAL B N 1
ATOM 5686 C CA . VAL B 1 361 ? -17.531 26.484 15.703 1 98.81 361 VAL B CA 1
ATOM 5687 C C . VAL B 1 361 ? -18.031 27.219 16.938 1 98.81 361 VAL B C 1
ATOM 5689 O O . VAL B 1 361 ? -17.391 27.219 17.984 1 98.81 361 VAL B O 1
ATOM 5692 N N . LYS B 1 362 ? -19.188 27.812 16.859 1 98.62 362 LYS B N 1
ATOM 5693 C CA . LYS B 1 362 ? -19.781 28.531 17.984 1 98.62 362 LYS B CA 1
ATOM 5694 C C . LYS B 1 362 ? -20.078 27.594 19.141 1 98.62 362 LYS B C 1
ATOM 5696 O O . LYS B 1 362 ? -19.859 27.938 20.312 1 98.62 362 LYS B O 1
ATOM 5701 N N . GLN B 1 363 ? -20.625 26.438 18.797 1 98.56 363 GLN B N 1
ATOM 5702 C CA . GLN B 1 363 ? -20.875 25.438 19.828 1 98.56 363 GLN B CA 1
ATOM 5703 C C . GLN B 1 363 ? -19.562 25.031 20.516 1 98.56 363 GLN B C 1
ATOM 5705 O O . GLN B 1 363 ? -19.531 24.875 21.734 1 98.56 363 GLN B O 1
ATOM 5710 N N . PHE B 1 364 ? -18.578 24.781 19.781 1 98.62 364 PHE B N 1
ATOM 5711 C CA . PHE B 1 364 ? -17.25 24.438 20.297 1 98.62 364 PHE B CA 1
ATOM 5712 C C . PHE B 1 364 ? -16.75 25.516 21.25 1 98.62 364 PHE B C 1
ATOM 5714 O O . PHE B 1 364 ? -16.234 25.219 22.328 1 98.62 364 PHE B O 1
ATOM 5721 N N . GLU B 1 365 ? -16.875 26.797 20.844 1 98.38 365 GLU B N 1
ATOM 5722 C CA . GLU B 1 365 ? -16.453 27.922 21.688 1 98.38 365 GLU B CA 1
ATOM 5723 C C . GLU B 1 365 ? -17.156 27.875 23.047 1 98.38 365 GLU B C 1
ATOM 5725 O O . GLU B 1 365 ? -16.516 28.094 24.078 1 98.38 365 GLU B O 1
ATOM 5730 N N . GLY B 1 366 ? -18.438 27.625 22.969 1 98.06 366 GLY B N 1
ATOM 5731 C CA . GLY B 1 366 ? -19.188 27.5 24.203 1 98.06 366 GLY B CA 1
ATOM 5732 C C . GLY B 1 366 ? -18.688 26.375 25.094 1 98.06 366 GLY B C 1
ATOM 5733 O O . GLY B 1 366 ? -18.578 26.547 26.312 1 98.06 366 GLY B O 1
ATOM 5734 N N . ILE B 1 367 ? -18.406 25.266 24.484 1 98.19 367 ILE B N 1
ATOM 5735 C CA . ILE B 1 367 ? -17.922 24.094 25.219 1 98.19 367 ILE B CA 1
ATOM 5736 C C . ILE B 1 367 ? -16.562 24.406 25.859 1 98.19 367 ILE B C 1
ATOM 5738 O O . ILE B 1 367 ? -16.312 24.047 27.016 1 98.19 367 ILE B O 1
ATOM 5742 N N . VAL B 1 368 ? -15.672 25.078 25.156 1 97.88 368 VAL B N 1
ATOM 5743 C CA . VAL B 1 368 ? -14.352 25.438 25.656 1 97.88 368 VAL B CA 1
ATOM 5744 C C . VAL B 1 368 ? -14.492 26.391 26.844 1 97.88 368 VAL B C 1
ATOM 5746 O O . VAL B 1 368 ? -13.836 26.219 27.875 1 97.88 368 VAL B O 1
ATOM 5749 N N . LYS B 1 369 ? -15.336 27.359 26.75 1 96.19 369 LYS B N 1
ATOM 5750 C CA . LYS B 1 369 ? -15.547 28.344 27.812 1 96.19 369 LYS B CA 1
ATOM 5751 C C . LYS B 1 369 ? -16.031 27.656 29.094 1 96.19 369 LYS B C 1
ATOM 5753 O O . LYS B 1 369 ? -15.703 28.109 30.188 1 96.19 369 LYS B O 1
ATOM 5758 N N . GLU B 1 370 ? -16.734 26.641 28.875 1 95.75 370 GLU B N 1
ATOM 5759 C CA . GLU B 1 370 ? -17.297 25.938 30.031 1 95.75 370 GLU B CA 1
ATOM 5760 C C . GLU B 1 370 ? -16.297 24.938 30.609 1 95.75 370 GLU B C 1
ATOM 5762 O O . GLU B 1 370 ? -16.203 24.781 31.828 1 95.75 370 GLU B O 1
ATOM 5767 N N . THR B 1 371 ? -15.602 24.25 29.797 1 95.81 371 THR B N 1
ATOM 5768 C CA . THR B 1 371 ? -14.812 23.094 30.156 1 95.81 371 THR B CA 1
ATOM 5769 C C . THR B 1 371 ? -13.43 23.5 30.656 1 95.81 371 THR B C 1
ATOM 5771 O O . THR B 1 371 ? -12.922 22.953 31.625 1 95.81 371 THR B O 1
ATOM 5774 N N . MET B 1 372 ? -12.773 24.469 30.062 1 94.69 372 MET B N 1
ATOM 5775 C CA . MET B 1 372 ? -11.367 24.766 30.328 1 94.69 372 MET B CA 1
ATOM 5776 C C . MET B 1 372 ? -11.172 25.328 31.719 1 94.69 372 MET B C 1
ATOM 5778 O O . MET B 1 372 ? -10.258 24.906 32.438 1 94.69 372 MET B O 1
ATOM 5782 N N . PRO B 1 373 ? -12.008 26.281 32.156 1 93.31 373 PRO B N 1
ATOM 5783 C CA . PRO B 1 373 ? -11.836 26.781 33.531 1 93.31 373 PRO B CA 1
ATOM 5784 C C . PRO B 1 373 ? -11.906 25.688 34.594 1 93.31 373 PRO B C 1
ATOM 5786 O O . PRO B 1 373 ? -11.172 25.719 35.562 1 93.31 373 PRO B O 1
ATOM 5789 N N . LYS B 1 374 ? -12.719 24.734 34.344 1 94.38 374 LYS B N 1
ATOM 5790 C CA . LYS B 1 374 ? -12.852 23.609 35.281 1 94.38 374 LYS B CA 1
ATOM 5791 C C . LYS B 1 374 ? -11.586 22.766 35.312 1 94.38 374 LYS B C 1
ATOM 5793 O O . LY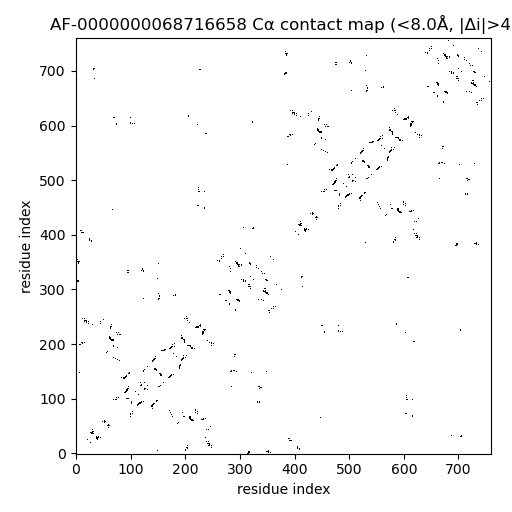S B 1 374 ? -11.18 22.281 36.375 1 94.38 374 LYS B O 1
ATOM 5798 N N . LEU B 1 375 ? -11.055 22.547 34.156 1 95 375 LEU B N 1
ATOM 5799 C CA . LEU B 1 375 ? -9.828 21.766 34.062 1 95 375 LEU B CA 1
ATOM 5800 C C . LEU B 1 375 ? -8.672 22.484 34.781 1 95 375 LEU B C 1
ATOM 5802 O O . LEU B 1 375 ? -7.863 21.844 35.469 1 95 375 LEU B O 1
ATOM 5806 N N . TYR B 1 376 ? -8.602 23.797 34.625 1 92.75 376 TYR B N 1
ATOM 5807 C CA . TYR B 1 376 ? -7.543 24.578 35.25 1 92.75 376 TYR B CA 1
ATOM 5808 C C . TYR B 1 376 ? -7.707 24.578 36.781 1 92.75 376 TYR B C 1
ATOM 5810 O O . TYR B 1 376 ? -6.719 24.625 37.5 1 92.75 376 TYR B O 1
ATOM 5818 N N . GLU B 1 377 ? -8.867 24.5 37.25 1 90.44 377 GLU B N 1
ATOM 5819 C CA . GLU B 1 377 ? -9.133 24.484 38.688 1 90.44 377 GLU B CA 1
ATOM 5820 C C . GLU B 1 377 ? -8.68 23.172 39.312 1 90.44 377 GLU B C 1
ATOM 5822 O O . GLU B 1 377 ? -8.18 23.156 40.438 1 90.44 377 GLU B O 1
ATOM 5827 N N . VAL B 1 378 ? -8.891 22.109 38.594 1 87 378 VAL B N 1
ATOM 5828 C CA . VAL B 1 378 ? -8.523 20.797 39.094 1 87 378 VAL B CA 1
ATOM 5829 C C . VAL B 1 378 ? -7.008 20.641 39.094 1 87 378 VAL B C 1
ATOM 5831 O O . VAL B 1 378 ? -6.445 19.938 39.938 1 87 378 VAL B O 1
ATOM 5834 N N . MET B 1 379 ? -6.301 21.203 38.219 1 78.38 379 MET B N 1
ATOM 5835 C CA . MET B 1 379 ? -4.852 21.078 38.125 1 78.38 379 MET B CA 1
ATOM 5836 C C . MET B 1 379 ? -4.145 22.016 39.094 1 78.38 379 MET B C 1
ATOM 5838 O O . MET B 1 379 ? -2.975 21.812 39.406 1 78.38 379 MET B O 1
ATOM 5842 N N . ARG B 1 380 ? -4.777 23.078 39.656 1 62.78 380 ARG B N 1
ATOM 5843 C CA . ARG B 1 380 ? -4.219 23.922 40.688 1 62.78 380 ARG B CA 1
ATOM 5844 C C . ARG B 1 380 ? -4.438 23.281 42.062 1 62.78 380 ARG B C 1
ATOM 5846 O O . ARG B 1 380 ? -5.449 22.625 42.312 1 62.78 380 ARG B O 1
#

pLDDT: mean 96.05, std 7.74, range [41.5, 99.0]

InterPro domains:
  IPR000192 Aminotransferase class V domain [PF00266] (2-364)
  IPR015421 Pyridoxal phosphate-dependent transferase, major domain [G3DSA:3.40.640.10] (13-256)
  IPR015422 Pyridoxal phosphate-dependent transferase, small domain [G3DSA:3.90.1150.10] (2-363)
  IPR015424 Pyridoxal phosphate-dependent transferase [SSF53383] (1-372)
  IPR016454 Cysteine desulfurase [PIRSF005572] (1-373)

Nearest PDB structures (foldseek):
  1ecx-assembly1_B  TM=9.762E-01  e=1.778E-43  Thermotoga maritima
  1ecx-assembly1_A  TM=9.771E-01  e=1.250E-42  Thermotoga maritima
  8pk8-assembly1_A  TM=9.643E-01  e=2.656E-43  Homo sapiens
  5wt5-assembly1_B  TM=9.564E-01  e=1.595E-37  Helicobacter pylori 26695
  5zst-assembly1_A  TM=9.092E-01  e=1.989E-36  Hydrogenimonas thermophila

Secondary structure (DSSP, 8-state):
-EE-BTTT--PPPHHHHHHHHHHHHHS-S-TT-SSHHHHHHHHHHHHHHHHHHHHHTS-GGGEEEESSHHHHHHHHHHHHHHHTTTT--EEEEETT--HHHHHHHHHHHHTT-EEEEE---TTS---HHHHHHH--TTEEEEEEESB-TTT-BBP-HHHHHHHHTT-TTSEEEEE-TTTTTTS---TTTTT-SEEEEEGGGTT--SS-EEEEE-TT-----SS-SSSGGGGTS-S---HHHHHHHHHHHHHHHTTHHHHHHHHHHHHHHHHHHHHT-TTEEE-S-GGGB-TTEEEEEETTS-HHHHHHHHHTTTEE-BSS-GGGTTS----HHHHHTT--HHHHTTEEEEE--TT--HHHHHHHHHHHHHHHHHHHHHH-/-EE-BTTT--PPPHHHHHHHHHHHHHS-S-TT-SSHHHHHHHHHHHHHHHHHHHHHTS-GGGEEEESSHHHHHHHHHHHHHHHTTTT--EEEEETT--HHHHHHHHHHHHTT-EEEEE---TTS---HHHHHHH--TTEEEEEEESB-TTT-BBP-HHHHHHHHTT-TTSEEEEE-TTTTTTS---TTTTT-SEEEEEGGGTT--SS-EEEEE-TT-----SS-SSSGGGGTS-S---HHHHHHHHHHHHHHHTTHHHHHHHHHHHHHHHHHHHHT-TTEEE-S-GGGB-TTEEEEEETTS-HHHHHHHHHTTTEE-BSS-GGGTTS----HHHHHTT--HHHHTTEEEEE--TT--HHHHHHHHHHHHHHHHHHHHHH-

Sequence (760 aa):
MIYFDNSATTKPYPEALQSYVTVAGKYFGNPSSIHSLGGEAERLLTQSRTIAAQLLHVKPSEIIFTSGGTEGNNLAIKGIAMRNRSRGKHIITTNIEHASVFEAYKQLEELGFDVTYLPVNEHGVVSVEDVKRALREDTILVSIIHVNNETGAIQPVAEIGTLLSNHPKIRFHVDHVQGIGKVPLDLYASHIDLCSISGHKFHSVKGTGLLYIRDGVRLDPILSGGQQELKYRSGTENLPGIVAMVKALRMTMEQVKEKVAHLQSLQAELVSFFKEMEDVTINTSLAYAAPHILNVSFVGLKPEVVVHALEEHGVYVSTKSACSSKANEVSRVLVSMGVPHAAAASAIRISLAPDNTMEEVKQFEGIVKETMPKLYEVMRMIYFDNSATTKPYPEALQSYVTVAGKYFGNPSSIHSLGGEAERLLTQSRTIAAQLLHVKPSEIIFTSGGTEGNNLAIKGIAMRNRSRGKHIITTNIEHASVFEAYKQLEELGFDVTYLPVNEHGVVSVEDVKRALREDTILVSIIHVNNETGAIQPVAEIGTLLSNHPKIRFHVDHVQGIGKVPLDLYASHIDLCSISGHKFHSVKGTGLLYIRDGVRLDPILSGGQQELKYRSGTENLPGIVAMVKALRMTMEQVKEKVAHLQSLQAELVSFFKEMEDVTINTSLAYAAPHILNVSFVGLKPEVVVHALEEHGVYVSTKSACSSKANEVSRVLVSMGVPHAAAASAIRISLAPDNTMEEVKQFEGIVKETMPKLYEVMR

Radius of gyration: 26.95 Å; Cα contacts (8 Å, |Δi|>4): 1748; chains: 2; bounding box: 51×74×82 Å